Protein AF-A0A8H3GFN4-F1 (afdb_monomer_lite)

Secondary structure (DSSP, 8-state):
------------------PPPTTT-----EEEEEETTEEEEEEHHHHTTSHHHHHHHHHHHHHTTS-SSPPTTSSSSS-EEE-S--HHHHHHHHHHHTGGG-SS-PPP--HHHHHHHHHHHHHTT-HHHHHHHHHHHHHH--HHHHHHHHHHTT-HHHHHHHHHHHHH-SSPP-HHHHHHH-HHHHHHHHHHHHHHHH-S-------------------------PPPPPTTT-----EEEEEETTEEEEEEHHHHTTSHHHHHHHHHHTT-TTSPPTTSBTTB-EEETT--HHHHHHHHHHHHHHHHTT-TTSPPP---HHHHHHHHHHHHHTT-HHHHHHHHHHHHHHS-HHHHHHHHHHTT-HHHHHHHHHHHHH-SSPPPHHHHHHH-HHHHHHHHHHHHHHHS---S--TT-TT-EEETTT----EEEETTEEEETTT--EE-SSSEEETTS-SHHHHHHHHHHHHHHHHTT-TTS--

Radius of gyration: 39.54 Å; chains: 1; bounding box: 126×41×144 Å

Organism: NCBI:txid456999

Foldseek 3Di:
DDDDDDDDDDDDDDDDDDDQDPPPNDDQQWFWEDEDNDIDTGGLVLLCLFPQSVVVVVVQVVVCPPDPDDTARNDPVRHHYDPDDHPQLVVLLVLLSCQVVPPDDRDDLAPSSLLSNLVVCVVRVNPVSNVVSVVSCVVHDQLLSQCLSCVVVVVVVSNVVSLVVLLVDLDAQDPVSCVSCDLVSNLVSLCSNLVVLPPDDDDDDDDDDDDDDDDDDDYDDDDDDDDDQDPVPNDPFQWFWADEPNDIDTDTLVLLCLFPQSVVVVVVQVPDDDDPRQRNDPVRHHYDPPAHPLLVVLLVLLSVLVVVVVDPPDDRPDDQLVSLVSNLVVCVVRVNPVSVVVSVVVNLVSDQLLRQLLVCLVVVPVVSNLLSLLVLLVDSDRDDSVSDVSQDSVSSSLSSVSNSQPSSDDPPDDPDDPLQKAFLAQRASDWDDDPFWIARPRVRDIDGDDGIDGNPPPPDSSSNSSSVVVVVVVVVVPPPVSD

pLDDT: mean 71.89, std 19.17, range [24.94, 93.94]

Sequence (483 aa):
MVNRHSTEPEGTANQEIVVKHPKFFFDNTLVVLQIENVQFNVHKYQLLKSETFRDMFKIAEESGGDSEEPPEGSSTERPIKMEGVSAQDFENLLTVLYANHFSTHQPEPNASLIIPAFRLANMWNFSELRDYLMPLAEQVLNDASKIAFAREFHVQQWIVPAFVRLCHRKEPLDTDEAKMIGLEGVLLISRIREGRAITRNEFESTAIIGMGDRADPTPVDRQPSATRRHSKFYLEDALIVIQVENTLFRVHKHQLLKSETFSDMFKVASVKNNEPEEGSSPDHPIIMDGVAASDFEALLTVLYASYHSTRPDQPAPEFGNHSIIAAFRLVHMWDFSDLRDYLLPLVERALDDVERIVFAREHGIQSWVVPALVKLCQRFEPLTTEEARKLGLDTVLIISHMREMFRSIRPSGHHGDPESLYCRDCAGFDRQSSEATYKCYACNRQSIGARYYHVSGRDGATTEALTAKISLRFEDKGKLAWK

InterPro domains:
  IPR000210 BTB/POZ domain [PF00651] (24-127)
  IPR000210 BTB/POZ domain [PF00651] (240-307)
  IPR000210 BTB/POZ domain [PS50097] (29-106)
  IPR000210 BTB/POZ domain [PS50097] (236-312)
  IPR000210 BTB/POZ domain [SM00225] (29-141)
  IPR000210 BTB/POZ domain [SM00225] (236-351)
  IPR011333 SKP1/BTB/POZ domain superfamily [G3DSA:3.30.710.10] (20-160)
  IPR011333 SKP1/BTB/POZ domain superfamily [G3DSA:3.30.710.10] (236-386)
  IPR011333 SKP1/BTB/POZ domain superfamily [SSF54695] (24-132)
  IPR011333 SKP1/BTB/POZ domain superfamily [SSF54695] (240-330)
  IPR052664 BTB and MATH domain-containing protein [PTHR22743] (31-135)

Structure (mmCIF, N/CA/C/O backbone):
data_AF-A0A8H3GFN4-F1
#
_entry.id   AF-A0A8H3GFN4-F1
#
loop_
_atom_site.group_PDB
_atom_site.id
_atom_site.type_symbol
_atom_site.label_atom_id
_atom_site.label_alt_id
_atom_site.label_comp_id
_atom_site.label_asym_id
_atom_site.label_entity_id
_atom_site.label_seq_id
_atom_site.pdbx_PDB_ins_code
_atom_site.Cartn_x
_atom_site.Cartn_y
_atom_site.Cartn_z
_atom_site.occupancy
_atom_site.B_iso_or_equiv
_atom_site.auth_seq_id
_atom_site.auth_comp_id
_atom_site.auth_asym_id
_atom_site.auth_atom_id
_atom_site.pdbx_PDB_model_num
ATOM 1 N N . MET A 1 1 ? -83.862 3.050 78.767 1.00 36.53 1 MET A N 1
ATOM 2 C CA . MET A 1 1 ? -84.384 2.490 77.501 1.00 36.53 1 MET A CA 1
ATOM 3 C C . MET A 1 1 ? -84.074 3.518 76.417 1.00 36.53 1 MET A C 1
ATOM 5 O O . MET A 1 1 ? -84.440 4.664 76.618 1.00 36.53 1 MET A O 1
ATOM 9 N N . VAL A 1 2 ? -83.092 3.269 75.536 1.00 34.09 2 VAL A N 1
ATOM 10 C CA . VAL A 1 2 ? -83.271 2.662 74.186 1.00 34.09 2 VAL A CA 1
ATOM 11 C C . VAL A 1 2 ? -84.169 3.582 73.331 1.00 34.09 2 VAL A C 1
ATOM 13 O O . VAL A 1 2 ? -85.274 3.862 73.763 1.00 34.09 2 VAL A O 1
ATOM 16 N N . ASN A 1 3 ? -83.819 4.119 72.157 1.00 30.91 3 ASN A N 1
ATOM 17 C CA . ASN A 1 3 ? -82.734 3.881 71.206 1.00 30.91 3 ASN A CA 1
ATOM 18 C C . ASN A 1 3 ? -82.521 5.165 70.368 1.00 30.91 3 ASN A C 1
ATOM 20 O O . ASN A 1 3 ? -83.490 5.850 70.046 1.00 30.91 3 ASN A O 1
ATOM 24 N N . ARG A 1 4 ? -81.270 5.457 69.989 1.00 40.91 4 ARG A N 1
ATOM 25 C CA . ARG A 1 4 ? -80.891 6.348 68.870 1.00 40.91 4 ARG A CA 1
ATOM 26 C C . ARG A 1 4 ? -80.736 5.490 67.606 1.00 40.91 4 ARG A C 1
ATOM 28 O O . ARG A 1 4 ? -80.403 4.326 67.765 1.00 40.91 4 ARG A O 1
ATOM 35 N N . HIS A 1 5 ? -80.928 6.091 66.425 1.00 36.88 5 HIS A N 1
ATOM 36 C CA . HIS A 1 5 ? -80.299 5.842 65.099 1.00 36.88 5 HIS A CA 1
ATOM 37 C C . HIS A 1 5 ? -81.240 6.476 64.049 1.00 36.88 5 HIS A C 1
ATOM 39 O O . HIS A 1 5 ? -82.367 6.019 63.915 1.00 36.88 5 HIS A O 1
ATOM 45 N N . SER A 1 6 ? -80.996 7.625 63.404 1.00 35.44 6 SER A N 1
ATOM 46 C CA . SER A 1 6 ? -79.806 8.225 62.761 1.00 35.44 6 SER A CA 1
ATOM 47 C C . SER A 1 6 ? -79.313 7.444 61.538 1.00 35.44 6 SER A C 1
ATOM 49 O O . SER A 1 6 ? -78.455 6.584 61.662 1.00 35.44 6 SER A O 1
ATOM 51 N N . THR A 1 7 ? -79.920 7.776 60.392 1.00 40.53 7 THR A N 1
ATOM 52 C CA . THR A 1 7 ? -79.331 7.959 59.047 1.00 40.53 7 THR A CA 1
ATOM 53 C C . THR A 1 7 ? -77.922 7.405 58.801 1.00 40.53 7 THR A C 1
ATOM 55 O O . THR A 1 7 ? -76.945 7.967 59.297 1.00 40.53 7 THR A O 1
ATOM 58 N N . GLU A 1 8 ? -77.823 6.406 57.926 1.00 34.09 8 GLU A N 1
ATOM 59 C CA . GLU A 1 8 ? -76.602 6.080 57.177 1.00 34.09 8 GLU A CA 1
ATOM 60 C C . GLU A 1 8 ? -76.511 6.948 55.912 1.00 34.09 8 GLU A C 1
ATOM 62 O O . GLU A 1 8 ? -77.525 7.158 55.238 1.00 34.09 8 GLU A O 1
ATOM 67 N N . PRO A 1 9 ? -75.302 7.406 55.556 1.00 44.84 9 PRO A N 1
ATOM 68 C CA . PRO A 1 9 ? -74.923 7.464 54.154 1.00 44.84 9 PRO A CA 1
ATOM 69 C C . PRO A 1 9 ? -73.617 6.701 53.876 1.00 44.84 9 PRO A C 1
ATOM 71 O O . PRO A 1 9 ? -72.653 6.756 54.637 1.00 44.84 9 PRO A O 1
ATOM 74 N N . GLU A 1 10 ? -73.664 5.985 52.755 1.00 47.00 10 GLU A N 1
ATOM 75 C CA . GLU A 1 10 ? -72.611 5.607 51.804 1.00 47.00 10 GLU A CA 1
ATOM 76 C C . GLU A 1 10 ? -71.140 5.843 52.207 1.00 47.00 10 GLU A C 1
ATOM 78 O O . GLU A 1 10 ? -70.652 6.970 52.282 1.00 47.00 10 GLU A O 1
ATOM 83 N N . GLY A 1 11 ? -70.395 4.740 52.342 1.00 38.50 11 GLY A N 1
ATOM 84 C CA . GLY A 1 11 ? -68.933 4.722 52.371 1.00 38.50 11 GLY A CA 1
ATOM 85 C C . GLY A 1 11 ? -68.362 4.296 51.019 1.00 38.50 11 GLY A C 1
ATOM 86 O O . GLY A 1 11 ? -68.423 3.126 50.647 1.00 38.50 11 GLY A O 1
ATOM 87 N N . THR A 1 12 ? -67.793 5.256 50.296 1.00 44.94 12 THR A N 1
ATOM 88 C CA . THR A 1 12 ? -67.000 5.090 49.072 1.00 44.94 12 THR A CA 1
ATOM 89 C C . THR A 1 12 ? -65.744 4.251 49.324 1.00 44.94 12 THR A C 1
ATOM 91 O O . THR A 1 12 ? -64.933 4.584 50.190 1.00 44.94 12 THR A O 1
ATOM 94 N N . ALA A 1 13 ? -65.545 3.191 48.538 1.00 44.72 13 ALA A N 1
ATOM 95 C CA . ALA A 1 13 ? -64.306 2.421 48.527 1.00 44.72 13 ALA A CA 1
ATOM 96 C C . ALA A 1 13 ? -63.182 3.234 47.855 1.00 44.72 13 ALA A C 1
ATOM 98 O O . ALA A 1 13 ? -63.200 3.452 46.645 1.00 44.72 13 ALA A O 1
ATOM 99 N N . ASN A 1 14 ? -62.204 3.680 48.645 1.00 48.06 14 ASN A N 1
ATOM 100 C CA . ASN A 1 14 ? -60.954 4.254 48.147 1.00 48.06 14 ASN A CA 1
ATOM 101 C C . ASN A 1 14 ? -60.145 3.163 47.426 1.00 48.06 14 ASN A C 1
ATOM 103 O O . ASN A 1 14 ? -59.604 2.265 48.070 1.00 48.06 14 ASN A O 1
ATOM 107 N N . GLN A 1 15 ? -60.040 3.243 46.098 1.00 51.28 15 GLN A N 1
ATOM 108 C CA . GLN A 1 15 ? -59.008 2.527 45.348 1.00 51.28 15 GLN A CA 1
ATOM 109 C C . GLN A 1 15 ? -57.674 3.253 45.556 1.00 51.28 15 GLN A C 1
ATOM 111 O O . GLN A 1 15 ? -57.493 4.381 45.101 1.00 51.28 15 GLN A O 1
ATOM 116 N N . GLU A 1 16 ? -56.747 2.622 46.274 1.00 52.00 16 GLU A N 1
ATOM 117 C CA . GLU A 1 16 ? -55.385 3.132 46.429 1.00 52.00 16 GLU A CA 1
ATOM 118 C C . GLU A 1 16 ? -54.681 3.180 45.063 1.00 52.00 16 GLU A C 1
ATOM 120 O O . GLU A 1 16 ? -54.532 2.166 44.378 1.00 52.00 16 GLU A O 1
ATOM 125 N N . ILE A 1 17 ? -54.244 4.374 44.655 1.00 59.00 17 ILE A N 1
ATOM 126 C CA . ILE A 1 17 ? -53.462 4.576 43.433 1.00 59.00 17 ILE A CA 1
ATOM 127 C C . ILE A 1 17 ? -52.054 4.031 43.686 1.00 59.00 17 ILE A C 1
ATOM 129 O O . ILE A 1 17 ? -51.252 4.639 44.396 1.00 59.00 17 ILE A O 1
ATOM 133 N N . VAL A 1 18 ? -51.742 2.877 43.099 1.00 64.19 18 VAL A N 1
ATOM 134 C CA . VAL A 1 18 ? -50.400 2.287 43.146 1.00 64.19 18 VAL A CA 1
ATOM 135 C C . VAL A 1 18 ? -49.455 3.130 42.284 1.00 64.19 18 VAL A C 1
ATOM 137 O O . VAL A 1 18 ? -49.484 3.064 41.056 1.00 64.19 18 VAL A O 1
ATOM 140 N N . VAL A 1 19 ? -48.604 3.936 42.923 1.00 71.69 19 VAL A N 1
ATOM 141 C CA . VAL A 1 19 ? -47.581 4.741 42.239 1.00 71.69 19 VAL A CA 1
ATOM 142 C C . VAL A 1 19 ? -46.313 3.907 42.057 1.00 71.69 19 VAL A C 1
ATOM 144 O O . VAL A 1 19 ? -45.699 3.454 43.023 1.00 71.69 19 VAL A O 1
ATOM 147 N N . LYS A 1 20 ? -45.900 3.707 40.804 1.00 68.12 20 LYS A N 1
ATOM 148 C CA . LYS A 1 20 ? -44.644 3.027 40.457 1.00 68.12 20 LYS A CA 1
ATOM 149 C C . LYS A 1 20 ? -43.447 3.859 40.933 1.00 68.12 20 LYS A C 1
ATOM 151 O O . LYS A 1 20 ? -43.391 5.063 40.691 1.00 68.12 20 LYS A O 1
ATOM 156 N N . HIS A 1 21 ? -42.479 3.226 41.598 1.00 58.69 21 HIS A N 1
ATOM 157 C CA . HIS A 1 21 ? -41.306 3.928 42.123 1.00 58.69 21 HIS A CA 1
ATOM 158 C C . HIS A 1 21 ? -40.415 4.458 40.978 1.00 58.69 21 HIS A C 1
ATOM 160 O O . HIS A 1 21 ? -39.909 3.652 40.195 1.00 58.69 21 HIS A O 1
ATOM 166 N N . PRO A 1 22 ? -40.115 5.769 40.906 1.00 56.59 22 PRO A N 1
ATOM 167 C CA . PRO A 1 22 ? -39.494 6.396 39.730 1.00 56.59 22 PRO A CA 1
ATOM 168 C C . PRO A 1 22 ? -38.058 5.934 39.432 1.00 56.59 22 PRO A C 1
ATOM 170 O O . PRO A 1 22 ? -37.559 6.163 38.338 1.00 56.59 22 PRO A O 1
ATOM 173 N N . LYS A 1 23 ? -37.376 5.300 40.397 1.00 46.66 23 LYS A N 1
ATOM 174 C CA . LYS A 1 23 ? -35.990 4.808 40.245 1.00 46.66 23 LYS A CA 1
ATOM 175 C C . LYS A 1 23 ? -35.822 3.290 40.330 1.00 46.66 23 LYS A C 1
ATOM 177 O O . LYS A 1 23 ? -34.754 2.790 40.010 1.00 46.66 23 LYS A O 1
ATOM 182 N N . PHE A 1 24 ? -36.836 2.573 40.815 1.00 55.03 24 PHE A N 1
ATOM 183 C CA . PHE A 1 24 ? -36.725 1.137 41.131 1.00 55.03 24 PHE A CA 1
ATOM 184 C C . PHE A 1 24 ? -37.896 0.318 40.569 1.00 55.03 24 PHE A C 1
ATOM 186 O O . PHE A 1 24 ? -38.029 -0.860 40.881 1.00 55.03 24 PHE A O 1
ATOM 193 N N . PHE A 1 25 ? -38.744 0.928 39.735 1.00 56.44 25 PHE A N 1
ATOM 194 C CA . PHE A 1 25 ? -39.711 0.218 38.909 1.00 56.44 25 PHE A CA 1
ATOM 195 C C . PHE A 1 25 ? -39.103 0.022 37.516 1.00 56.44 25 PHE A C 1
ATOM 197 O O . PHE A 1 25 ? -39.229 0.883 36.647 1.00 56.44 25 PHE A O 1
ATOM 204 N N . PHE A 1 26 ? -38.365 -1.073 37.339 1.00 56.53 26 PHE A N 1
ATOM 205 C CA . PHE A 1 26 ? -37.682 -1.372 36.083 1.00 56.53 26 PHE A CA 1
ATOM 206 C C . PHE A 1 26 ? -38.667 -1.914 35.048 1.00 56.53 26 PHE A C 1
ATOM 208 O O . PHE A 1 26 ? -39.433 -2.836 35.329 1.00 56.53 26 PHE A O 1
ATOM 215 N N . ASP A 1 27 ? -38.620 -1.356 33.843 1.00 58.56 27 ASP A N 1
ATOM 216 C CA . ASP A 1 27 ? -39.289 -1.931 32.687 1.00 58.56 27 ASP A CA 1
ATOM 217 C C . ASP A 1 27 ? -38.419 -3.081 32.155 1.00 58.56 27 ASP A C 1
ATOM 219 O O . ASP A 1 27 ? -37.355 -2.854 31.577 1.00 58.56 27 ASP A O 1
ATOM 223 N N . ASN A 1 28 ? -38.828 -4.326 32.414 1.00 64.81 28 ASN A N 1
ATOM 224 C CA . ASN A 1 28 ? -38.085 -5.522 32.000 1.00 64.81 28 ASN A CA 1
ATOM 225 C C . ASN A 1 28 ? -38.388 -5.922 30.544 1.00 64.81 28 ASN A C 1
ATOM 227 O O . ASN A 1 28 ? -38.256 -7.087 30.168 1.00 64.81 28 ASN A O 1
ATOM 231 N N . THR A 1 29 ? -38.839 -4.958 29.741 1.00 80.25 29 THR A N 1
ATOM 232 C CA . THR A 1 29 ? -39.165 -5.155 28.334 1.00 80.25 29 THR A CA 1
ATOM 233 C C . THR A 1 29 ? -37.909 -5.513 27.549 1.00 80.25 29 THR A C 1
ATOM 235 O O . THR A 1 29 ? -36.892 -4.813 27.591 1.00 80.25 29 THR A O 1
ATOM 238 N N . LEU A 1 30 ? -37.996 -6.628 26.833 1.00 85.69 30 LEU A N 1
ATOM 239 C CA . LEU A 1 30 ? -36.981 -7.098 25.908 1.00 85.69 30 LEU A CA 1
ATOM 240 C C . LEU A 1 30 ? -37.296 -6.599 24.492 1.00 85.69 30 LEU A C 1
ATOM 242 O O . LEU A 1 30 ? -38.461 -6.451 24.130 1.00 85.69 30 LEU A O 1
ATOM 246 N N . VAL A 1 31 ? -36.254 -6.326 23.713 1.00 88.06 31 VAL A N 1
ATOM 247 C CA . VAL A 1 31 ? -36.334 -5.857 22.328 1.00 88.06 31 VAL A CA 1
ATOM 248 C C . VAL A 1 31 ? -35.504 -6.785 21.454 1.00 88.06 31 VAL A C 1
ATOM 250 O O . VAL A 1 31 ? -34.337 -7.051 21.760 1.00 88.06 31 VAL A O 1
ATOM 253 N N . VAL A 1 32 ? -36.103 -7.248 20.356 1.00 88.62 32 VAL A N 1
ATOM 254 C CA . VAL A 1 32 ? -35.435 -8.080 19.353 1.00 88.62 32 VAL A CA 1
ATOM 255 C C . VAL A 1 32 ? -34.844 -7.193 18.259 1.00 88.62 32 VAL A C 1
ATOM 257 O O . VAL A 1 32 ? -35.560 -6.508 17.529 1.00 88.62 32 VAL A O 1
ATOM 260 N N . LEU A 1 33 ? -33.522 -7.227 18.137 1.00 90.06 33 LEU A N 1
ATOM 261 C CA . LEU A 1 33 ? -32.747 -6.564 17.091 1.00 90.06 33 LEU A CA 1
ATOM 262 C C . LEU A 1 33 ? -32.222 -7.618 16.120 1.00 90.06 33 LEU A C 1
ATOM 264 O O . LEU A 1 33 ? -31.740 -8.660 16.552 1.00 90.06 33 LEU A O 1
ATOM 268 N N . GLN A 1 34 ? -32.269 -7.348 14.822 1.00 88.69 34 GLN A N 1
ATOM 269 C CA . GLN A 1 34 ? -31.654 -8.193 13.806 1.00 88.69 34 GLN A CA 1
ATOM 270 C C . GLN A 1 34 ? -30.517 -7.436 13.123 1.00 88.69 34 GLN A C 1
ATOM 272 O O . GLN A 1 34 ? -30.725 -6.359 12.565 1.00 88.69 34 GLN A O 1
ATOM 277 N N . ILE A 1 35 ? -29.329 -8.034 13.143 1.00 89.44 35 ILE A N 1
ATOM 278 C CA . ILE A 1 35 ? -28.126 -7.537 12.474 1.00 89.44 35 ILE A CA 1
ATOM 279 C C . ILE A 1 35 ? -27.597 -8.679 11.627 1.00 89.44 35 ILE A C 1
ATOM 281 O O . ILE A 1 35 ? -27.398 -9.783 12.135 1.00 89.44 35 ILE A O 1
ATOM 285 N N . GLU A 1 36 ? -27.406 -8.431 10.334 1.00 88.88 36 GLU A N 1
ATOM 286 C CA . GLU A 1 36 ? -27.083 -9.485 9.370 1.00 88.88 36 GLU A CA 1
ATOM 287 C C . GLU A 1 36 ? -28.110 -10.641 9.475 1.00 88.88 36 GLU A C 1
ATOM 289 O O . GLU A 1 36 ? -29.322 -10.442 9.323 1.00 88.88 36 GLU A O 1
ATOM 294 N N . ASN A 1 37 ? -27.643 -11.856 9.757 1.00 86.56 37 ASN A N 1
ATOM 295 C CA . ASN A 1 37 ? -28.455 -13.053 9.970 1.00 86.56 37 ASN A CA 1
ATOM 296 C C . ASN A 1 37 ? -28.594 -13.445 11.455 1.00 86.56 37 ASN A C 1
ATOM 298 O O . ASN A 1 37 ? -29.050 -14.552 11.742 1.00 86.56 37 ASN A O 1
ATOM 302 N N . VAL A 1 38 ? -28.217 -12.568 12.390 1.00 89.50 38 VAL A N 1
ATOM 303 C CA . VAL A 1 38 ? -28.232 -12.832 13.836 1.00 89.50 38 VAL A CA 1
ATOM 304 C C . VAL A 1 38 ? -29.293 -11.968 14.521 1.00 89.50 38 VAL A C 1
ATOM 306 O O . VAL A 1 38 ? -29.364 -10.757 14.309 1.00 89.50 38 VAL A O 1
ATOM 309 N N . GLN A 1 39 ? -30.125 -12.593 15.358 1.00 88.81 39 GLN A N 1
ATOM 310 C CA . GLN A 1 39 ? -31.087 -11.893 16.210 1.00 88.81 39 GLN A CA 1
ATOM 311 C C . GLN A 1 39 ? -30.553 -11.783 17.641 1.00 88.81 39 GLN A C 1
ATOM 313 O O . GLN A 1 39 ? -30.145 -12.774 18.246 1.00 88.81 39 GLN A O 1
ATOM 318 N N . PHE A 1 40 ? -30.596 -10.575 18.191 1.00 89.00 40 PHE A N 1
ATOM 319 C CA . PHE A 1 40 ? -30.203 -10.244 19.553 1.00 89.00 40 PHE A CA 1
ATOM 320 C C . PHE A 1 40 ? -31.441 -9.870 20.354 1.00 89.00 40 PHE A C 1
ATOM 322 O O . PHE A 1 40 ? -32.202 -8.995 19.949 1.00 89.00 40 PHE A O 1
ATOM 329 N N . ASN A 1 41 ? -31.624 -10.504 21.509 1.00 88.12 41 ASN A N 1
ATOM 330 C CA . ASN A 1 41 ? -32.713 -10.185 22.422 1.00 88.12 41 ASN A CA 1
ATOM 331 C C . ASN A 1 41 ? -32.155 -9.477 23.661 1.00 88.12 41 ASN A C 1
ATOM 333 O O . ASN A 1 41 ? -31.460 -10.094 24.469 1.00 88.12 41 ASN A O 1
ATOM 337 N N . VAL A 1 42 ? -32.404 -8.172 23.785 1.00 89.62 42 VAL A N 1
ATOM 338 C CA . VAL A 1 42 ? -31.738 -7.311 24.776 1.00 89.62 42 VAL A CA 1
ATOM 339 C C . VAL A 1 42 ? -32.737 -6.477 25.566 1.00 89.62 42 VAL A C 1
ATOM 341 O O . VAL A 1 42 ? -33.815 -6.145 25.088 1.00 89.62 42 VAL A O 1
ATOM 344 N N . HIS A 1 43 ? -32.377 -6.088 26.787 1.00 87.94 43 HIS A N 1
ATOM 345 C CA . HIS A 1 43 ? -33.237 -5.249 27.615 1.00 87.94 43 HIS A CA 1
ATOM 346 C C . HIS A 1 43 ? -33.347 -3.823 27.055 1.00 87.94 43 HIS A C 1
ATOM 348 O O . HIS A 1 43 ? -32.328 -3.142 26.891 1.00 87.94 43 HIS A O 1
ATOM 354 N N . LYS A 1 44 ? -34.583 -3.338 26.853 1.00 86.88 44 LYS A N 1
ATOM 355 C CA . LYS A 1 44 ? -34.894 -1.986 26.346 1.00 86.88 44 LYS A CA 1
ATOM 356 C C . LYS A 1 44 ? -34.158 -0.906 27.139 1.00 86.88 44 LYS A C 1
ATOM 358 O O . LYS A 1 44 ? -33.599 0.016 26.552 1.00 86.88 44 LYS A O 1
ATOM 363 N N . TYR A 1 45 ? -34.073 -1.052 28.466 1.00 85.50 45 TYR A N 1
ATOM 364 C CA . TYR A 1 45 ? -33.408 -0.073 29.333 1.00 85.50 45 TYR A CA 1
ATOM 365 C C . TYR A 1 45 ? -31.915 0.122 29.022 1.00 85.50 45 TYR A C 1
ATOM 367 O O . TYR A 1 45 ? -31.391 1.208 29.257 1.00 85.50 45 TYR A O 1
ATOM 375 N N . GLN A 1 46 ? -31.220 -0.896 28.499 1.00 86.94 46 GLN A N 1
ATOM 376 C CA . GLN A 1 46 ? -29.807 -0.756 28.135 1.00 86.94 46 GLN A CA 1
ATOM 377 C C . GLN A 1 46 ? -29.645 0.086 26.875 1.00 86.94 46 GLN A C 1
ATOM 379 O O . GLN A 1 46 ? -28.747 0.920 26.815 1.00 86.94 46 GLN A O 1
ATOM 384 N N . LEU A 1 47 ? -30.545 -0.083 25.904 1.00 88.56 47 LEU A N 1
ATOM 385 C CA . LEU A 1 47 ? -30.575 0.720 24.683 1.00 88.56 47 LEU A CA 1
ATOM 386 C C . LEU A 1 47 ? -31.012 2.160 24.971 1.00 88.56 47 LEU A C 1
ATOM 388 O O . LEU A 1 47 ? -30.463 3.085 24.391 1.00 88.56 47 LEU A O 1
ATOM 392 N N . LEU A 1 48 ? -31.915 2.378 25.933 1.00 88.25 48 LEU A N 1
ATOM 393 C CA . LEU A 1 48 ? -32.346 3.719 26.360 1.00 88.25 48 LEU A CA 1
ATOM 394 C C . LEU A 1 48 ? -31.220 4.591 26.952 1.00 88.25 48 LEU A C 1
ATOM 396 O O . LEU A 1 48 ? -31.425 5.787 27.150 1.00 88.25 48 LEU A O 1
ATOM 400 N N . LYS A 1 49 ? -30.031 4.036 27.218 1.00 86.69 49 LYS A N 1
ATOM 401 C CA . LYS A 1 49 ? -28.832 4.824 27.559 1.00 86.69 49 LYS A CA 1
ATOM 402 C C . LYS A 1 49 ? -28.259 5.597 26.365 1.00 86.69 49 LYS A C 1
ATOM 404 O O . LYS A 1 49 ? -27.445 6.494 26.557 1.00 86.69 49 LYS A O 1
ATOM 409 N N . SER A 1 50 ? -28.659 5.249 25.145 1.00 92.44 50 SER A N 1
ATOM 410 C CA . SER A 1 50 ? -28.326 5.971 23.920 1.00 92.44 50 SER A CA 1
ATOM 411 C C . SER A 1 50 ? -29.407 6.988 23.594 1.00 92.44 50 SER A C 1
ATOM 413 O O . SER A 1 50 ? -30.600 6.686 23.645 1.00 92.44 50 SER A O 1
ATOM 415 N N . GLU A 1 51 ? -28.996 8.189 23.196 1.00 91.62 51 GLU A N 1
ATOM 416 C CA . GLU A 1 51 ? -29.955 9.205 22.757 1.00 91.62 51 GLU A CA 1
ATOM 417 C C . GLU A 1 51 ? -30.675 8.786 21.474 1.00 91.62 51 GLU A C 1
ATOM 419 O O . GLU A 1 51 ? -31.891 8.918 21.388 1.00 91.62 51 GLU A O 1
ATOM 424 N N . THR A 1 52 ? -29.948 8.185 20.530 1.00 90.62 52 THR A N 1
ATOM 425 C CA . THR A 1 52 ? -30.498 7.687 19.265 1.00 90.62 52 THR A CA 1
ATOM 426 C C . THR A 1 52 ? -31.601 6.655 19.491 1.00 90.62 52 THR A C 1
ATOM 428 O O . THR A 1 52 ? -32.684 6.777 18.925 1.00 90.62 52 THR A O 1
ATOM 431 N N . PHE A 1 53 ? -31.362 5.660 20.351 1.00 90.12 53 PHE A N 1
ATOM 432 C CA . PHE A 1 53 ? -32.363 4.638 20.652 1.00 90.12 53 PHE A CA 1
ATOM 433 C C . PHE A 1 53 ? -33.546 5.207 21.444 1.00 90.12 53 PHE A C 1
ATOM 435 O O . PHE A 1 53 ? -34.681 4.813 21.188 1.00 90.12 53 PHE A O 1
ATOM 442 N N . ARG A 1 54 ? -33.329 6.161 22.365 1.00 89.38 54 ARG A N 1
ATOM 443 C CA . ARG A 1 54 ? -34.439 6.872 23.032 1.00 89.38 54 ARG A CA 1
ATOM 444 C C . ARG A 1 54 ? -35.350 7.558 22.025 1.00 89.38 54 ARG A C 1
ATOM 446 O O . ARG A 1 54 ? -36.564 7.436 22.143 1.00 89.38 54 ARG A O 1
ATOM 453 N N . ASP A 1 55 ? -34.776 8.285 21.075 1.00 89.00 55 ASP A N 1
ATOM 454 C CA . ASP A 1 55 ? -35.552 9.042 20.095 1.00 89.00 55 ASP A CA 1
ATOM 455 C C . ASP A 1 55 ? -36.268 8.096 19.125 1.00 89.00 55 ASP A C 1
ATOM 457 O O . ASP A 1 55 ? -37.455 8.273 18.864 1.00 89.00 55 ASP A O 1
ATOM 461 N N . MET A 1 56 ? -35.602 7.018 18.701 1.00 88.62 56 MET A N 1
ATOM 462 C CA . MET A 1 56 ? -36.209 5.950 17.902 1.00 88.62 56 MET A CA 1
ATOM 463 C C . MET A 1 56 ? -37.425 5.319 18.601 1.00 88.62 56 MET A C 1
ATOM 465 O O . MET A 1 56 ? -38.481 5.180 17.986 1.00 88.62 56 MET A O 1
ATOM 469 N N . PHE A 1 57 ? -37.313 4.966 19.889 1.00 87.50 57 PHE A N 1
ATOM 470 C CA . PHE A 1 57 ? -38.434 4.378 20.630 1.00 87.50 57 PHE A CA 1
ATOM 471 C C . PHE A 1 57 ? -39.573 5.372 20.868 1.00 87.50 57 PHE A C 1
ATOM 473 O O . PHE A 1 57 ? -40.729 4.972 20.776 1.00 87.50 57 PHE A O 1
ATOM 480 N N . LYS A 1 58 ? -39.276 6.655 21.113 1.00 85.69 58 LYS A N 1
ATOM 481 C CA . LYS A 1 58 ? -40.313 7.695 21.224 1.00 85.69 58 LYS A CA 1
ATOM 482 C C . LYS A 1 58 ? -41.097 7.848 19.926 1.00 85.69 58 LYS A C 1
ATOM 484 O O . LYS A 1 58 ? -42.320 7.850 19.963 1.00 85.69 58 LYS A O 1
ATOM 489 N N . ILE A 1 59 ? -40.405 7.903 18.785 1.00 84.31 59 ILE A N 1
ATOM 490 C CA . ILE A 1 59 ? -41.054 7.977 17.469 1.00 84.31 59 ILE A CA 1
ATOM 491 C C . ILE A 1 59 ? -41.951 6.754 17.257 1.00 84.31 59 ILE A C 1
ATOM 493 O O . ILE A 1 59 ? -43.095 6.904 16.838 1.00 84.31 59 ILE A O 1
ATOM 497 N N . ALA A 1 60 ? -41.473 5.550 17.580 1.00 81.81 60 ALA A N 1
ATOM 498 C CA . ALA A 1 60 ? -42.268 4.330 17.448 1.00 81.81 60 ALA A CA 1
ATOM 499 C C . ALA A 1 60 ? -43.522 4.336 18.348 1.00 81.81 60 ALA A C 1
ATOM 501 O O . ALA A 1 60 ? -44.590 3.909 17.914 1.00 81.81 60 ALA A O 1
ATOM 502 N N . GLU A 1 61 ? -43.412 4.851 19.576 1.00 79.69 61 GLU A N 1
ATOM 503 C CA . GLU A 1 61 ? -44.531 4.988 20.520 1.00 79.69 61 GLU A CA 1
ATOM 504 C C . GLU A 1 61 ? -45.555 6.042 20.063 1.00 79.69 61 GLU A C 1
ATOM 506 O O . GLU A 1 61 ? -46.757 5.818 20.184 1.00 79.69 61 GLU A O 1
ATOM 511 N N . GLU A 1 62 ? -45.102 7.154 19.479 1.00 76.06 62 GLU A N 1
ATOM 512 C CA . GLU A 1 62 ? -45.963 8.205 18.915 1.00 76.06 62 GLU A CA 1
ATOM 513 C C . GLU A 1 62 ? -46.656 7.765 17.613 1.00 76.06 62 GLU A C 1
ATOM 515 O O . GLU A 1 62 ? -47.787 8.163 17.342 1.00 76.06 62 GLU A O 1
ATOM 520 N N . SER A 1 63 ? -46.001 6.909 16.824 1.00 67.94 63 SER A N 1
ATOM 521 C CA . SER A 1 63 ? -46.521 6.392 15.549 1.00 67.94 63 SER A CA 1
ATOM 522 C C . SER A 1 63 ? -47.510 5.234 15.724 1.00 67.94 63 SER A C 1
ATOM 524 O O . SER A 1 63 ? -48.343 4.997 14.853 1.00 67.94 63 SER A O 1
ATOM 526 N N . GLY A 1 64 ? -47.414 4.494 16.833 1.00 58.66 64 GLY A N 1
ATOM 527 C CA . GLY A 1 64 ? -48.210 3.293 17.105 1.00 58.66 64 GLY A CA 1
ATOM 528 C C . GLY A 1 64 ? -49.622 3.553 17.641 1.00 58.66 64 GLY A C 1
ATOM 529 O O . GLY A 1 64 ? -50.322 2.599 17.966 1.00 58.66 64 GLY A O 1
ATOM 530 N N . GLY A 1 65 ? -50.048 4.817 17.753 1.00 55.91 65 GLY A N 1
ATOM 531 C CA . GLY A 1 65 ? -51.352 5.193 18.314 1.00 55.91 65 GLY A CA 1
ATOM 532 C C . GLY A 1 65 ? -52.576 4.702 17.527 1.00 55.91 65 GLY A C 1
ATOM 533 O O . GLY A 1 65 ? -53.643 4.590 18.121 1.00 55.91 65 GLY A O 1
ATOM 534 N N . ASP A 1 66 ? -52.418 4.364 16.239 1.00 54.06 66 ASP A N 1
ATOM 535 C CA . ASP A 1 66 ? -53.526 4.022 15.324 1.00 54.06 66 ASP A CA 1
ATOM 536 C C . ASP A 1 66 ? -53.366 2.670 14.583 1.00 54.06 66 ASP A C 1
ATOM 538 O O . ASP A 1 66 ? -54.221 2.308 13.772 1.00 54.06 66 ASP A O 1
ATOM 542 N N . SER A 1 67 ? -52.303 1.891 14.827 1.00 59.81 67 SER A N 1
ATOM 543 C CA . SER A 1 67 ? -52.044 0.625 14.113 1.00 59.81 67 SER A CA 1
ATOM 544 C C . SER A 1 67 ? -52.255 -0.610 14.998 1.00 59.81 67 SER A C 1
ATOM 546 O O . SER A 1 67 ? -51.610 -0.733 16.034 1.00 59.81 67 SER A O 1
ATOM 548 N N . GLU A 1 68 ? -53.076 -1.575 14.558 1.00 61.75 68 GLU A N 1
ATOM 549 C CA . GLU A 1 68 ? -53.250 -2.891 15.218 1.00 61.75 68 GLU A CA 1
ATOM 550 C C . GLU A 1 68 ? -51.981 -3.769 15.183 1.00 61.75 68 GLU A C 1
ATOM 552 O O . GLU A 1 68 ? -51.905 -4.792 15.867 1.00 61.75 68 GLU A O 1
ATOM 557 N N . GLU A 1 69 ? -50.976 -3.396 14.387 1.00 66.69 69 GLU A N 1
ATOM 558 C CA . GLU A 1 69 ? -49.736 -4.155 14.283 1.00 66.69 69 GLU A CA 1
ATOM 559 C C . GLU A 1 69 ? -48.804 -3.894 15.479 1.00 66.69 69 GLU A C 1
ATOM 561 O O . GLU A 1 69 ? -48.547 -2.738 15.824 1.00 66.69 69 GLU A O 1
ATOM 566 N N . PRO A 1 70 ? -48.224 -4.946 16.085 1.00 70.81 70 PRO A N 1
ATOM 567 C CA . PRO A 1 70 ? -47.314 -4.791 17.211 1.00 70.81 70 PRO A CA 1
ATOM 568 C C . PRO A 1 70 ? -46.048 -4.023 16.790 1.00 70.81 70 PRO A C 1
ATOM 570 O O . PRO A 1 70 ? -45.555 -4.224 15.675 1.00 70.81 70 PRO A O 1
ATOM 573 N N . PRO A 1 71 ? -45.490 -3.159 17.659 1.00 76.31 71 PRO A N 1
ATOM 574 C CA . PRO A 1 71 ? -44.374 -2.284 17.309 1.00 76.31 71 PRO A CA 1
ATOM 575 C C . PRO A 1 71 ? -43.130 -3.077 16.891 1.00 76.31 71 PRO A C 1
ATOM 577 O O . PRO A 1 71 ? -42.922 -4.217 17.315 1.00 76.31 71 PRO A O 1
ATOM 580 N N . GLU A 1 72 ? -42.289 -2.480 16.050 1.00 81.50 72 GLU A N 1
ATOM 581 C CA . GLU A 1 72 ? -41.039 -3.101 15.606 1.00 81.50 72 GLU A CA 1
ATOM 582 C C . GLU A 1 72 ? -40.125 -3.420 16.807 1.00 81.50 72 GLU A C 1
ATOM 584 O O . GLU A 1 72 ? -39.977 -2.623 17.733 1.00 81.50 72 GLU A O 1
ATOM 589 N N . GLY A 1 73 ? -39.547 -4.623 16.823 1.00 81.44 73 GLY A N 1
ATOM 590 C CA . GLY A 1 73 ? -38.710 -5.143 17.909 1.00 81.44 73 GLY A CA 1
ATOM 591 C C . GLY A 1 73 ? -39.465 -5.849 19.036 1.00 81.44 73 GLY A C 1
ATOM 592 O O . GLY A 1 73 ? -38.827 -6.341 19.965 1.00 81.44 73 GLY A O 1
ATOM 593 N N . SER A 1 74 ? -40.797 -5.933 18.963 1.00 81.88 74 SER A N 1
ATOM 594 C CA . SER A 1 74 ? -41.640 -6.600 19.973 1.00 81.88 74 SER A CA 1
ATOM 595 C C . SER A 1 74 ? -41.605 -8.131 19.929 1.00 81.88 74 SER A C 1
ATOM 597 O O . SER A 1 74 ? -41.987 -8.779 20.903 1.00 81.88 74 SER A O 1
ATOM 599 N N . SER A 1 75 ? -41.185 -8.722 18.809 1.00 83.12 75 SER A N 1
ATOM 600 C CA . SER A 1 75 ? -41.224 -10.170 18.578 1.00 83.12 75 SER A CA 1
ATOM 601 C C . SER A 1 75 ? -40.112 -10.631 17.636 1.00 83.12 75 SER A C 1
ATOM 603 O O . SER A 1 75 ? -39.488 -9.824 16.943 1.00 83.12 75 SER A O 1
ATOM 605 N N . THR A 1 76 ? -39.873 -11.944 17.593 1.00 83.38 76 THR A N 1
ATOM 606 C CA . THR A 1 76 ? -38.913 -12.582 16.678 1.00 83.38 76 THR A CA 1
ATOM 607 C C . THR A 1 76 ? -39.329 -12.475 15.213 1.00 83.38 76 THR A C 1
ATOM 609 O O . THR A 1 76 ? -38.473 -12.501 14.327 1.00 83.38 76 THR A O 1
ATOM 612 N N . GLU A 1 77 ? -40.628 -12.313 14.956 1.00 84.38 77 GLU A N 1
ATOM 613 C CA . GLU A 1 77 ? -41.222 -12.189 13.624 1.00 84.38 77 GLU A CA 1
ATOM 614 C C . GLU A 1 77 ? -41.130 -10.757 13.079 1.00 84.38 77 GLU A C 1
ATOM 616 O O . GLU A 1 77 ? -41.143 -10.559 11.863 1.00 84.38 77 GLU A O 1
ATOM 621 N N . ARG A 1 78 ? -40.999 -9.757 13.963 1.00 84.69 78 ARG A N 1
ATOM 622 C CA . ARG A 1 78 ? -40.866 -8.341 13.598 1.00 84.69 78 ARG A CA 1
ATOM 623 C C . ARG A 1 78 ? -39.694 -7.670 14.333 1.00 84.69 78 ARG A C 1
ATOM 625 O O . ARG A 1 78 ? -39.933 -6.762 15.129 1.00 84.69 78 ARG A O 1
ATOM 632 N N . PRO A 1 79 ? -38.438 -8.100 14.107 1.00 88.06 79 PRO A N 1
ATOM 633 C CA . PRO A 1 79 ? -37.274 -7.508 14.760 1.00 88.06 79 PRO A CA 1
ATOM 634 C C . PRO A 1 79 ? -36.948 -6.127 14.177 1.00 88.06 79 PRO A C 1
ATOM 636 O O . PRO A 1 79 ? -37.231 -5.871 13.008 1.00 88.06 79 PRO A O 1
ATOM 639 N N . ILE A 1 80 ? -36.276 -5.278 14.958 1.00 88.56 80 ILE A N 1
ATOM 640 C CA . ILE A 1 80 ? -35.679 -4.034 14.448 1.00 88.56 80 ILE A CA 1
ATOM 641 C C . ILE A 1 80 ? -34.454 -4.408 13.620 1.00 88.56 80 ILE A C 1
ATOM 643 O O . ILE A 1 80 ? -33.459 -4.894 14.166 1.00 88.56 80 ILE A O 1
ATOM 647 N N . LYS A 1 81 ? -34.522 -4.206 12.305 1.00 87.50 81 LYS A N 1
ATOM 648 C CA . LYS A 1 81 ? -33.412 -4.521 11.397 1.00 87.50 81 LYS A CA 1
ATOM 649 C C . LYS A 1 81 ? -32.428 -3.360 11.344 1.00 87.50 81 LYS A C 1
ATOM 651 O O . LYS A 1 81 ? -32.803 -2.245 10.999 1.00 87.50 81 LYS A O 1
ATOM 656 N N . MET A 1 82 ? -31.166 -3.628 11.662 1.00 86.56 82 MET A N 1
ATOM 657 C CA . MET A 1 82 ? -30.092 -2.642 11.562 1.00 86.56 82 MET A CA 1
ATOM 658 C C . MET A 1 82 ? -29.136 -3.030 10.438 1.00 86.56 82 MET A C 1
ATOM 660 O O . MET A 1 82 ? -28.598 -4.137 10.413 1.00 86.56 82 MET A O 1
ATOM 664 N N . GLU A 1 83 ? -28.924 -2.100 9.512 1.00 85.56 83 GLU A N 1
ATOM 665 C CA . GLU A 1 83 ? -28.004 -2.254 8.386 1.00 85.56 83 GLU A CA 1
ATOM 666 C C . GLU A 1 83 ? -26.706 -1.470 8.636 1.00 85.56 83 GLU A C 1
ATOM 668 O O . GLU A 1 83 ? -26.695 -0.469 9.352 1.00 85.56 83 GLU A O 1
ATOM 673 N N . GLY A 1 84 ? -25.597 -1.926 8.046 1.00 84.19 84 GLY A N 1
ATOM 674 C CA . GLY A 1 84 ? -24.297 -1.245 8.140 1.00 84.19 84 GLY A CA 1
ATOM 675 C C . GLY A 1 84 ? -23.478 -1.544 9.404 1.00 84.19 84 GLY A C 1
ATOM 676 O O . GLY A 1 84 ? -22.468 -0.884 9.637 1.00 84.19 84 GLY A O 1
ATOM 677 N N . VAL A 1 85 ? -23.879 -2.538 10.202 1.00 89.00 85 VAL A N 1
ATOM 678 C CA . VAL A 1 85 ? -23.168 -2.990 11.410 1.00 89.00 85 VAL A CA 1
ATOM 679 C C . VAL A 1 85 ? -22.937 -4.494 11.326 1.00 89.00 85 VAL A C 1
ATOM 681 O O . VAL A 1 85 ? -23.829 -5.213 10.884 1.00 89.00 85 VAL A O 1
ATOM 684 N N . SER A 1 86 ? -21.763 -4.973 11.749 1.00 91.50 86 SER A N 1
ATOM 685 C CA . SER A 1 86 ? -21.499 -6.414 11.843 1.00 91.50 86 SER A CA 1
ATOM 686 C C . SER A 1 86 ? -22.074 -6.994 13.138 1.00 91.50 86 SER A C 1
ATOM 688 O O . SER A 1 86 ? -22.057 -6.334 14.185 1.00 91.50 86 SER A O 1
ATOM 690 N N . ALA A 1 87 ? -22.547 -8.243 13.106 1.00 88.50 87 ALA A N 1
ATOM 691 C CA . ALA A 1 87 ? -23.045 -8.906 14.311 1.00 88.50 87 ALA A CA 1
ATOM 692 C C . ALA A 1 87 ? -21.960 -9.003 15.405 1.00 88.50 87 ALA A C 1
ATOM 694 O O . ALA A 1 87 ? -22.262 -8.848 16.588 1.00 88.50 87 ALA A O 1
ATOM 695 N N . GLN A 1 88 ? -20.690 -9.173 15.011 1.00 89.62 88 GLN A N 1
ATOM 696 C CA . GLN A 1 88 ? -19.557 -9.251 15.937 1.00 89.62 88 GLN A CA 1
ATOM 697 C C . GLN A 1 88 ? -19.274 -7.921 16.648 1.00 89.62 88 GLN A C 1
ATOM 699 O O . GLN A 1 88 ? -19.022 -7.905 17.854 1.00 89.62 88 GLN A O 1
ATOM 704 N N . ASP A 1 89 ? -19.323 -6.798 15.928 1.00 90.62 89 ASP A N 1
ATOM 705 C CA . ASP A 1 89 ? -19.128 -5.480 16.539 1.00 90.62 89 ASP A CA 1
ATOM 706 C C . ASP A 1 89 ? -20.258 -5.174 17.525 1.00 90.62 89 ASP A C 1
ATOM 708 O O . ASP A 1 89 ? -20.021 -4.609 18.597 1.00 90.62 89 ASP A O 1
ATOM 712 N N . PHE A 1 90 ? -21.485 -5.588 17.195 1.00 91.38 90 PHE A N 1
ATOM 713 C CA . PHE A 1 90 ? -22.620 -5.432 18.093 1.00 91.38 90 PHE A CA 1
ATOM 714 C C . PHE A 1 90 ? -22.504 -6.302 19.346 1.00 91.38 90 PHE A C 1
ATOM 716 O O . PHE A 1 90 ? -22.761 -5.819 20.448 1.00 91.38 90 PHE A O 1
ATOM 723 N N . GLU A 1 91 ? -22.050 -7.548 19.212 1.00 90.19 91 GLU A N 1
ATOM 724 C CA . GLU A 1 91 ? -21.732 -8.408 20.355 1.00 90.19 91 GLU A CA 1
ATOM 725 C C . GLU A 1 91 ? -20.673 -7.766 21.264 1.00 90.19 91 GLU A C 1
ATOM 727 O O . GLU A 1 91 ? -20.831 -7.766 22.487 1.00 90.19 91 GLU A O 1
ATOM 732 N N . ASN A 1 92 ? -19.638 -7.145 20.690 1.00 89.31 92 ASN A N 1
ATOM 733 C CA . ASN A 1 92 ? -18.618 -6.409 21.442 1.00 89.31 92 ASN A CA 1
ATOM 734 C C . ASN A 1 92 ? -19.226 -5.238 22.229 1.00 89.31 92 ASN A C 1
ATOM 736 O O . ASN A 1 92 ? -18.926 -5.065 23.413 1.00 89.31 92 ASN A O 1
ATOM 740 N N . LEU A 1 93 ? -20.130 -4.464 21.616 1.00 90.62 93 LEU A N 1
ATOM 741 C CA . LEU A 1 93 ? -20.859 -3.405 22.319 1.00 90.62 93 LEU A CA 1
ATOM 742 C C . LEU A 1 93 ? -21.694 -3.967 23.476 1.00 90.62 93 LEU A C 1
ATOM 744 O O . LEU A 1 93 ? -21.639 -3.431 24.584 1.00 90.62 93 LEU A O 1
ATOM 748 N N . LEU A 1 94 ? -22.462 -5.036 23.240 1.00 88.56 94 LEU A N 1
ATOM 749 C CA . LEU A 1 94 ? -23.285 -5.665 24.275 1.00 88.56 94 LEU A CA 1
ATOM 750 C C . LEU A 1 94 ? -22.429 -6.218 25.415 1.00 88.56 94 LEU A C 1
ATOM 752 O O . LEU A 1 94 ? -22.771 -6.030 26.580 1.00 88.56 94 LEU A O 1
ATOM 756 N N . THR A 1 95 ? -21.292 -6.827 25.095 1.00 87.56 95 THR A N 1
ATOM 757 C CA . THR A 1 95 ? -20.329 -7.345 26.071 1.00 87.56 95 THR A CA 1
ATOM 758 C C . THR A 1 95 ? -19.874 -6.248 27.035 1.00 87.56 95 THR A C 1
ATOM 760 O O . THR A 1 95 ? -19.843 -6.466 28.247 1.00 87.56 95 THR A O 1
ATOM 763 N N . VAL A 1 96 ? -19.615 -5.036 26.530 1.00 87.62 96 VAL A N 1
ATOM 764 C CA . VAL A 1 96 ? -19.276 -3.881 27.376 1.00 87.62 96 VAL A CA 1
ATOM 765 C C . VAL A 1 96 ? -20.507 -3.323 28.107 1.00 87.62 96 VAL A C 1
ATOM 767 O O . VAL A 1 96 ? -20.436 -3.055 29.304 1.00 87.62 96 VAL A O 1
ATOM 770 N N . LEU A 1 97 ? -21.659 -3.175 27.443 1.00 85.38 97 LEU A N 1
ATOM 771 C CA . LEU A 1 97 ? -22.893 -2.659 28.067 1.00 85.38 97 LEU A CA 1
ATOM 772 C C . LEU A 1 97 ? -23.386 -3.531 29.231 1.00 85.38 97 LEU A C 1
ATOM 774 O O . LEU A 1 97 ? -23.955 -3.023 30.204 1.00 85.38 97 LEU A O 1
ATOM 778 N N . TYR A 1 98 ? -23.166 -4.841 29.130 1.00 85.12 98 TYR A N 1
ATOM 779 C CA . TYR A 1 98 ? -23.502 -5.820 30.155 1.00 85.12 98 TYR A CA 1
ATOM 780 C C . TYR A 1 98 ? -22.321 -6.174 31.066 1.00 85.12 98 TYR A C 1
ATOM 782 O O . TYR A 1 98 ? -22.504 -6.982 31.971 1.00 85.12 98 TYR A O 1
ATOM 790 N N . ALA A 1 99 ? -21.157 -5.524 30.923 1.00 79.75 99 ALA A N 1
ATOM 791 C CA . ALA A 1 99 ? -19.967 -5.757 31.751 1.00 79.75 99 ALA A CA 1
ATOM 792 C C . ALA A 1 99 ? -20.275 -5.755 33.260 1.00 79.75 99 ALA A C 1
ATOM 794 O O . ALA A 1 99 ? -19.812 -6.617 34.004 1.00 79.75 99 ALA A O 1
ATOM 795 N N . ASN A 1 100 ? -21.129 -4.825 33.700 1.00 67.06 100 ASN A N 1
ATOM 796 C CA . ASN A 1 100 ? -21.539 -4.687 35.102 1.00 67.06 100 ASN A CA 1
ATOM 797 C C . ASN A 1 100 ? -22.435 -5.831 35.611 1.00 67.06 100 ASN A C 1
ATOM 799 O O . ASN A 1 100 ? -22.596 -5.982 36.819 1.00 67.06 100 ASN A O 1
ATOM 803 N N . HIS A 1 101 ? -23.020 -6.626 34.712 1.00 65.31 101 HIS A N 1
ATOM 804 C CA . HIS A 1 101 ? -23.848 -7.789 35.046 1.00 65.31 101 HIS A CA 1
ATOM 805 C C . HIS A 1 101 ? -23.037 -9.090 35.119 1.00 65.31 101 HIS A C 1
ATOM 807 O O . HIS A 1 101 ? -23.523 -10.076 35.671 1.00 65.31 101 HIS A O 1
ATOM 813 N N . PHE A 1 102 ? -21.790 -9.106 34.634 1.00 61.03 102 PHE A N 1
ATOM 814 C CA . PHE A 1 102 ? -20.886 -10.244 34.804 1.00 61.03 102 PHE A CA 1
ATOM 815 C C . PHE A 1 102 ? -20.173 -10.141 36.160 1.00 61.03 102 PHE A C 1
ATOM 817 O O . PHE A 1 102 ? -19.115 -9.533 36.287 1.00 61.03 102 PHE A O 1
ATOM 824 N N . SER A 1 103 ? -20.762 -10.728 37.206 1.00 54.12 103 SER A N 1
ATOM 825 C CA . SER A 1 103 ? -20.230 -10.632 38.577 1.00 54.12 103 SER A CA 1
ATOM 826 C C . SER A 1 103 ? -18.951 -11.446 38.830 1.00 54.12 103 SER A C 1
ATOM 828 O O . SER A 1 103 ? -18.285 -11.215 39.834 1.00 54.12 103 SER A O 1
ATOM 830 N N . THR A 1 104 ? -18.601 -12.399 37.961 1.00 55.25 104 THR A N 1
ATOM 831 C CA . THR A 1 104 ? -17.492 -13.348 38.194 1.00 55.25 104 THR A CA 1
ATOM 832 C C . THR A 1 104 ? -16.377 -13.309 37.149 1.00 55.25 104 THR A C 1
ATOM 834 O O . THR A 1 104 ? -15.253 -13.671 37.481 1.00 55.25 104 THR A O 1
ATOM 837 N N . HIS A 1 105 ? -16.637 -12.826 35.931 1.00 57.62 105 HIS A N 1
ATOM 838 C CA . HIS A 1 105 ? -15.636 -12.717 34.863 1.00 57.62 105 HIS A CA 1
ATOM 839 C C . HIS A 1 105 ? -15.933 -11.498 33.988 1.00 57.62 105 HIS A C 1
ATOM 841 O O . HIS A 1 105 ? -16.649 -11.601 32.994 1.00 57.62 105 HIS A O 1
ATOM 847 N N . GLN A 1 106 ? -15.411 -10.330 34.372 1.00 65.38 106 GLN A N 1
ATOM 848 C CA . GLN A 1 106 ? -15.433 -9.182 33.471 1.00 65.38 106 GLN A CA 1
ATOM 849 C C . GLN A 1 106 ? -14.525 -9.482 32.269 1.00 65.38 106 GLN A C 1
ATOM 851 O O . GLN A 1 106 ? -13.408 -9.966 32.470 1.00 65.38 106 GLN A O 1
ATOM 856 N N . PRO A 1 107 ? -14.990 -9.237 31.035 1.00 69.31 107 PRO A N 1
ATOM 857 C CA . PRO A 1 107 ? -14.183 -9.457 29.844 1.00 69.31 107 PRO A CA 1
ATOM 858 C C . PRO A 1 107 ? -12.939 -8.565 29.899 1.00 69.31 107 PRO A C 1
ATOM 860 O O . PRO A 1 107 ? -13.038 -7.371 30.193 1.00 69.31 107 PRO A O 1
ATOM 863 N N . GLU A 1 108 ? -11.765 -9.141 29.634 1.00 77.44 108 GLU A N 1
ATOM 864 C CA . GLU A 1 108 ? -10.526 -8.366 29.617 1.00 77.44 108 GLU A CA 1
ATOM 865 C C . GLU A 1 108 ? -10.592 -7.304 28.509 1.00 77.44 108 GLU A C 1
ATOM 867 O O . GLU A 1 108 ? -10.864 -7.637 27.347 1.00 77.44 108 GLU A O 1
ATOM 872 N N . PRO A 1 109 ? -10.343 -6.024 28.832 1.00 80.06 109 PRO A N 1
ATOM 873 C CA . PRO A 1 109 ? -10.401 -4.966 27.844 1.00 80.06 109 PRO A CA 1
ATOM 874 C C . PRO A 1 109 ? -9.202 -5.118 26.904 1.00 80.06 109 PRO A C 1
ATOM 876 O O . PRO A 1 109 ? -8.054 -4.903 27.285 1.00 80.06 109 PRO A O 1
ATOM 879 N N . ASN A 1 110 ? -9.471 -5.500 25.658 1.00 87.31 110 ASN A N 1
ATOM 880 C CA . ASN A 1 110 ? -8.484 -5.579 24.583 1.00 87.31 110 ASN A CA 1
ATOM 881 C C . ASN A 1 110 ? -8.897 -4.671 23.410 1.00 87.31 110 ASN A C 1
ATOM 883 O O . ASN A 1 110 ? -10.041 -4.223 23.326 1.00 87.31 110 ASN A O 1
ATOM 887 N N . ALA A 1 111 ? -7.972 -4.386 22.491 1.00 86.69 111 ALA A N 1
ATOM 888 C CA . ALA A 1 111 ? -8.235 -3.487 21.365 1.00 86.69 111 ALA A CA 1
ATOM 889 C C . ALA A 1 111 ? -9.398 -3.964 20.469 1.00 86.69 111 ALA A C 1
ATOM 891 O O . ALA A 1 111 ? -10.195 -3.142 20.017 1.00 86.69 111 ALA A O 1
ATOM 892 N N . SER A 1 112 ? -9.519 -5.278 20.255 1.00 87.94 112 SER A N 1
ATOM 893 C CA . SER A 1 112 ? -10.563 -5.896 19.427 1.00 87.94 112 SER A CA 1
ATOM 894 C C . SER A 1 112 ? -11.962 -5.785 20.032 1.00 87.94 112 SER A C 1
ATOM 896 O O . SER A 1 112 ? -12.933 -5.791 19.287 1.00 87.94 112 SER A O 1
ATOM 898 N N . LEU A 1 113 ? -12.071 -5.647 21.355 1.00 89.50 113 LEU A N 1
ATOM 899 C CA . LEU A 1 113 ? -13.326 -5.392 22.060 1.00 89.50 113 LEU A CA 1
ATOM 900 C C . LEU A 1 113 ? -13.625 -3.888 22.142 1.00 89.50 113 LEU A C 1
ATOM 902 O O . LEU A 1 113 ? -14.729 -3.444 21.829 1.00 89.50 113 LEU A O 1
ATOM 906 N N . ILE A 1 114 ? -12.633 -3.092 22.552 1.00 91.25 114 ILE A N 1
ATOM 907 C CA . ILE A 1 114 ? -12.819 -1.675 22.891 1.00 91.25 114 ILE A CA 1
ATOM 908 C C . ILE A 1 114 ? -13.048 -0.810 21.647 1.00 91.25 114 ILE A C 1
ATOM 910 O O . ILE A 1 114 ? -13.906 0.069 21.688 1.00 91.25 114 ILE A O 1
ATOM 914 N N . ILE A 1 115 ? -12.329 -1.042 20.539 1.00 91.62 115 ILE A N 1
ATOM 915 C CA . ILE A 1 115 ? -12.469 -0.207 19.331 1.00 91.62 115 ILE A CA 1
ATOM 916 C C . ILE A 1 115 ? -13.876 -0.343 18.722 1.00 91.62 115 ILE A C 1
ATOM 918 O O . ILE A 1 115 ? -14.524 0.692 18.539 1.00 91.62 115 ILE A O 1
ATOM 922 N N . PRO A 1 116 ? -14.405 -1.555 18.445 1.00 91.88 116 PRO A N 1
ATOM 923 C CA . PRO A 1 116 ? -15.761 -1.691 17.918 1.00 91.88 116 PRO A CA 1
ATOM 924 C C . PRO A 1 116 ? -16.836 -1.196 18.882 1.00 91.88 116 PRO A C 1
ATOM 926 O O . PRO A 1 116 ? -17.754 -0.490 18.464 1.00 91.88 116 PRO A O 1
ATOM 929 N N . ALA A 1 117 ? -16.695 -1.496 20.179 1.00 91.56 117 ALA A N 1
ATOM 930 C CA . ALA A 1 117 ? -17.632 -1.018 21.189 1.00 91.56 117 ALA A CA 1
ATOM 931 C C . ALA A 1 117 ? -17.668 0.517 21.233 1.00 91.56 117 ALA A C 1
ATOM 933 O O . ALA A 1 117 ? -18.750 1.099 21.240 1.00 91.56 117 ALA A O 1
ATOM 934 N N . PHE A 1 118 ? -16.510 1.188 21.188 1.00 93.31 118 PHE A N 1
ATOM 935 C CA . PHE A 1 118 ? -16.444 2.650 21.147 1.00 93.31 118 PHE A CA 1
ATOM 936 C C . PHE A 1 118 ? -17.041 3.213 19.852 1.00 93.31 118 PHE A C 1
ATOM 938 O O . PHE A 1 118 ? -17.773 4.202 19.898 1.00 93.31 118 PHE A O 1
ATOM 945 N N . ARG A 1 119 ? -16.784 2.575 18.701 1.00 93.94 119 ARG A N 1
ATOM 946 C CA . ARG A 1 119 ? -17.345 2.979 17.403 1.00 93.94 119 ARG A CA 1
ATOM 947 C C . ARG A 1 119 ? -18.869 2.981 17.426 1.00 93.94 119 ARG A C 1
ATOM 949 O O . ARG A 1 119 ? -19.478 3.990 17.076 1.00 93.94 119 ARG A O 1
ATOM 956 N N . LEU A 1 120 ? -19.480 1.889 17.885 1.00 93.00 120 LEU A N 1
ATOM 957 C CA . LEU A 1 120 ? -20.935 1.791 17.995 1.00 93.00 120 LEU A CA 1
ATOM 958 C C . LEU A 1 120 ? -21.492 2.705 19.093 1.00 93.00 120 LEU A C 1
ATOM 960 O O . LEU A 1 120 ? -22.533 3.331 18.896 1.00 93.00 120 LEU A O 1
ATOM 964 N N . ALA A 1 121 ? -20.772 2.861 20.209 1.00 92.88 121 ALA A N 1
ATOM 965 C CA . ALA A 1 121 ? -21.121 3.826 21.249 1.00 92.88 121 ALA A CA 1
ATOM 966 C C . ALA A 1 121 ? -21.154 5.262 20.702 1.00 92.88 121 ALA A C 1
ATOM 968 O O . ALA A 1 121 ? -22.038 6.037 21.052 1.00 92.88 121 ALA A O 1
ATOM 969 N N . ASN A 1 122 ? -20.220 5.617 19.820 1.00 92.31 122 ASN A N 1
ATOM 970 C CA . ASN A 1 122 ? -20.191 6.911 19.151 1.00 92.31 122 ASN A CA 1
ATOM 971 C C . ASN A 1 122 ? -21.302 7.057 18.111 1.00 92.31 122 ASN A C 1
ATOM 973 O O . ASN A 1 122 ? -21.996 8.069 18.111 1.00 92.31 122 ASN A O 1
ATOM 977 N N . MET A 1 123 ? -21.502 6.039 17.275 1.00 91.75 123 MET A N 1
ATOM 978 C CA . MET A 1 123 ? -22.519 6.036 16.223 1.00 91.75 123 MET A CA 1
ATOM 979 C C . MET A 1 123 ? -23.940 6.179 16.779 1.00 91.75 123 MET A C 1
ATOM 981 O O . MET A 1 123 ? -24.734 6.945 16.242 1.00 91.75 123 MET A O 1
ATOM 985 N N . TRP A 1 124 ? -24.249 5.487 17.877 1.00 92.44 124 TRP A N 1
ATOM 986 C CA . TRP A 1 124 ? -25.551 5.561 18.544 1.00 92.44 124 TRP A CA 1
ATOM 987 C C . TRP A 1 124 ? -25.570 6.523 19.733 1.00 92.44 124 TRP A C 1
ATOM 989 O O . TRP A 1 124 ? -26.501 6.499 20.531 1.00 92.44 124 TRP A O 1
ATOM 999 N N . ASN A 1 125 ? -24.556 7.373 19.880 1.00 91.88 125 ASN A N 1
ATOM 1000 C CA . ASN A 1 125 ? -24.502 8.411 20.907 1.00 91.88 125 ASN A CA 1
ATOM 1001 C C . ASN A 1 125 ? -24.770 7.903 22.347 1.00 91.88 125 ASN A C 1
ATOM 1003 O O . ASN A 1 125 ? -25.549 8.478 23.109 1.00 91.88 125 ASN A O 1
ATOM 1007 N N . PHE A 1 126 ? -24.110 6.813 22.738 1.00 91.75 126 PHE A N 1
ATOM 1008 C CA . PHE A 1 126 ? -23.986 6.387 24.132 1.00 91.75 126 PHE A CA 1
ATOM 1009 C C . PHE A 1 126 ? -22.906 7.234 24.828 1.00 91.75 126 PHE A C 1
ATOM 1011 O O . PHE A 1 126 ? -21.738 6.847 24.885 1.00 91.75 126 PHE A O 1
ATOM 1018 N N . SER A 1 127 ? -23.271 8.413 25.334 1.00 90.50 127 SER A N 1
ATOM 1019 C CA . SER A 1 127 ? -22.338 9.352 25.985 1.00 90.50 127 SER A CA 1
ATOM 1020 C C . SER A 1 127 ? -21.617 8.737 27.189 1.00 90.50 127 SER A C 1
ATOM 1022 O O . SER A 1 127 ? -20.393 8.650 27.178 1.00 90.50 127 SER A O 1
ATOM 1024 N N . GLU A 1 128 ? -22.362 8.210 28.164 1.00 88.62 128 GLU A N 1
ATOM 1025 C CA . GLU A 1 128 ? -21.793 7.612 29.384 1.00 88.62 128 GLU A CA 1
ATOM 1026 C C . GLU A 1 128 ? -20.858 6.431 29.081 1.00 88.62 128 GLU A C 1
ATOM 1028 O O . GLU A 1 128 ? -19.829 6.246 29.730 1.00 88.62 128 GLU A O 1
ATOM 1033 N N . LEU A 1 129 ? -21.197 5.631 28.063 1.00 89.06 129 LEU A N 1
ATOM 1034 C CA . LEU A 1 129 ? -20.373 4.499 27.651 1.00 89.06 129 LEU A CA 1
ATOM 1035 C C . LEU A 1 129 ? -19.065 4.958 27.001 1.00 89.06 129 LEU A C 1
ATOM 1037 O O . LEU A 1 129 ? -18.025 4.353 27.246 1.00 89.06 129 LEU A O 1
ATOM 1041 N N . ARG A 1 130 ? -19.095 6.025 26.192 1.00 92.19 130 ARG A N 1
ATOM 1042 C CA . ARG A 1 130 ? -17.876 6.611 25.617 1.00 92.19 130 ARG A CA 1
ATOM 1043 C C . ARG A 1 130 ? -16.956 7.159 26.701 1.00 92.19 130 ARG A C 1
ATOM 1045 O O . ARG A 1 130 ? -15.759 6.894 26.643 1.00 92.19 130 ARG A O 1
ATOM 1052 N N . ASP A 1 131 ? -17.506 7.851 27.695 1.00 90.38 131 ASP A N 1
ATOM 1053 C CA . ASP A 1 131 ? -16.728 8.388 28.818 1.00 90.38 131 ASP A CA 1
ATOM 1054 C C . ASP A 1 131 ? -16.067 7.268 29.633 1.00 90.38 131 ASP A C 1
ATOM 1056 O O . ASP A 1 131 ? -14.918 7.397 30.055 1.00 90.38 131 ASP A O 1
ATOM 1060 N N . TYR A 1 132 ? -16.758 6.135 29.791 1.00 89.50 132 TYR A N 1
ATOM 1061 C CA . TYR A 1 132 ? -16.206 4.931 30.413 1.00 89.50 132 TYR A CA 1
ATOM 1062 C C . TYR A 1 132 ? -15.123 4.249 29.557 1.00 89.50 132 TYR A C 1
ATOM 1064 O O . TYR A 1 132 ? -14.086 3.833 30.075 1.00 89.50 132 TYR A O 1
ATOM 1072 N N . LEU A 1 133 ? -15.339 4.135 28.244 1.00 89.69 133 LEU A N 1
ATOM 1073 C CA . LEU A 1 133 ? -14.429 3.444 27.329 1.00 89.69 133 LEU A CA 1
ATOM 1074 C C . LEU A 1 133 ? -13.169 4.251 26.989 1.00 89.69 133 LEU A C 1
ATOM 1076 O O . LEU A 1 133 ? -12.135 3.656 26.693 1.00 89.69 133 LEU A O 1
ATOM 1080 N N . MET A 1 134 ? -13.222 5.583 27.037 1.00 91.25 134 MET A N 1
ATOM 1081 C CA . MET A 1 134 ? -12.094 6.462 26.706 1.00 91.25 134 MET A CA 1
ATOM 1082 C C . MET A 1 134 ? -10.812 6.164 27.514 1.00 91.25 134 MET A C 1
ATOM 1084 O O . MET A 1 134 ? -9.771 5.920 26.896 1.00 91.25 134 MET A O 1
ATOM 1088 N N . PRO A 1 135 ? -10.832 6.123 28.864 1.00 90.44 135 PRO A N 1
ATOM 1089 C CA . PRO A 1 135 ? -9.636 5.796 29.643 1.00 90.44 135 PRO A CA 1
ATOM 1090 C C . PRO A 1 135 ? -9.161 4.352 29.422 1.00 90.44 135 PRO A C 1
ATOM 1092 O O . PRO A 1 135 ? -7.958 4.094 29.450 1.00 90.44 135 PRO A O 1
ATOM 1095 N N . LEU A 1 136 ? -10.076 3.411 29.158 1.00 88.94 136 LEU A N 1
ATOM 1096 C CA . LEU A 1 136 ? -9.720 2.026 28.827 1.00 88.94 136 LEU A CA 1
ATOM 1097 C C . LEU A 1 136 ? -8.992 1.949 27.480 1.00 88.94 136 LEU A C 1
ATOM 1099 O O . LEU A 1 136 ? -7.966 1.279 27.370 1.00 88.94 136 LEU A O 1
ATOM 1103 N N . ALA A 1 137 ? -9.468 2.684 26.473 1.00 90.50 137 ALA A N 1
ATOM 1104 C CA . ALA A 1 137 ? -8.809 2.789 25.177 1.00 90.50 137 ALA A CA 1
ATOM 1105 C C . ALA A 1 137 ? -7.396 3.387 25.311 1.00 90.50 137 ALA A C 1
ATOM 1107 O O . ALA A 1 137 ? -6.451 2.884 24.703 1.00 90.50 137 ALA A O 1
ATOM 1108 N N . GLU A 1 138 ? -7.203 4.400 26.159 1.00 89.88 138 GLU A N 1
ATOM 1109 C CA . GLU A 1 138 ? -5.872 4.976 26.381 1.00 89.88 138 GLU A CA 1
ATOM 1110 C C . GLU A 1 138 ? -4.878 3.973 26.988 1.00 89.88 138 GLU A C 1
ATOM 1112 O O . GLU A 1 138 ? -3.691 3.991 26.652 1.00 89.88 138 GLU A O 1
ATOM 1117 N N . GLN A 1 139 ? -5.339 3.081 27.863 1.00 88.56 139 GLN A N 1
ATOM 1118 C CA . GLN A 1 139 ? -4.476 2.103 28.528 1.00 88.56 139 GLN A CA 1
ATOM 1119 C C . GLN A 1 139 ? -4.162 0.891 27.648 1.00 88.56 139 GLN A C 1
ATOM 1121 O O . GLN A 1 139 ? -3.029 0.415 27.636 1.00 88.56 139 GLN A O 1
ATOM 1126 N N . VAL A 1 140 ? -5.156 0.405 26.909 1.00 88.88 140 VAL A N 1
ATOM 1127 C CA . VAL A 1 140 ? -5.092 -0.883 26.207 1.00 88.88 140 VAL A CA 1
ATOM 1128 C C . VAL A 1 140 ? -4.505 -0.759 24.802 1.00 88.88 140 VAL A C 1
ATOM 1130 O O . VAL A 1 140 ? -3.880 -1.695 24.303 1.00 88.88 140 VAL A O 1
ATOM 1133 N N . LEU A 1 141 ? -4.701 0.380 24.132 1.00 90.62 141 LEU A N 1
ATOM 1134 C CA . LEU A 1 141 ? -4.261 0.544 22.750 1.00 90.62 141 LEU A CA 1
ATOM 1135 C C . LEU A 1 141 ? -2.745 0.769 22.652 1.00 90.62 141 LEU A C 1
ATOM 1137 O O . LEU A 1 141 ? -2.164 1.611 23.348 1.00 90.62 141 LEU A O 1
ATOM 1141 N N . ASN A 1 142 ? -2.112 0.054 21.717 1.00 91.56 142 ASN A N 1
ATOM 1142 C CA . ASN A 1 142 ? -0.735 0.323 21.306 1.00 91.56 142 ASN A CA 1
ATOM 1143 C C . ASN A 1 142 ? -0.640 1.667 20.549 1.00 91.56 142 ASN A C 1
ATOM 1145 O O . ASN A 1 142 ? -1.653 2.270 20.188 1.00 91.56 142 ASN A O 1
ATOM 1149 N N . ASP A 1 143 ? 0.576 2.157 20.305 1.00 91.50 143 ASP A N 1
ATOM 1150 C CA . ASP A 1 143 ? 0.770 3.475 19.688 1.00 91.50 143 ASP A CA 1
ATOM 1151 C C . ASP A 1 143 ? 0.224 3.576 18.252 1.00 91.50 143 ASP A C 1
ATOM 1153 O O . ASP A 1 143 ? -0.320 4.618 17.884 1.00 91.50 143 ASP A O 1
ATOM 1157 N N . ALA A 1 144 ? 0.291 2.507 17.453 1.00 91.62 144 ALA A N 1
ATOM 1158 C CA . ALA A 1 144 ? -0.275 2.496 16.102 1.00 91.62 144 ALA A CA 1
ATOM 1159 C C . ALA A 1 144 ? -1.814 2.546 16.127 1.00 91.62 144 ALA A C 1
ATOM 1161 O O . ALA A 1 144 ? -2.423 3.373 15.443 1.00 91.62 144 ALA A O 1
ATOM 1162 N N . SER A 1 145 ? -2.444 1.739 16.983 1.00 91.62 145 SER A N 1
ATOM 1163 C CA . SER A 1 145 ? -3.888 1.742 17.216 1.00 91.62 145 SER A CA 1
ATOM 1164 C C . SER A 1 145 ? -4.364 3.075 17.786 1.00 91.62 145 SER A C 1
ATOM 1166 O O . SER A 1 145 ? -5.422 3.551 17.392 1.00 91.62 145 SER A O 1
ATOM 1168 N N . LYS A 1 146 ? -3.583 3.726 18.661 1.00 92.31 146 LYS A N 1
ATOM 1169 C CA . LYS A 1 146 ? -3.881 5.078 19.165 1.00 92.31 146 LYS A CA 1
ATOM 1170 C C . LYS A 1 146 ? -3.908 6.112 18.048 1.00 92.31 146 LYS A C 1
ATOM 1172 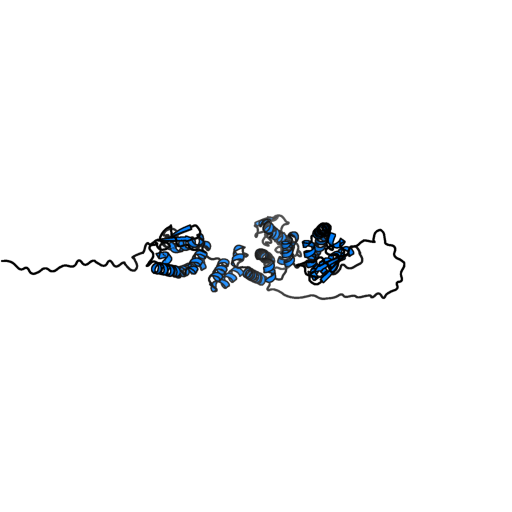O O . LYS A 1 146 ? -4.776 6.975 18.069 1.00 92.31 146 LYS A O 1
ATOM 1177 N N . ILE A 1 147 ? -3.005 6.026 17.067 1.00 89.06 147 ILE A N 1
ATOM 1178 C CA . ILE A 1 147 ? -3.009 6.922 15.899 1.00 89.06 147 ILE A CA 1
ATOM 1179 C C . ILE A 1 147 ? -4.264 6.697 15.049 1.00 89.06 147 ILE A C 1
ATOM 1181 O O . ILE A 1 147 ? -4.923 7.669 14.679 1.00 89.06 147 ILE A O 1
ATOM 1185 N N . ALA A 1 148 ? -4.608 5.439 14.758 1.00 90.94 148 ALA A N 1
ATOM 1186 C CA . ALA A 1 148 ? -5.810 5.109 13.991 1.00 90.94 148 ALA A CA 1
ATOM 1187 C C . ALA A 1 148 ? -7.087 5.567 14.719 1.00 90.94 148 ALA A C 1
ATOM 1189 O O . ALA A 1 148 ? -7.888 6.309 14.152 1.00 90.94 148 ALA A O 1
ATOM 1190 N N . PHE A 1 149 ? -7.214 5.226 16.004 1.00 92.19 149 PHE A N 1
ATOM 1191 C CA . PHE A 1 149 ? -8.327 5.621 16.867 1.00 92.19 149 PHE A CA 1
ATOM 1192 C C . PHE A 1 149 ? -8.463 7.146 16.964 1.00 92.19 149 PHE A C 1
ATOM 1194 O O . PHE A 1 149 ? -9.551 7.695 16.817 1.00 92.19 149 PHE A O 1
ATOM 1201 N N . ALA A 1 150 ? -7.353 7.858 17.156 1.00 91.31 150 ALA A N 1
ATOM 1202 C CA . ALA A 1 150 ? -7.356 9.311 17.259 1.00 91.31 150 ALA A CA 1
ATOM 1203 C C . ALA A 1 150 ? -7.783 10.016 15.969 1.00 91.31 150 ALA A C 1
ATOM 1205 O O . ALA A 1 150 ? -8.382 11.089 16.030 1.00 91.31 150 ALA A O 1
ATOM 1206 N N . ARG A 1 151 ? -7.485 9.436 14.803 1.00 88.94 151 ARG A N 1
ATOM 1207 C CA . ARG A 1 151 ? -7.960 9.958 13.517 1.00 88.94 151 ARG A CA 1
ATOM 1208 C C . ARG A 1 151 ? -9.447 9.702 13.324 1.00 88.94 151 ARG A C 1
ATOM 1210 O O . ARG A 1 151 ? -10.143 10.608 12.883 1.00 88.94 151 ARG A O 1
ATOM 1217 N N . GLU A 1 152 ? -9.909 8.506 13.678 1.00 90.81 152 GLU A N 1
ATOM 1218 C CA . GLU A 1 152 ? -11.312 8.106 13.551 1.00 90.81 152 GLU A CA 1
ATOM 1219 C C . GLU A 1 152 ? -12.233 8.923 14.470 1.00 90.81 152 GLU A C 1
ATOM 1221 O O . GLU A 1 152 ? -13.270 9.410 14.031 1.00 90.81 152 GLU A O 1
ATOM 1226 N N . PHE A 1 153 ? -11.831 9.134 15.727 1.00 91.19 153 PHE A N 1
ATOM 1227 C CA . PHE A 1 153 ? -12.646 9.806 16.748 1.00 91.19 153 PHE A CA 1
ATOM 1228 C C . PHE A 1 153 ? -12.161 11.222 17.102 1.00 91.19 153 PHE A C 1
ATOM 1230 O O . PHE A 1 153 ? -12.571 11.789 18.112 1.00 91.19 153 PHE A O 1
ATOM 1237 N N . HIS A 1 154 ? -11.277 11.803 16.286 1.00 87.31 154 HIS A N 1
ATOM 1238 C CA . HIS A 1 154 ? -10.736 13.163 16.439 1.00 87.31 154 HIS A CA 1
ATOM 1239 C C . HIS A 1 154 ? -10.021 13.464 17.779 1.00 87.31 154 HIS A C 1
ATOM 1241 O O . HIS A 1 154 ? -9.994 14.605 18.240 1.00 87.31 154 HIS A O 1
ATOM 1247 N N . VAL A 1 155 ? -9.350 12.472 18.369 1.00 89.81 155 VAL A N 1
ATOM 1248 C CA . VAL A 1 155 ? -8.590 12.575 19.634 1.00 89.81 155 VAL A CA 1
ATOM 1249 C C . VAL A 1 155 ? -7.150 13.054 19.377 1.00 89.81 155 VAL A C 1
ATOM 1251 O O . VAL A 1 155 ? -6.172 12.335 19.588 1.00 89.81 155 VAL A O 1
ATOM 1254 N N . GLN A 1 156 ? -6.998 14.279 18.863 1.00 81.75 156 GLN A N 1
ATOM 1255 C CA . GLN A 1 156 ? -5.718 14.811 18.355 1.00 81.75 156 GLN A CA 1
ATOM 1256 C C . GLN A 1 156 ? -4.556 14.739 19.362 1.00 81.75 156 GLN A C 1
ATOM 1258 O O . GLN A 1 156 ? -3.405 14.535 18.971 1.00 81.75 156 GLN A O 1
ATOM 1263 N N . GLN A 1 157 ? -4.844 14.846 20.662 1.00 88.38 157 GLN A N 1
ATOM 1264 C CA . GLN A 1 157 ? -3.848 14.795 21.732 1.00 88.38 157 GLN A CA 1
ATOM 1265 C C . GLN A 1 157 ? -3.080 13.466 21.808 1.00 88.38 157 GLN A C 1
ATOM 1267 O O . GLN A 1 157 ? -1.983 13.433 22.362 1.00 88.38 157 GLN A O 1
ATOM 1272 N N . TRP A 1 158 ? -3.611 12.374 21.247 1.00 88.69 158 TRP A N 1
ATOM 1273 C CA . TRP A 1 158 ? -2.937 11.070 21.240 1.00 88.69 158 TRP A CA 1
ATOM 1274 C C . TRP A 1 158 ? -1.960 10.896 20.075 1.00 88.69 158 TRP A C 1
ATOM 1276 O O . TRP A 1 158 ? -1.020 10.108 20.189 1.00 88.69 158 TRP A O 1
ATOM 1286 N N . ILE A 1 159 ? -2.137 11.644 18.981 1.00 76.62 159 ILE A N 1
ATOM 1287 C CA . ILE A 1 159 ? -1.393 11.442 17.731 1.00 76.62 159 ILE A CA 1
ATOM 1288 C C . ILE A 1 159 ? 0.098 11.717 17.933 1.00 76.62 159 ILE A C 1
ATOM 1290 O O . ILE A 1 159 ? 0.929 10.836 17.718 1.00 76.62 159 ILE A O 1
ATOM 1294 N N . VAL A 1 160 ? 0.453 12.927 18.375 1.00 78.75 160 VAL A N 1
ATOM 1295 C CA . VAL A 1 160 ? 1.863 13.334 18.503 1.00 78.75 160 VAL A CA 1
ATOM 1296 C C . VAL A 1 160 ? 2.622 12.466 19.517 1.00 78.75 160 VAL A C 1
ATOM 1298 O O . VAL A 1 160 ? 3.678 11.947 19.150 1.00 78.75 160 VAL A O 1
ATOM 1301 N N . PRO A 1 161 ? 2.122 12.219 20.748 1.00 84.31 161 PRO A N 1
ATOM 1302 C CA . PRO A 1 161 ? 2.814 11.347 21.697 1.00 84.31 161 PRO A CA 1
AT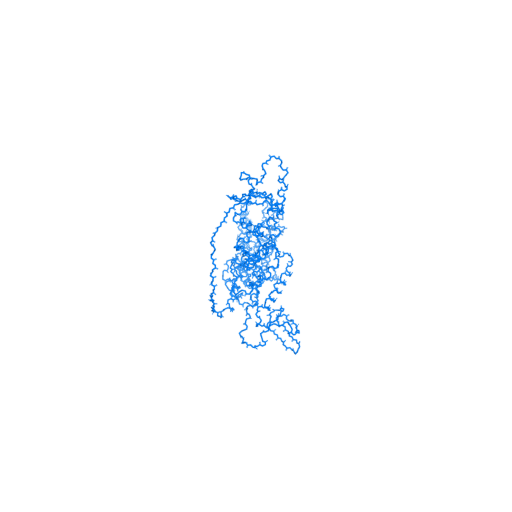OM 1303 C C . PRO A 1 161 ? 3.020 9.920 21.177 1.00 84.31 161 PRO A C 1
ATOM 1305 O O . PRO A 1 161 ? 4.082 9.344 21.412 1.00 84.31 161 PRO A O 1
ATOM 1308 N N . ALA A 1 162 ? 2.044 9.361 20.453 1.00 86.12 162 ALA A N 1
ATOM 1309 C CA . ALA A 1 162 ? 2.167 8.035 19.854 1.00 86.12 162 ALA A CA 1
ATOM 1310 C C . ALA A 1 162 ? 3.244 8.004 18.758 1.00 86.12 162 ALA A C 1
ATOM 1312 O O . ALA A 1 162 ? 4.125 7.146 18.793 1.00 86.12 162 ALA A O 1
ATOM 1313 N N . PHE A 1 163 ? 3.260 8.985 17.847 1.00 79.81 163 PHE A N 1
ATOM 1314 C CA . PHE A 1 163 ? 4.325 9.117 16.845 1.00 79.81 163 PHE A CA 1
ATOM 1315 C C . PHE A 1 163 ? 5.708 9.278 17.484 1.00 79.81 163 PHE A C 1
ATOM 1317 O O . PHE A 1 163 ? 6.666 8.654 17.030 1.00 79.81 163 PHE A O 1
ATOM 1324 N N . VAL A 1 164 ? 5.828 10.074 18.551 1.00 75.69 164 VAL A N 1
ATOM 1325 C CA . VAL A 1 164 ? 7.088 10.252 19.286 1.00 75.69 164 VAL A CA 1
ATOM 1326 C C . VAL A 1 164 ? 7.554 8.924 19.882 1.00 75.69 164 VAL A C 1
ATOM 1328 O O . VAL A 1 164 ? 8.702 8.538 19.662 1.00 75.69 164 VAL A O 1
ATOM 1331 N N . ARG A 1 165 ? 6.678 8.186 20.578 1.00 83.12 165 ARG A N 1
ATOM 1332 C CA . ARG A 1 165 ? 7.019 6.870 21.145 1.00 83.12 165 ARG A CA 1
ATOM 1333 C C . ARG A 1 165 ? 7.433 5.873 20.066 1.00 83.12 165 ARG A C 1
ATOM 1335 O O . ARG A 1 165 ? 8.481 5.244 20.210 1.00 83.12 165 ARG A O 1
ATOM 1342 N N . LEU A 1 166 ? 6.716 5.826 18.941 1.00 85.00 166 LEU A N 1
ATOM 1343 C CA . LEU A 1 166 ? 7.121 5.031 17.781 1.00 85.00 166 LEU A CA 1
ATOM 1344 C C . LEU A 1 166 ? 8.484 5.477 17.244 1.00 85.00 166 LEU A C 1
ATOM 1346 O O . LEU A 1 166 ? 9.323 4.637 16.968 1.00 85.00 166 LEU A O 1
ATOM 1350 N N . CYS A 1 167 ? 8.799 6.768 17.173 1.00 80.75 167 CYS A N 1
ATOM 1351 C CA . CYS A 1 167 ? 10.124 7.224 16.735 1.00 80.75 167 CYS A CA 1
ATOM 1352 C C . CYS A 1 167 ? 11.265 6.875 17.713 1.00 80.75 167 CYS A C 1
ATOM 1354 O O . CYS A 1 167 ? 12.426 6.868 17.307 1.00 80.75 167 CYS A O 1
ATOM 1356 N N . HIS A 1 168 ? 10.972 6.632 18.994 1.00 74.44 168 HIS A N 1
ATOM 1357 C CA . HIS A 1 168 ? 11.965 6.280 20.020 1.00 74.44 168 HIS A CA 1
ATOM 1358 C C . HIS A 1 168 ? 12.119 4.774 20.258 1.00 74.44 168 HIS A C 1
ATOM 1360 O O . HIS A 1 168 ? 13.136 4.352 20.810 1.00 74.44 168 HIS A O 1
ATOM 1366 N N . ARG A 1 169 ? 11.125 3.974 19.871 1.00 80.25 169 ARG A N 1
ATOM 1367 C CA . ARG A 1 169 ? 11.147 2.518 20.012 1.00 80.25 169 ARG A CA 1
ATOM 1368 C C . ARG A 1 169 ? 12.281 1.897 19.181 1.00 80.25 169 ARG A C 1
ATOM 1370 O O . ARG A 1 169 ? 12.557 2.364 18.079 1.00 80.25 169 ARG A O 1
ATOM 1377 N N . LYS A 1 170 ? 12.917 0.841 19.706 1.00 73.12 170 LYS A N 1
ATOM 1378 C CA . LYS A 1 170 ? 14.003 0.108 19.025 1.00 73.12 170 LYS A CA 1
ATOM 1379 C C . LYS A 1 170 ? 13.482 -0.836 17.945 1.00 73.12 170 LYS A C 1
ATOM 1381 O O . LYS A 1 170 ? 14.155 -1.076 16.951 1.00 73.12 170 LYS A O 1
ATOM 1386 N N . GLU A 1 171 ? 12.305 -1.402 18.165 1.00 77.44 171 GLU A N 1
ATOM 1387 C CA . GLU A 1 171 ? 11.677 -2.348 17.260 1.00 77.44 171 GLU A CA 1
ATOM 1388 C C . GLU A 1 171 ? 11.131 -1.616 16.017 1.00 77.44 171 GLU A C 1
ATOM 1390 O O . GLU A 1 171 ? 10.486 -0.557 16.153 1.00 77.44 171 GLU A O 1
ATOM 1395 N N . PRO A 1 172 ? 11.358 -2.160 14.804 1.00 80.81 172 PRO A N 1
ATOM 1396 C CA . PRO A 1 172 ? 10.792 -1.618 13.573 1.00 80.81 172 PRO A CA 1
ATOM 1397 C C . PRO A 1 172 ? 9.260 -1.716 13.577 1.00 80.81 172 PRO A C 1
ATOM 1399 O O . PRO A 1 172 ? 8.676 -2.391 14.425 1.00 80.81 172 PRO A O 1
ATOM 1402 N N . LEU A 1 173 ? 8.604 -0.993 12.668 1.00 86.31 173 LEU A N 1
ATOM 1403 C CA . LEU A 1 173 ? 7.149 -1.077 12.496 1.00 86.31 173 LEU A CA 1
ATOM 1404 C C . LEU A 1 173 ? 6.772 -2.419 11.877 1.00 86.31 173 LEU A C 1
ATOM 1406 O O . LEU A 1 173 ? 7.356 -2.794 10.865 1.00 86.31 173 LEU A O 1
ATOM 1410 N N . ASP A 1 174 ? 5.782 -3.114 12.421 1.00 87.94 174 ASP A N 1
ATOM 1411 C CA . ASP A 1 174 ? 5.244 -4.301 11.756 1.00 87.94 174 ASP A CA 1
ATOM 1412 C C . ASP A 1 174 ? 4.239 -3.942 10.638 1.00 87.94 174 ASP A C 1
ATOM 1414 O O . ASP A 1 174 ? 3.991 -2.774 10.326 1.00 87.94 174 ASP A O 1
ATOM 1418 N N . THR A 1 175 ? 3.705 -4.964 9.962 1.00 84.50 175 THR A N 1
ATOM 1419 C CA . THR A 1 175 ? 2.795 -4.767 8.819 1.00 84.50 175 THR A CA 1
ATOM 1420 C C . THR A 1 175 ? 1.430 -4.228 9.247 1.00 84.50 175 THR A C 1
ATOM 1422 O O . THR A 1 175 ? 0.835 -3.434 8.517 1.00 84.50 175 THR A O 1
ATOM 1425 N N . ASP A 1 176 ? 0.931 -4.628 10.413 1.00 85.81 176 ASP A N 1
ATOM 1426 C CA . ASP A 1 176 ? -0.384 -4.217 10.897 1.00 85.81 176 ASP A CA 1
ATOM 1427 C C . ASP A 1 176 ? -0.321 -2.795 11.461 1.00 85.81 176 ASP A C 1
ATOM 1429 O O . ASP A 1 176 ? -1.156 -1.955 11.119 1.00 85.81 176 ASP A O 1
ATOM 1433 N N . GLU A 1 177 ? 0.742 -2.468 12.196 1.00 89.06 177 GLU A N 1
ATOM 1434 C CA . GLU A 1 177 ? 1.065 -1.104 12.608 1.00 89.06 177 GLU A CA 1
ATOM 1435 C C . GLU A 1 177 ? 1.203 -0.173 11.395 1.00 89.06 177 GLU A C 1
ATOM 1437 O O . GLU A 1 177 ? 0.617 0.912 11.374 1.00 89.06 177 GLU A O 1
ATOM 1442 N N . ALA A 1 178 ? 1.927 -0.596 10.351 1.00 85.31 178 ALA A N 1
ATOM 1443 C CA . ALA A 1 178 ? 2.101 0.191 9.132 1.00 85.31 178 ALA A CA 1
ATOM 1444 C C . ALA A 1 178 ? 0.766 0.483 8.425 1.00 85.31 178 ALA A C 1
ATOM 1446 O O . ALA A 1 178 ? 0.565 1.598 7.936 1.00 85.31 178 ALA A O 1
ATOM 1447 N N . LYS A 1 179 ? -0.167 -0.480 8.404 1.00 86.62 179 LYS A N 1
ATOM 1448 C CA . LYS A 1 179 ? -1.521 -0.283 7.859 1.00 86.62 179 LYS A CA 1
ATOM 1449 C C . LYS A 1 179 ? -2.333 0.711 8.691 1.00 86.62 179 LYS A C 1
ATOM 1451 O O . LYS A 1 179 ? -2.976 1.582 8.115 1.00 86.62 179 LYS A O 1
ATOM 1456 N N . MET A 1 180 ? -2.270 0.620 10.020 1.00 85.31 180 MET A N 1
ATOM 1457 C CA . MET A 1 180 ? -2.974 1.539 10.929 1.00 85.31 180 MET A CA 1
ATOM 1458 C C . MET A 1 180 ? -2.443 2.978 10.835 1.00 85.31 180 MET A C 1
ATOM 1460 O O . MET A 1 180 ? -3.208 3.944 10.845 1.00 85.31 180 MET A O 1
ATOM 1464 N N . ILE A 1 181 ? -1.122 3.137 10.721 1.00 87.88 181 ILE A N 1
ATOM 1465 C CA . ILE A 1 181 ? -0.451 4.442 10.635 1.00 87.88 181 ILE A CA 1
ATOM 1466 C C . ILE A 1 181 ? -0.595 5.058 9.232 1.00 87.88 181 ILE A C 1
ATOM 1468 O O . ILE A 1 181 ? -0.694 6.284 9.098 1.00 87.88 181 ILE A O 1
ATOM 1472 N N . GLY A 1 182 ? -0.624 4.225 8.192 1.00 82.56 182 GLY A N 1
ATOM 1473 C CA . GLY A 1 182 ? -0.686 4.631 6.791 1.00 82.56 182 GLY A CA 1
ATOM 1474 C C . GLY A 1 182 ? 0.664 5.077 6.216 1.00 82.56 182 GLY A C 1
ATOM 1475 O O . GLY A 1 182 ? 1.608 5.401 6.939 1.00 82.56 182 GLY A O 1
ATOM 1476 N N . LEU A 1 183 ? 0.740 5.126 4.881 1.00 81.69 183 LEU A N 1
ATOM 1477 C CA . LEU A 1 183 ? 1.978 5.343 4.118 1.00 81.69 183 LEU A CA 1
ATOM 1478 C C . LEU A 1 183 ? 2.754 6.601 4.539 1.00 81.69 183 LEU A C 1
ATOM 1480 O O . LEU A 1 183 ? 3.961 6.540 4.769 1.00 81.69 183 LEU A O 1
ATOM 1484 N N . GLU A 1 184 ? 2.070 7.739 4.659 1.00 78.31 184 GLU A N 1
ATOM 1485 C CA . GLU A 1 184 ? 2.714 9.012 5.006 1.00 78.31 184 GLU A CA 1
ATOM 1486 C C . GLU A 1 184 ? 3.251 9.016 6.442 1.00 78.31 184 GLU A C 1
ATOM 1488 O O . GLU A 1 184 ? 4.325 9.559 6.702 1.00 78.31 184 GLU A O 1
ATOM 1493 N N . GLY A 1 185 ? 2.548 8.358 7.370 1.00 74.94 185 GLY A N 1
ATOM 1494 C CA . GLY A 1 185 ? 3.007 8.220 8.749 1.00 74.94 185 GLY A CA 1
ATOM 1495 C C . GLY A 1 185 ? 4.196 7.265 8.875 1.00 74.94 185 GLY A C 1
ATOM 1496 O O . GLY A 1 185 ? 5.133 7.570 9.611 1.00 74.94 185 GLY A O 1
ATOM 1497 N N . VAL A 1 186 ? 4.212 6.166 8.109 1.00 84.81 186 VAL A N 1
ATOM 1498 C CA . VAL A 1 186 ? 5.380 5.273 8.014 1.00 84.81 186 VAL A CA 1
ATOM 1499 C C . VAL A 1 186 ? 6.586 6.055 7.509 1.00 84.81 186 VAL A C 1
ATOM 1501 O O . VAL A 1 186 ? 7.614 6.060 8.174 1.00 84.81 186 VAL A O 1
ATOM 1504 N N . LEU A 1 187 ? 6.448 6.803 6.408 1.00 81.19 187 LEU A N 1
ATOM 1505 C CA . LEU A 1 187 ? 7.528 7.648 5.889 1.00 81.19 187 LEU A CA 1
ATOM 1506 C C . LEU A 1 187 ? 8.033 8.669 6.906 1.00 81.19 187 LEU A C 1
ATOM 1508 O O . LEU A 1 187 ? 9.240 8.886 6.996 1.00 81.19 187 LEU A O 1
ATOM 1512 N N . LEU A 1 188 ? 7.130 9.309 7.651 1.00 74.94 188 LEU A N 1
ATOM 1513 C CA . LEU A 1 188 ? 7.504 10.271 8.682 1.00 74.94 188 LEU A CA 1
ATOM 1514 C C . LEU A 1 188 ? 8.360 9.607 9.768 1.00 74.94 188 LEU A C 1
ATOM 1516 O O . LEU A 1 188 ? 9.435 10.113 10.089 1.00 74.94 188 LEU A O 1
ATOM 1520 N N . ILE A 1 189 ? 7.922 8.454 10.285 1.00 81.19 189 ILE A N 1
ATOM 1521 C CA . ILE A 1 189 ? 8.663 7.687 11.297 1.00 81.19 189 ILE A CA 1
ATOM 1522 C C . ILE A 1 189 ? 10.013 7.235 10.736 1.00 81.19 189 ILE A C 1
ATOM 1524 O O . ILE A 1 189 ? 11.038 7.455 11.382 1.00 81.19 189 ILE A O 1
ATOM 1528 N N . SER A 1 190 ? 10.038 6.671 9.524 1.00 79.25 190 SER A N 1
ATOM 1529 C CA . SER A 1 190 ? 11.264 6.229 8.854 1.00 79.25 190 SER A CA 1
ATOM 1530 C C . SER A 1 190 ? 12.261 7.373 8.693 1.00 79.25 190 SER A C 1
ATOM 1532 O O . SER A 1 190 ? 13.421 7.217 9.058 1.00 79.25 190 SER A O 1
ATOM 1534 N N . ARG A 1 191 ? 11.817 8.546 8.218 1.00 75.69 191 ARG A N 1
ATOM 1535 C CA . ARG A 1 191 ? 12.674 9.730 8.042 1.00 75.69 191 ARG A CA 1
ATOM 1536 C C . ARG A 1 191 ? 13.199 10.269 9.367 1.00 75.69 191 ARG A C 1
ATOM 1538 O O . ARG A 1 191 ? 14.352 10.677 9.423 1.00 75.69 191 ARG A O 1
ATOM 1545 N N . ILE A 1 192 ? 12.395 10.274 10.432 1.00 70.00 192 ILE A N 1
ATOM 1546 C CA . ILE A 1 192 ? 12.837 10.733 11.760 1.00 70.00 192 ILE A CA 1
ATOM 1547 C C . ILE A 1 192 ? 13.849 9.752 12.365 1.00 70.00 192 ILE A C 1
ATOM 1549 O O . ILE A 1 192 ? 14.882 10.179 12.886 1.00 70.00 192 ILE A O 1
ATOM 1553 N N . ARG A 1 193 ? 13.577 8.443 12.288 1.00 76.06 193 ARG A N 1
ATOM 1554 C CA . ARG A 1 193 ? 14.494 7.396 12.764 1.00 76.06 193 ARG A CA 1
ATOM 1555 C C . ARG A 1 193 ? 15.802 7.391 11.967 1.00 76.06 193 ARG A C 1
ATOM 1557 O O . ARG A 1 193 ? 16.869 7.277 12.560 1.00 76.06 193 ARG A O 1
ATOM 1564 N N . GLU A 1 194 ? 15.731 7.603 10.653 1.00 69.12 194 GLU A N 1
ATOM 1565 C CA . GLU A 1 194 ? 16.898 7.742 9.775 1.00 69.12 194 GLU A CA 1
ATOM 1566 C C . GLU A 1 194 ? 17.661 9.057 10.023 1.00 69.12 194 GLU A C 1
ATOM 1568 O O . GLU A 1 194 ? 18.884 9.051 10.131 1.00 69.12 194 GLU A O 1
ATOM 1573 N N . GLY A 1 195 ? 16.963 10.180 10.207 1.00 54.12 195 GLY A N 1
ATOM 1574 C CA . GLY A 1 195 ? 17.564 11.496 10.447 1.00 54.12 195 GLY A CA 1
ATOM 1575 C C . GLY A 1 195 ? 18.370 11.577 11.746 1.00 54.12 195 GLY A C 1
ATOM 1576 O O . GLY A 1 195 ? 19.410 12.234 11.785 1.00 54.12 195 GLY A O 1
ATOM 1577 N N . ARG A 1 196 ? 17.965 10.837 12.790 1.00 53.84 196 ARG A N 1
ATOM 1578 C CA . ARG A 1 196 ? 18.735 10.693 14.043 1.00 53.84 196 ARG A CA 1
ATOM 1579 C C . ARG A 1 196 ? 20.071 9.959 13.863 1.00 53.84 196 ARG A C 1
ATOM 1581 O O . ARG A 1 196 ? 20.936 10.092 14.724 1.00 53.84 196 ARG A O 1
ATOM 1588 N N . ALA A 1 197 ? 20.259 9.229 12.762 1.00 47.22 197 ALA A N 1
ATOM 1589 C CA . ALA A 1 197 ? 21.523 8.582 12.411 1.00 47.22 197 ALA A CA 1
ATOM 1590 C C . ALA A 1 197 ? 22.423 9.451 11.504 1.00 47.22 197 ALA A C 1
ATOM 1592 O O . ALA A 1 197 ? 23.601 9.138 11.345 1.00 47.22 197 ALA A O 1
ATOM 1593 N N . ILE A 1 198 ? 21.897 10.535 10.915 1.00 44.66 198 ILE A N 1
ATOM 1594 C CA . ILE A 1 198 ? 22.552 11.279 9.820 1.00 44.66 198 ILE A CA 1
ATOM 1595 C C . ILE A 1 198 ? 23.093 12.659 10.244 1.00 44.66 198 ILE A C 1
ATOM 1597 O O . ILE A 1 198 ? 23.858 13.267 9.499 1.00 44.66 198 ILE A O 1
ATOM 1601 N N . THR A 1 199 ? 22.843 13.155 11.464 1.00 35.16 199 THR A N 1
ATOM 1602 C CA . THR A 1 199 ? 23.496 14.393 11.944 1.00 35.16 199 THR A CA 1
ATOM 1603 C C . THR A 1 199 ? 24.961 14.174 12.352 1.00 35.16 199 THR A C 1
ATOM 1605 O O . THR A 1 199 ? 25.314 14.318 13.523 1.00 35.16 199 THR A O 1
ATOM 1608 N N . ARG A 1 200 ? 25.824 13.842 11.381 1.00 37.00 200 ARG A N 1
ATOM 1609 C CA . ARG A 1 200 ? 27.244 14.226 11.359 1.00 37.00 200 ARG A CA 1
ATOM 1610 C C . ARG A 1 200 ? 27.831 14.119 9.935 1.00 37.00 200 ARG A C 1
ATOM 1612 O O . ARG A 1 200 ? 28.185 13.032 9.490 1.00 37.00 200 ARG A O 1
ATOM 1619 N N . ASN A 1 201 ? 27.999 15.297 9.326 1.00 28.75 201 ASN A N 1
ATOM 1620 C CA . ASN A 1 201 ? 28.768 15.677 8.126 1.00 28.75 201 ASN A CA 1
ATOM 1621 C C . ASN A 1 201 ? 28.107 15.623 6.733 1.00 28.75 201 ASN A C 1
ATOM 1623 O O . ASN A 1 201 ? 27.899 14.564 6.150 1.00 28.75 201 ASN A O 1
ATOM 1627 N N . GLU A 1 202 ? 27.960 16.829 6.173 1.00 29.62 202 GLU A N 1
ATOM 1628 C CA . GLU A 1 202 ? 28.104 17.180 4.753 1.00 29.62 202 GLU A CA 1
ATOM 1629 C C . GLU A 1 202 ? 29.587 17.504 4.452 1.00 29.62 202 GLU A C 1
ATOM 1631 O O . GLU A 1 202 ? 30.272 18.009 5.343 1.00 29.62 202 GLU A O 1
ATOM 1636 N N . PHE A 1 203 ? 30.079 17.221 3.233 1.00 29.48 203 PHE A N 1
ATOM 1637 C CA . PHE A 1 203 ? 30.619 18.209 2.264 1.00 29.48 203 PHE A CA 1
ATOM 1638 C C . PHE A 1 203 ? 31.355 17.560 1.057 1.00 29.48 203 PHE A C 1
ATOM 1640 O O . PHE A 1 203 ? 32.219 16.705 1.226 1.00 29.48 203 PHE A O 1
ATOM 1647 N N . GLU A 1 204 ? 30.965 18.041 -0.136 1.00 28.02 204 GLU A N 1
ATOM 1648 C CA . GLU A 1 204 ? 31.692 18.328 -1.399 1.00 28.02 204 GLU A CA 1
ATOM 1649 C C . GLU A 1 204 ? 32.672 17.342 -2.080 1.00 28.02 204 GLU A C 1
ATOM 1651 O O . GLU A 1 204 ? 33.724 17.003 -1.548 1.00 28.02 204 GLU A O 1
ATOM 1656 N N . SER A 1 205 ? 32.463 17.104 -3.390 1.00 27.97 205 SER A N 1
ATOM 1657 C CA . SER A 1 205 ? 33.260 17.730 -4.482 1.00 27.97 205 SER A CA 1
ATOM 1658 C C . SER A 1 205 ? 33.036 17.052 -5.847 1.00 27.97 205 SER A C 1
ATOM 1660 O O . SER A 1 205 ? 33.036 15.828 -5.961 1.00 27.97 205 SER A O 1
ATOM 1662 N N . THR A 1 206 ? 32.929 17.837 -6.923 1.00 27.94 206 THR A N 1
ATOM 1663 C CA . THR A 1 206 ? 33.034 17.362 -8.318 1.00 27.94 206 THR A CA 1
ATOM 1664 C C . THR A 1 206 ? 33.782 18.407 -9.146 1.00 27.94 206 THR A C 1
ATOM 1666 O O . THR A 1 206 ? 33.462 19.590 -9.062 1.00 27.94 206 THR A O 1
ATOM 1669 N N . ALA A 1 207 ? 34.753 17.979 -9.960 1.00 24.94 207 ALA A N 1
ATOM 1670 C CA . ALA A 1 207 ? 35.412 18.810 -10.967 1.00 24.94 207 ALA A CA 1
ATOM 1671 C C . ALA A 1 207 ? 35.682 18.016 -12.272 1.00 24.94 207 ALA A C 1
ATOM 1673 O O . ALA A 1 207 ? 36.342 16.982 -12.232 1.00 24.94 207 ALA A O 1
ATOM 1674 N N . ILE A 1 208 ? 35.064 18.494 -13.369 1.00 28.30 208 ILE A N 1
ATOM 1675 C CA . ILE A 1 208 ? 35.501 18.796 -14.770 1.00 28.30 208 ILE A CA 1
ATOM 1676 C C . ILE A 1 208 ? 36.840 18.138 -15.254 1.00 28.30 208 ILE A C 1
ATOM 1678 O O . ILE A 1 208 ? 37.778 18.070 -14.473 1.00 28.30 208 ILE A O 1
ATOM 1682 N N . ILE A 1 209 ? 37.097 17.667 -16.500 1.00 26.56 209 ILE A N 1
ATOM 1683 C CA . ILE A 1 209 ? 37.093 18.298 -17.857 1.00 26.56 209 ILE A CA 1
ATOM 1684 C C . ILE A 1 209 ? 37.340 17.235 -18.963 1.00 26.56 209 ILE A C 1
ATOM 1686 O O . ILE A 1 209 ? 38.092 16.293 -18.726 1.00 26.56 209 ILE A O 1
ATOM 1690 N N . GLY A 1 210 ? 36.842 17.459 -20.198 1.00 26.41 210 GLY A N 1
ATOM 1691 C CA . GLY A 1 210 ? 37.540 16.994 -21.417 1.00 26.41 210 GLY A CA 1
ATOM 1692 C C . GLY A 1 210 ? 36.749 16.981 -22.738 1.00 26.41 210 GLY A C 1
ATOM 1693 O O . GLY A 1 210 ? 36.260 15.926 -23.118 1.00 26.41 210 GLY A O 1
ATOM 1694 N N . MET A 1 211 ? 36.677 18.103 -23.471 1.00 26.97 211 MET A N 1
ATOM 1695 C CA . MET A 1 211 ? 36.221 18.178 -24.878 1.00 26.97 211 MET A CA 1
ATOM 1696 C C . MET A 1 211 ? 37.415 18.198 -25.848 1.00 26.97 211 MET A C 1
ATOM 1698 O O . MET A 1 211 ? 38.431 18.831 -25.554 1.00 26.97 211 MET A O 1
ATOM 1702 N N . GLY A 1 212 ? 37.266 17.577 -27.023 1.00 28.36 212 GLY A N 1
ATOM 1703 C CA . GLY A 1 212 ? 38.208 17.672 -28.141 1.00 28.36 212 GLY A CA 1
ATOM 1704 C C . GLY A 1 212 ? 37.522 17.428 -29.492 1.00 28.36 212 GLY A C 1
ATOM 1705 O O . GLY A 1 212 ? 37.057 16.323 -29.746 1.00 28.36 212 GLY A O 1
ATOM 1706 N N . ASP A 1 213 ? 37.494 18.463 -30.337 1.00 27.30 213 ASP A N 1
ATOM 1707 C CA . ASP A 1 213 ? 36.950 18.485 -31.706 1.00 27.30 213 ASP A CA 1
ATOM 1708 C C . ASP A 1 213 ? 38.037 18.305 -32.783 1.00 27.30 213 ASP A C 1
ATOM 1710 O O . ASP A 1 213 ? 39.157 18.802 -32.620 1.00 27.30 213 ASP A O 1
ATOM 1714 N N . ARG A 1 214 ? 37.657 17.675 -33.913 1.00 26.59 214 ARG A N 1
ATOM 1715 C CA . ARG A 1 214 ? 38.115 17.847 -35.326 1.00 26.59 214 ARG A CA 1
ATOM 1716 C C . ARG A 1 214 ? 37.599 16.644 -36.148 1.00 26.59 214 ARG A C 1
ATOM 1718 O O . ARG A 1 214 ? 37.650 15.533 -35.646 1.00 26.59 214 ARG A O 1
ATOM 1725 N N . ALA A 1 215 ? 37.145 16.718 -37.401 1.00 27.69 215 ALA A N 1
ATOM 1726 C CA . ALA A 1 215 ? 37.138 17.756 -38.428 1.00 27.69 215 ALA A CA 1
ATOM 1727 C C . ALA A 1 215 ? 36.030 17.467 -39.475 1.00 27.69 215 ALA A C 1
ATOM 1729 O O . ALA A 1 215 ? 35.520 16.353 -39.572 1.00 27.69 215 ALA A O 1
ATOM 1730 N N . ASP A 1 216 ? 35.716 18.494 -40.260 1.00 29.69 216 ASP A N 1
ATOM 1731 C CA . ASP A 1 216 ? 34.749 18.579 -41.364 1.00 29.69 216 ASP A CA 1
ATOM 1732 C C . ASP A 1 216 ? 35.248 17.911 -42.676 1.00 29.69 216 ASP A C 1
ATOM 1734 O O . ASP A 1 216 ? 36.443 18.023 -42.974 1.00 29.69 216 ASP A O 1
ATOM 1738 N N . PRO A 1 217 ? 34.392 17.272 -43.506 1.00 32.59 217 PRO A N 1
ATOM 1739 C CA . PRO A 1 217 ? 34.711 16.934 -44.892 1.00 32.59 217 PRO A CA 1
ATOM 1740 C C . PRO A 1 217 ? 33.882 17.752 -45.903 1.00 32.59 217 PRO A C 1
ATOM 1742 O O . PRO A 1 217 ? 32.662 17.860 -45.810 1.00 32.59 217 PRO A O 1
ATOM 1745 N N . THR A 1 218 ? 34.537 18.259 -46.948 1.00 32.59 218 THR A N 1
ATOM 1746 C CA . THR A 1 218 ? 33.903 18.949 -48.091 1.00 32.59 218 THR A CA 1
ATOM 1747 C C . THR A 1 218 ? 33.926 18.096 -49.377 1.00 32.59 218 THR A C 1
ATOM 1749 O O . THR A 1 218 ? 34.636 17.090 -49.425 1.00 32.59 218 THR A O 1
ATOM 1752 N N . PRO A 1 219 ? 33.092 18.412 -50.397 1.00 38.22 219 PRO A N 1
ATOM 1753 C CA . PRO A 1 219 ? 32.256 17.384 -51.024 1.00 38.22 219 PRO A CA 1
ATOM 1754 C C . PRO A 1 219 ? 32.350 17.270 -52.569 1.00 38.22 219 PRO A C 1
ATOM 1756 O O . PRO A 1 219 ? 32.999 18.072 -53.227 1.00 38.22 219 PRO A O 1
ATOM 1759 N N . VAL A 1 220 ? 31.569 16.310 -53.100 1.00 30.33 220 VAL A N 1
ATOM 1760 C CA . VAL A 1 220 ? 30.945 16.215 -54.449 1.00 30.33 220 VAL A CA 1
ATOM 1761 C C . VAL A 1 220 ? 31.858 15.998 -55.673 1.00 30.33 220 VAL A C 1
ATOM 1763 O O . VAL A 1 220 ? 32.613 16.880 -56.049 1.00 30.33 220 VAL A O 1
ATOM 1766 N N . ASP A 1 221 ? 31.662 14.878 -56.393 1.00 29.97 221 ASP A N 1
ATOM 1767 C CA . ASP A 1 221 ? 31.001 14.919 -57.716 1.00 29.97 221 ASP A CA 1
ATOM 1768 C C . ASP A 1 221 ? 30.433 13.555 -58.167 1.00 29.97 221 ASP A C 1
ATOM 1770 O O . ASP A 1 221 ? 31.017 12.497 -57.929 1.00 29.97 221 ASP A O 1
ATOM 1774 N N . ARG A 1 222 ? 29.250 13.581 -58.792 1.00 35.97 222 ARG A N 1
ATOM 1775 C CA . ARG A 1 222 ? 28.490 12.437 -59.334 1.00 35.97 222 ARG A CA 1
ATOM 1776 C C . ARG A 1 222 ? 28.264 12.681 -60.820 1.00 35.97 222 ARG A C 1
ATOM 1778 O O . ARG A 1 222 ? 27.815 13.765 -61.146 1.00 35.97 222 ARG A O 1
ATOM 1785 N N . GLN A 1 223 ? 28.318 11.644 -61.661 1.00 34.75 223 GLN A N 1
ATOM 1786 C CA . GLN A 1 223 ? 27.332 11.448 -62.742 1.00 34.75 223 GLN A CA 1
ATOM 1787 C C . GLN A 1 223 ? 27.282 9.974 -63.226 1.00 34.75 223 GLN A C 1
ATOM 1789 O O . GLN A 1 223 ? 28.184 9.197 -62.913 1.00 34.75 223 GLN A O 1
ATOM 1794 N N . PRO A 1 224 ? 26.174 9.539 -63.868 1.00 41.12 224 PRO A N 1
ATOM 1795 C CA . PRO A 1 224 ? 25.542 8.247 -63.614 1.00 41.12 224 PRO A CA 1
ATOM 1796 C C . PRO A 1 224 ? 25.755 7.220 -64.733 1.00 41.12 224 PRO A C 1
ATOM 1798 O O . PRO A 1 224 ? 25.825 7.558 -65.911 1.00 41.12 224 PRO A O 1
ATOM 1801 N N . SER A 1 225 ? 25.759 5.938 -64.368 1.00 36.06 225 SER A N 1
ATOM 1802 C CA . SER A 1 225 ? 25.654 4.826 -65.318 1.00 36.06 225 SER A CA 1
ATOM 1803 C C . SER A 1 225 ? 24.380 4.015 -65.061 1.00 36.06 225 SER A C 1
ATOM 1805 O O . SER A 1 225 ? 23.918 3.877 -63.928 1.00 36.06 225 SER A O 1
ATOM 1807 N N . ALA A 1 226 ? 23.766 3.563 -66.156 1.00 43.66 226 ALA A N 1
ATOM 1808 C CA . ALA A 1 226 ? 22.436 2.967 -66.214 1.00 43.66 226 ALA A CA 1
ATOM 1809 C C . ALA A 1 226 ? 22.258 1.758 -65.276 1.00 43.66 226 ALA A C 1
ATOM 1811 O O . ALA A 1 226 ? 23.101 0.865 -65.191 1.00 43.66 226 ALA A O 1
ATOM 1812 N N . THR A 1 227 ? 21.120 1.727 -64.585 1.00 35.59 227 THR A N 1
ATOM 1813 C CA . THR A 1 227 ? 20.815 0.791 -63.502 1.00 35.59 227 THR A CA 1
ATOM 1814 C C . THR A 1 227 ? 20.489 -0.608 -64.035 1.00 35.59 227 THR A C 1
ATOM 1816 O O . THR A 1 227 ? 19.547 -0.785 -64.805 1.00 35.59 227 THR A O 1
ATOM 1819 N N . ARG A 1 228 ? 21.213 -1.632 -63.566 1.00 47.34 228 ARG A N 1
ATOM 1820 C CA . ARG A 1 228 ? 20.762 -3.033 -63.606 1.00 47.34 228 ARG A CA 1
ATOM 1821 C C . ARG A 1 228 ? 20.252 -3.417 -62.222 1.00 47.34 228 ARG A C 1
ATOM 1823 O O . ARG A 1 228 ? 20.960 -3.236 -61.234 1.00 47.34 228 ARG A O 1
ATOM 1830 N N . ARG A 1 229 ? 19.022 -3.931 -62.149 1.00 40.69 229 ARG A N 1
ATOM 1831 C CA . ARG A 1 229 ? 18.417 -4.401 -60.894 1.00 40.69 229 ARG A CA 1
ATOM 1832 C C . ARG A 1 229 ? 19.202 -5.610 -60.382 1.00 40.69 229 ARG A C 1
ATOM 1834 O O . ARG A 1 229 ? 19.433 -6.561 -61.126 1.00 40.69 229 ARG A O 1
ATOM 1841 N N . HIS A 1 230 ? 19.655 -5.541 -59.133 1.00 44.41 230 HIS A N 1
ATOM 1842 C CA . HIS A 1 230 ? 20.495 -6.567 -58.523 1.00 44.41 230 HIS A CA 1
ATOM 1843 C C . HIS A 1 230 ? 19.635 -7.739 -58.035 1.00 44.41 230 HIS A C 1
ATOM 1845 O O . HIS A 1 230 ? 18.770 -7.555 -57.184 1.00 44.41 230 HIS A O 1
ATOM 1851 N N . SER A 1 231 ? 19.906 -8.952 -58.515 1.00 44.34 231 SER A N 1
ATOM 1852 C CA . SER A 1 231 ? 19.093 -10.154 -58.256 1.00 44.34 231 SER A CA 1
ATOM 1853 C C . SER A 1 231 ? 18.975 -10.567 -56.782 1.00 44.34 231 SER A C 1
ATOM 1855 O O . SER A 1 231 ? 18.106 -11.363 -56.450 1.00 44.34 231 SER A O 1
ATOM 1857 N N . LYS A 1 232 ? 19.825 -10.033 -55.895 1.00 38.38 232 LYS A N 1
ATOM 1858 C CA . LYS A 1 232 ? 19.816 -10.327 -54.447 1.00 38.38 232 LYS A CA 1
ATOM 1859 C C . LYS A 1 232 ? 19.376 -9.159 -53.549 1.00 38.38 232 LYS A C 1
ATOM 1861 O O . LYS A 1 232 ? 19.148 -9.372 -52.369 1.00 38.38 232 LYS A O 1
ATOM 1866 N N . PHE A 1 233 ? 19.301 -7.936 -54.083 1.00 37.09 233 PHE A N 1
ATOM 1867 C CA . PHE A 1 233 ? 19.057 -6.711 -53.291 1.00 37.09 233 PHE A CA 1
ATOM 1868 C C . PHE A 1 233 ? 17.986 -5.791 -53.895 1.00 37.09 233 PHE A C 1
ATOM 1870 O O . PHE A 1 233 ? 17.759 -4.697 -53.389 1.00 37.09 233 PHE A O 1
ATOM 1877 N N . TYR A 1 234 ? 17.326 -6.209 -54.977 1.00 39.09 234 TYR A N 1
ATOM 1878 C CA . TYR A 1 234 ? 16.139 -5.535 -55.492 1.00 39.09 234 TYR A CA 1
ATOM 1879 C C . TYR A 1 234 ? 14.902 -6.156 -54.832 1.00 39.09 234 TYR A C 1
ATOM 1881 O O . TYR A 1 234 ? 14.299 -7.076 -55.376 1.00 39.09 234 TYR A O 1
ATOM 1889 N N . LEU A 1 235 ? 14.607 -5.715 -53.608 1.00 42.09 235 LEU A N 1
ATOM 1890 C CA . LEU A 1 235 ? 13.431 -6.137 -52.846 1.00 42.09 235 LEU A CA 1
ATOM 1891 C C . LEU A 1 235 ? 12.204 -5.374 -53.374 1.00 42.09 235 LEU A C 1
ATOM 1893 O O . LEU A 1 235 ? 12.241 -4.147 -53.471 1.00 42.09 235 LEU A O 1
ATOM 1897 N N . GLU A 1 236 ? 11.131 -6.085 -53.728 1.00 47.31 236 GLU A N 1
ATOM 1898 C CA . GLU A 1 236 ? 9.815 -5.485 -53.998 1.00 47.31 236 GLU A CA 1
ATOM 1899 C C . GLU A 1 236 ? 9.188 -5.080 -52.662 1.00 47.31 236 GLU A C 1
ATOM 1901 O O . GLU A 1 236 ? 8.383 -5.792 -52.067 1.00 47.31 236 GLU A O 1
ATOM 1906 N N . ASP A 1 237 ? 9.665 -3.957 -52.135 1.00 54.94 237 ASP A N 1
ATOM 1907 C CA . ASP A 1 237 ? 9.318 -3.498 -50.802 1.00 54.94 237 ASP A CA 1
ATOM 1908 C C . ASP A 1 237 ? 7.976 -2.757 -50.840 1.00 54.94 237 ASP A C 1
ATOM 1910 O O . ASP A 1 237 ? 7.895 -1.576 -51.189 1.00 54.94 237 ASP A O 1
ATOM 1914 N N . ALA A 1 238 ? 6.890 -3.480 -50.554 1.00 67.81 238 ALA A N 1
ATOM 1915 C CA . ALA A 1 238 ? 5.564 -2.886 -50.460 1.00 67.81 238 ALA A CA 1
ATOM 1916 C C . ALA A 1 238 ? 5.543 -1.888 -49.292 1.00 67.81 238 ALA A C 1
ATOM 1918 O O . ALA A 1 238 ? 5.689 -2.261 -48.126 1.00 67.81 238 ALA A O 1
ATOM 1919 N N . LEU A 1 239 ? 5.392 -0.606 -49.615 1.00 77.38 239 LEU A N 1
ATOM 1920 C CA . LEU A 1 239 ? 5.218 0.455 -48.629 1.00 77.38 239 LEU A CA 1
ATOM 1921 C C . LEU A 1 239 ? 3.755 0.498 -48.191 1.00 77.38 239 LEU A C 1
ATOM 1923 O O . LEU A 1 239 ? 2.866 0.534 -49.036 1.00 77.38 239 LEU A O 1
ATOM 1927 N N . ILE A 1 240 ? 3.534 0.545 -46.883 1.00 82.44 240 ILE A N 1
ATOM 1928 C CA . ILE A 1 240 ? 2.227 0.683 -46.245 1.00 82.44 240 ILE A CA 1
ATOM 1929 C C . ILE A 1 240 ? 2.119 2.077 -45.634 1.00 82.44 240 ILE A C 1
ATOM 1931 O O . ILE A 1 240 ? 3.102 2.606 -45.106 1.00 82.44 240 ILE A O 1
ATOM 1935 N N . VAL A 1 241 ? 0.926 2.665 -45.711 1.00 81.50 241 VAL A N 1
ATOM 1936 C CA . VAL A 1 241 ? 0.584 3.918 -45.035 1.00 81.50 241 VAL A CA 1
ATOM 1937 C C . VAL A 1 241 ? -0.191 3.620 -43.753 1.00 81.50 241 VAL A C 1
ATOM 1939 O O . VAL A 1 241 ? -1.246 2.990 -43.783 1.00 81.50 241 VAL A O 1
ATOM 1942 N N . ILE A 1 242 ? 0.343 4.082 -42.627 1.00 84.88 242 ILE A N 1
ATOM 1943 C CA . ILE A 1 242 ? -0.271 3.984 -41.303 1.00 84.88 242 ILE A CA 1
ATOM 1944 C C . ILE A 1 242 ? -0.609 5.390 -40.831 1.00 84.88 242 ILE A C 1
ATOM 1946 O O . ILE A 1 242 ? 0.240 6.277 -40.884 1.00 84.88 242 ILE A O 1
ATOM 1950 N N . GLN A 1 243 ? -1.827 5.586 -40.346 1.00 83.12 243 GLN A N 1
ATOM 1951 C CA . GLN A 1 243 ? -2.236 6.810 -39.680 1.00 83.12 243 GLN A CA 1
ATOM 1952 C C . GLN A 1 243 ? -2.196 6.611 -38.167 1.00 83.12 243 GLN A C 1
ATOM 1954 O O . GLN A 1 243 ? -2.858 5.721 -37.640 1.00 83.12 243 GLN A O 1
ATOM 1959 N N . VAL A 1 244 ? -1.452 7.472 -37.478 1.00 86.31 244 VAL A N 1
ATOM 1960 C CA . VAL A 1 244 ? -1.451 7.575 -36.016 1.00 86.31 244 VAL A CA 1
ATOM 1961 C C . VAL A 1 244 ? -1.805 9.013 -35.668 1.00 86.31 244 VAL A C 1
ATOM 1963 O O . VAL A 1 244 ? -1.132 9.944 -36.119 1.00 86.31 244 VAL A O 1
ATOM 1966 N N . GLU A 1 245 ? -2.881 9.204 -34.906 1.00 87.19 245 GLU A N 1
ATOM 1967 C CA . GLU A 1 245 ? -3.470 10.526 -34.659 1.00 87.19 245 GLU A CA 1
ATOM 1968 C C . GLU A 1 245 ? -3.714 11.287 -35.986 1.00 87.19 245 GLU A C 1
ATOM 1970 O O . GLU A 1 245 ? -4.447 10.824 -36.866 1.00 87.19 245 GLU A O 1
ATOM 1975 N N . ASN A 1 246 ? -3.069 12.445 -36.154 1.00 85.12 246 ASN A N 1
ATOM 1976 C CA . ASN A 1 246 ? -3.151 13.292 -37.345 1.00 85.12 246 ASN A CA 1
ATOM 1977 C C . ASN A 1 246 ? -1.928 13.139 -38.273 1.00 85.12 246 ASN A C 1
ATOM 1979 O O . ASN A 1 246 ? -1.724 13.973 -39.156 1.00 85.12 246 ASN A O 1
ATOM 1983 N N . THR A 1 247 ? -1.100 12.109 -38.068 1.00 83.62 247 THR A N 1
ATOM 1984 C CA . THR A 1 247 ? 0.177 11.918 -38.771 1.00 83.62 247 THR A CA 1
ATOM 1985 C C . THR A 1 247 ? 0.162 10.633 -39.598 1.00 83.62 247 THR A C 1
ATOM 1987 O O . THR A 1 247 ? -0.162 9.557 -39.096 1.00 83.62 247 THR A O 1
ATOM 1990 N N . LEU A 1 248 ? 0.550 10.736 -40.873 1.00 84.19 248 LEU A N 1
ATOM 1991 C CA . LEU A 1 248 ? 0.711 9.590 -41.770 1.00 84.19 248 LEU A CA 1
ATOM 1992 C C . LEU A 1 248 ? 2.174 9.141 -41.814 1.00 84.19 248 LEU A C 1
ATOM 1994 O O . LEU A 1 248 ? 3.065 9.906 -42.184 1.00 84.19 248 LEU A O 1
ATOM 1998 N N . PHE A 1 249 ? 2.405 7.872 -41.510 1.00 81.75 249 PHE A N 1
ATOM 1999 C CA . PHE A 1 249 ? 3.696 7.207 -41.576 1.00 81.75 249 PHE A CA 1
ATOM 2000 C C . PHE A 1 249 ? 3.722 6.254 -42.762 1.00 81.75 249 PHE A C 1
ATOM 2002 O O . PHE A 1 249 ? 2.840 5.413 -42.924 1.00 81.75 249 PHE A O 1
ATOM 2009 N N . ARG A 1 250 ? 4.765 6.353 -43.587 1.00 80.12 250 ARG A N 1
ATOM 2010 C CA . ARG A 1 250 ? 4.981 5.435 -44.705 1.00 80.12 250 ARG A CA 1
ATOM 2011 C C . ARG A 1 250 ? 6.128 4.495 -44.375 1.00 80.12 250 ARG A C 1
ATOM 2013 O O . ARG A 1 250 ? 7.266 4.935 -44.235 1.00 80.12 250 ARG A O 1
ATOM 2020 N N . VAL A 1 251 ? 5.825 3.210 -44.245 1.00 84.38 251 VAL A N 1
ATOM 2021 C CA . VAL A 1 251 ? 6.755 2.208 -43.710 1.00 84.38 251 VAL A CA 1
ATOM 2022 C C . VAL A 1 251 ? 6.795 0.963 -44.584 1.00 84.38 251 VAL A C 1
ATOM 2024 O O . VAL A 1 251 ? 5.834 0.640 -45.275 1.00 84.38 251 VAL A O 1
ATOM 2027 N N . HIS A 1 252 ? 7.912 0.245 -44.568 1.00 81.12 252 HIS A N 1
ATOM 2028 C CA . HIS A 1 252 ? 8.057 -0.991 -45.324 1.00 81.12 252 HIS A CA 1
ATOM 2029 C C . HIS A 1 252 ? 7.286 -2.139 -44.654 1.00 81.12 252 HIS A C 1
ATOM 2031 O O . HIS A 1 252 ? 7.515 -2.434 -43.477 1.00 81.12 252 HIS A O 1
ATOM 2037 N N . LYS A 1 253 ? 6.408 -2.825 -45.406 1.00 80.19 253 LYS A N 1
ATOM 2038 C CA . LYS A 1 253 ? 5.570 -3.944 -44.918 1.00 80.19 253 LYS A CA 1
ATOM 2039 C C . LYS A 1 253 ? 6.401 -5.018 -44.216 1.00 80.19 253 LYS A C 1
ATOM 2041 O O . LYS A 1 253 ? 5.987 -5.537 -43.184 1.00 80.19 253 LYS A O 1
ATOM 2046 N N . HIS A 1 254 ? 7.605 -5.302 -44.718 1.00 79.56 254 HIS A N 1
ATOM 2047 C CA . HIS A 1 254 ? 8.489 -6.313 -44.133 1.00 79.56 254 HIS A CA 1
ATOM 2048 C C . HIS A 1 254 ? 8.963 -5.983 -42.708 1.00 79.56 254 HIS A C 1
ATOM 2050 O O . HIS A 1 254 ? 9.270 -6.902 -41.954 1.00 79.56 254 HIS A O 1
ATOM 2056 N N . GLN A 1 255 ? 9.031 -4.703 -42.321 1.00 80.62 255 GLN A N 1
ATOM 2057 C CA . GLN A 1 255 ? 9.414 -4.319 -40.958 1.00 80.62 255 GLN A CA 1
ATOM 2058 C C . GLN A 1 255 ? 8.299 -4.642 -39.964 1.00 80.62 255 GLN A C 1
ATOM 2060 O O . GLN A 1 255 ? 8.583 -5.110 -38.868 1.00 80.62 255 GLN A O 1
ATOM 2065 N N . LEU A 1 256 ? 7.041 -4.457 -40.369 1.00 83.62 256 LEU A N 1
ATOM 2066 C CA . LEU A 1 256 ? 5.871 -4.769 -39.549 1.00 83.62 256 LEU A CA 1
ATOM 2067 C C . LEU A 1 256 ? 5.615 -6.274 -39.462 1.00 83.62 256 LEU A C 1
ATOM 2069 O O . LEU A 1 256 ? 5.224 -6.757 -38.412 1.00 83.62 256 LEU A O 1
ATOM 2073 N N . LEU A 1 257 ? 5.909 -7.038 -40.521 1.00 82.69 257 LEU A N 1
ATOM 2074 C CA . LEU A 1 257 ? 5.777 -8.504 -40.524 1.00 82.69 257 LEU A CA 1
ATOM 2075 C C . LEU A 1 257 ? 6.651 -9.226 -39.482 1.00 82.69 257 LEU A C 1
ATOM 2077 O O . LEU A 1 257 ? 6.439 -10.411 -39.241 1.00 82.69 257 LEU A O 1
ATOM 2081 N N . LYS A 1 258 ? 7.620 -8.534 -38.868 1.00 79.69 258 LYS A N 1
ATOM 2082 C CA . LYS A 1 258 ? 8.399 -9.043 -37.727 1.00 79.69 258 LYS A CA 1
ATOM 2083 C C . LYS A 1 258 ? 7.577 -9.166 -36.438 1.00 79.69 258 LYS A C 1
ATOM 2085 O O . LYS A 1 258 ? 8.044 -9.785 -35.491 1.00 79.69 258 LYS A O 1
ATOM 2090 N N . SER A 1 259 ? 6.399 -8.552 -36.390 1.00 86.69 259 SER A N 1
ATOM 2091 C CA . SER A 1 259 ? 5.427 -8.702 -35.312 1.00 86.69 259 SER A CA 1
ATOM 2092 C C . SER A 1 259 ? 4.427 -9.794 -35.663 1.00 86.69 259 SER A C 1
ATOM 2094 O O . SER A 1 259 ? 3.907 -9.832 -36.784 1.00 86.69 259 SER A O 1
ATOM 2096 N N . GLU A 1 260 ? 4.120 -10.652 -34.691 1.00 83.69 260 GLU A N 1
ATOM 2097 C CA . GLU A 1 260 ? 3.089 -11.681 -34.845 1.00 83.69 260 GLU A CA 1
ATOM 2098 C C . GLU A 1 260 ? 1.713 -11.042 -35.093 1.00 83.69 260 GLU A C 1
ATOM 2100 O O . GLU A 1 260 ? 1.028 -11.393 -36.055 1.00 83.69 260 GLU A O 1
ATOM 2105 N N . THR A 1 261 ? 1.377 -10.000 -34.328 1.00 83.88 261 THR A N 1
ATOM 2106 C CA . THR A 1 261 ? 0.130 -9.233 -34.462 1.00 83.88 261 THR A CA 1
ATOM 2107 C C . THR A 1 261 ? -0.063 -8.659 -35.867 1.00 83.88 261 THR A C 1
ATOM 2109 O O . THR A 1 261 ? -1.119 -8.836 -36.479 1.00 83.88 261 THR A O 1
ATOM 2112 N N . PHE A 1 262 ? 0.952 -7.989 -36.419 1.00 83.06 262 PHE A N 1
ATOM 2113 C CA . PHE A 1 262 ? 0.877 -7.430 -37.770 1.00 83.06 262 PHE A CA 1
ATOM 2114 C C . PHE A 1 262 ? 0.884 -8.525 -38.842 1.00 83.06 262 PHE A C 1
ATOM 2116 O O . PHE A 1 262 ? 0.176 -8.405 -39.843 1.00 83.06 262 PHE A O 1
ATOM 2123 N N . SER A 1 263 ? 1.638 -9.609 -38.637 1.00 81.88 263 SER A N 1
ATOM 2124 C CA . SER A 1 263 ? 1.631 -10.778 -39.524 1.00 81.88 263 SER A CA 1
ATOM 2125 C C . SER A 1 263 ? 0.230 -11.371 -39.663 1.00 81.88 263 SER A C 1
ATOM 2127 O O . SER A 1 263 ? -0.238 -11.600 -40.780 1.00 81.88 263 SER A O 1
ATOM 2129 N N . ASP A 1 264 ? -0.478 -11.549 -38.551 1.00 82.38 264 ASP A N 1
ATOM 2130 C CA . ASP A 1 264 ? -1.840 -12.077 -38.551 1.00 82.38 264 ASP A CA 1
ATOM 2131 C C . ASP A 1 264 ? -2.848 -11.091 -39.139 1.00 82.38 264 ASP A C 1
ATOM 2133 O O . ASP A 1 264 ? -3.676 -11.481 -39.967 1.00 82.38 264 ASP A O 1
ATOM 2137 N N . MET A 1 265 ? -2.722 -9.801 -38.820 1.00 82.69 265 MET A N 1
ATOM 2138 C CA . MET A 1 265 ? -3.546 -8.746 -39.413 1.00 82.69 265 MET A CA 1
ATOM 2139 C C . MET A 1 265 ? -3.454 -8.747 -40.950 1.00 82.69 265 MET A C 1
ATOM 2141 O O . MET A 1 265 ? -4.479 -8.733 -41.636 1.00 82.69 265 MET A O 1
ATOM 2145 N N . PHE A 1 266 ? -2.244 -8.843 -41.514 1.00 80.31 266 PHE A N 1
ATOM 2146 C CA . PHE A 1 266 ? -2.061 -8.868 -42.969 1.00 80.31 266 PHE A CA 1
ATOM 2147 C C . PHE A 1 266 ? -2.573 -10.160 -43.618 1.00 80.31 266 PHE A C 1
ATOM 2149 O O . PHE A 1 266 ? -3.097 -10.108 -44.735 1.00 80.31 266 PHE A O 1
ATOM 2156 N N . LYS A 1 267 ? -2.491 -11.312 -42.937 1.00 76.50 267 LYS A N 1
ATOM 2157 C CA . LYS A 1 267 ? -3.096 -12.568 -43.425 1.00 76.50 267 LYS A CA 1
ATOM 2158 C C . LYS A 1 267 ? -4.618 -12.459 -43.524 1.00 76.50 267 LYS A C 1
ATOM 2160 O O . LYS A 1 267 ? -5.192 -12.938 -44.497 1.00 76.50 267 LYS A O 1
ATOM 2165 N N . VAL A 1 268 ? -5.267 -11.812 -42.554 1.00 71.94 268 VAL A N 1
ATOM 2166 C CA . VAL A 1 268 ? -6.727 -11.610 -42.538 1.00 71.94 268 VAL A CA 1
ATOM 2167 C C . VAL A 1 268 ? -7.170 -10.631 -43.630 1.00 71.94 268 VAL A C 1
ATOM 2169 O O . VAL A 1 268 ? -8.148 -10.895 -44.333 1.00 71.94 268 VAL A O 1
ATOM 2172 N N . ALA A 1 269 ? -6.436 -9.531 -43.823 1.00 65.25 269 ALA A N 1
ATOM 2173 C CA . ALA A 1 269 ? -6.728 -8.532 -44.855 1.00 65.25 269 ALA A CA 1
ATOM 2174 C C . ALA A 1 269 ? -6.657 -9.111 -46.284 1.00 65.25 269 ALA A C 1
ATOM 2176 O O . ALA A 1 269 ? -7.469 -8.761 -47.138 1.00 65.25 269 ALA A O 1
ATOM 2177 N N . SER A 1 270 ? -5.766 -10.083 -46.507 1.00 59.62 270 SER A N 1
ATOM 2178 C CA . SER A 1 270 ? -5.545 -10.763 -47.795 1.00 59.62 270 SER A CA 1
ATOM 2179 C C . SER A 1 270 ? -6.750 -11.578 -48.309 1.00 59.62 270 SER A C 1
ATOM 2181 O O . SER A 1 270 ? -6.739 -12.037 -49.448 1.00 59.62 270 SER A O 1
ATOM 2183 N N . VAL A 1 271 ? -7.777 -11.804 -47.477 1.00 58.34 271 VAL A N 1
ATOM 2184 C CA . VAL A 1 271 ? -8.951 -12.643 -47.796 1.00 58.34 271 VAL A CA 1
ATOM 2185 C C . VAL A 1 271 ? -10.157 -11.808 -48.270 1.00 58.34 271 VAL A C 1
ATOM 2187 O O . VAL A 1 271 ? -11.093 -12.347 -48.867 1.00 58.34 271 VAL A O 1
ATOM 2190 N N . LYS A 1 272 ? -10.162 -10.485 -48.046 1.00 56.72 272 LYS A N 1
ATOM 2191 C CA . LYS A 1 272 ? -11.278 -9.595 -48.418 1.00 56.72 272 LYS A CA 1
ATOM 2192 C C . LYS A 1 272 ? -11.136 -9.113 -49.870 1.00 56.72 272 LYS A C 1
ATOM 2194 O O . LYS A 1 272 ? -10.367 -8.214 -50.167 1.00 56.72 272 LYS A O 1
ATOM 2199 N N . ASN A 1 273 ? -11.914 -9.697 -50.780 1.00 51.94 273 ASN A N 1
ATOM 2200 C CA . ASN A 1 273 ? -11.717 -9.557 -52.231 1.00 51.94 273 ASN A CA 1
ATOM 2201 C C . ASN A 1 273 ? -12.391 -8.354 -52.935 1.00 51.94 273 ASN A C 1
ATOM 2203 O O . ASN A 1 273 ? -12.519 -8.422 -54.149 1.00 51.94 273 ASN A O 1
ATOM 2207 N N . ASN A 1 274 ? -12.846 -7.281 -52.270 1.00 54.47 274 ASN A N 1
ATOM 2208 C CA . ASN A 1 274 ? -13.617 -6.226 -52.976 1.00 54.47 274 ASN A CA 1
ATOM 2209 C C . ASN A 1 274 ? -13.508 -4.777 -52.438 1.00 54.47 274 ASN A C 1
ATOM 2211 O O . ASN A 1 274 ? -14.295 -3.931 -52.853 1.00 54.47 274 ASN A O 1
ATOM 2215 N N . GLU A 1 275 ? -12.541 -4.451 -51.577 1.00 59.50 275 GLU A N 1
ATOM 2216 C CA . GLU A 1 275 ? -12.250 -3.064 -51.154 1.00 59.50 275 GLU A CA 1
ATOM 2217 C C . GLU A 1 275 ? -10.747 -2.766 -51.318 1.00 59.50 275 GLU A C 1
ATOM 2219 O O . GLU A 1 275 ? -9.956 -3.714 -51.335 1.00 59.50 275 GLU A O 1
ATOM 2224 N N . PRO A 1 276 ? -10.327 -1.493 -51.497 1.00 63.31 276 PRO A N 1
ATOM 2225 C CA . PRO A 1 276 ? -8.906 -1.144 -51.509 1.00 63.31 276 PRO A CA 1
ATOM 2226 C C . PRO A 1 276 ? -8.232 -1.651 -50.225 1.00 63.31 276 PRO A C 1
ATOM 2228 O O . PRO A 1 276 ? -8.750 -1.441 -49.131 1.00 63.31 276 PRO A O 1
ATOM 2231 N N . GLU A 1 277 ? -7.098 -2.350 -50.367 1.00 68.94 277 GLU A N 1
ATOM 2232 C CA . GLU A 1 277 ? -6.377 -2.954 -49.238 1.00 68.94 277 GLU A CA 1
ATOM 2233 C C . GLU A 1 277 ? -6.022 -1.867 -48.215 1.00 68.94 277 GLU A C 1
ATOM 2235 O O . GLU A 1 277 ? -5.472 -0.819 -48.565 1.00 68.94 277 GLU A O 1
ATOM 2240 N N . GLU A 1 278 ? -6.358 -2.103 -46.952 1.00 72.88 278 GLU A N 1
ATOM 2241 C CA . GLU A 1 278 ? -6.086 -1.165 -45.869 1.00 72.88 278 GLU A CA 1
ATOM 2242 C C . GLU A 1 278 ? -4.571 -0.916 -45.756 1.00 72.88 278 GLU A C 1
ATOM 2244 O O . GLU A 1 278 ? -3.768 -1.848 -45.673 1.00 72.88 278 GLU A O 1
ATOM 2249 N N . GLY A 1 279 ? -4.163 0.351 -45.819 1.00 72.38 279 GLY A N 1
ATOM 2250 C CA . GLY A 1 279 ? -2.766 0.786 -45.858 1.00 72.38 279 GLY A CA 1
ATOM 2251 C C . GLY A 1 279 ? -2.145 0.900 -47.253 1.00 72.38 279 GLY A C 1
ATOM 2252 O O . GLY A 1 279 ? -0.955 1.206 -47.354 1.00 72.38 279 GLY A O 1
ATOM 2253 N N . SER A 1 280 ? -2.914 0.677 -48.326 1.00 76.56 280 SER A N 1
ATOM 2254 C CA . SER A 1 280 ? -2.430 0.754 -49.717 1.00 76.56 280 SER A CA 1
ATOM 2255 C C . SER A 1 280 ? -2.185 2.180 -50.221 1.00 76.56 280 SER A C 1
ATOM 2257 O O . SER A 1 280 ? -1.356 2.382 -51.113 1.00 76.56 280 SER A O 1
ATOM 2259 N N . SER A 1 281 ? -2.871 3.181 -49.662 1.00 76.56 281 SER A N 1
ATOM 2260 C CA . SER A 1 281 ? -2.735 4.582 -50.068 1.00 76.56 281 SER A CA 1
ATOM 2261 C C . SER A 1 281 ? -2.954 5.549 -48.897 1.00 76.56 281 SER A C 1
ATOM 2263 O O . SER A 1 281 ? -3.496 5.156 -47.866 1.00 76.56 281 SER A O 1
ATOM 2265 N N . PRO A 1 282 ? -2.565 6.832 -49.039 1.00 74.94 282 PRO A N 1
ATOM 2266 C CA . PRO A 1 282 ? -2.904 7.872 -48.065 1.00 74.94 282 PRO A CA 1
ATOM 2267 C C . PRO A 1 282 ? -4.411 8.081 -47.862 1.00 74.94 282 PRO A C 1
ATOM 2269 O O . PRO A 1 282 ? -4.803 8.555 -46.804 1.00 74.94 282 PRO A O 1
ATOM 2272 N N . ASP A 1 283 ? -5.233 7.723 -48.853 1.00 78.94 283 ASP A N 1
ATOM 2273 C CA . ASP A 1 283 ? -6.699 7.821 -48.790 1.00 78.94 283 ASP A CA 1
ATOM 2274 C C . ASP A 1 283 ? -7.339 6.608 -48.086 1.00 78.94 283 ASP A C 1
ATOM 2276 O O . ASP A 1 283 ? -8.499 6.658 -47.683 1.00 78.94 283 ASP A O 1
ATOM 2280 N N . HIS A 1 284 ? -6.571 5.525 -47.916 1.00 78.12 284 HIS A N 1
ATOM 2281 C CA . HIS A 1 284 ? -6.966 4.302 -47.217 1.00 78.12 284 HIS A CA 1
ATOM 2282 C C . HIS A 1 284 ? -5.845 3.829 -46.271 1.00 78.12 284 HIS A C 1
ATOM 2284 O O . HIS A 1 284 ? -5.283 2.755 -46.499 1.00 78.12 284 HIS A O 1
ATOM 2290 N N . PRO A 1 285 ? -5.454 4.615 -45.247 1.00 83.00 285 PRO A N 1
ATOM 2291 C CA . PRO A 1 285 ? -4.402 4.221 -44.316 1.00 83.00 285 PRO A CA 1
ATOM 2292 C C . PRO A 1 285 ? -4.905 3.174 -43.312 1.00 83.00 285 PRO A C 1
ATOM 2294 O O . PRO A 1 285 ? -6.100 3.086 -43.045 1.00 83.00 285 PRO A O 1
ATOM 2297 N N . ILE A 1 286 ? -3.985 2.424 -42.700 1.00 83.12 286 ILE A N 1
ATOM 2298 C CA . ILE A 1 286 ? -4.296 1.652 -41.484 1.00 83.12 286 ILE A CA 1
ATOM 2299 C C . ILE A 1 286 ? -4.360 2.641 -40.325 1.00 83.12 286 ILE A C 1
ATOM 2301 O O . ILE A 1 286 ? -3.340 3.250 -39.994 1.00 83.12 286 ILE A O 1
ATOM 2305 N N . ILE A 1 287 ? -5.534 2.820 -39.727 1.00 82.94 287 ILE A N 1
ATOM 2306 C CA . ILE A 1 287 ? -5.733 3.764 -38.621 1.00 82.94 287 ILE A CA 1
ATOM 2307 C C . ILE A 1 287 ? -5.398 3.068 -37.300 1.00 82.94 287 ILE A C 1
ATOM 2309 O O . ILE A 1 287 ? -5.947 2.016 -36.982 1.00 82.94 287 ILE A O 1
ATOM 2313 N N . MET A 1 288 ? -4.483 3.656 -36.530 1.00 83.19 288 MET A N 1
ATOM 2314 C CA . MET A 1 288 ? -4.112 3.185 -35.198 1.00 83.19 288 MET A CA 1
ATOM 2315 C C . MET A 1 288 ? -4.638 4.138 -34.135 1.00 83.19 288 MET A C 1
ATOM 2317 O O . MET A 1 288 ? -4.103 5.231 -33.933 1.00 83.19 288 MET A O 1
ATOM 2321 N N . ASP A 1 289 ? -5.659 3.682 -33.422 1.00 82.81 289 ASP A N 1
ATOM 2322 C CA . ASP A 1 289 ? -6.217 4.399 -32.285 1.00 82.81 289 ASP A CA 1
ATOM 2323 C C . ASP A 1 289 ? -5.474 4.044 -30.988 1.00 82.81 289 ASP A C 1
ATOM 2325 O O . ASP A 1 289 ? -5.072 2.901 -30.765 1.00 82.81 289 ASP A O 1
ATOM 2329 N N . GLY A 1 290 ? -5.306 5.031 -30.103 1.00 81.75 290 GLY A N 1
ATOM 2330 C CA . GLY A 1 290 ? -4.722 4.828 -28.770 1.00 81.75 290 GLY A CA 1
ATOM 2331 C C . GLY A 1 290 ? -3.190 4.811 -28.708 1.00 81.75 290 GLY A C 1
ATOM 2332 O O . GLY A 1 290 ? -2.638 4.498 -27.655 1.00 81.75 290 GLY A O 1
ATOM 2333 N N . VAL A 1 291 ? -2.501 5.171 -29.794 1.00 88.44 291 VAL A N 1
ATOM 2334 C CA . VAL A 1 291 ? -1.039 5.336 -29.841 1.00 88.44 291 VAL A CA 1
ATOM 2335 C C . VAL A 1 291 ? -0.705 6.791 -30.161 1.00 88.44 291 VAL A C 1
ATOM 2337 O O . VAL A 1 291 ? -1.294 7.366 -31.070 1.00 88.44 291 VAL A O 1
ATOM 2340 N N . ALA A 1 292 ? 0.239 7.387 -29.430 1.00 88.94 292 ALA A N 1
ATOM 2341 C CA . ALA A 1 292 ? 0.740 8.727 -29.736 1.00 88.94 292 ALA A CA 1
ATOM 2342 C C . ALA A 1 292 ? 1.700 8.683 -30.935 1.00 88.94 292 ALA A C 1
ATOM 2344 O O . ALA A 1 292 ? 2.527 7.769 -31.038 1.00 88.94 292 ALA A O 1
ATOM 2345 N N . ALA A 1 293 ? 1.660 9.687 -31.817 1.00 87.62 293 ALA A N 1
ATOM 2346 C CA . ALA A 1 293 ? 2.539 9.722 -32.989 1.00 87.62 293 ALA A CA 1
ATOM 2347 C C . ALA A 1 293 ? 4.036 9.707 -32.613 1.00 87.62 293 ALA A C 1
ATOM 2349 O O . ALA A 1 293 ? 4.830 9.065 -33.301 1.00 87.62 293 ALA A O 1
ATOM 2350 N N . SER A 1 294 ? 4.415 10.338 -31.493 1.00 88.62 294 SER A N 1
ATOM 2351 C CA . SER A 1 294 ? 5.789 10.329 -30.961 1.00 88.62 294 SER A CA 1
ATOM 2352 C C . SER A 1 294 ? 6.255 8.943 -30.510 1.00 88.62 294 SER A C 1
ATOM 2354 O O . SER A 1 294 ? 7.417 8.579 -30.694 1.00 88.62 294 SER A O 1
ATOM 2356 N N . ASP A 1 295 ? 5.353 8.152 -29.930 1.00 89.56 295 ASP A N 1
ATOM 2357 C CA . ASP A 1 295 ? 5.660 6.800 -29.464 1.00 89.56 295 ASP A CA 1
ATOM 2358 C C . ASP A 1 295 ? 5.839 5.875 -30.666 1.00 89.56 295 ASP A C 1
ATOM 2360 O O . ASP A 1 295 ? 6.771 5.067 -30.714 1.00 89.56 295 ASP A O 1
ATOM 2364 N N . PHE A 1 296 ? 4.982 6.041 -31.679 1.00 89.94 296 PHE A N 1
ATOM 2365 C CA . PHE A 1 296 ? 5.093 5.309 -32.933 1.00 89.94 296 PHE A CA 1
ATOM 2366 C C . PHE A 1 296 ? 6.380 5.659 -33.688 1.00 89.94 296 PHE A C 1
ATOM 2368 O O . PHE A 1 296 ? 7.075 4.763 -34.166 1.00 89.94 296 PHE A O 1
ATOM 2375 N N . GLU A 1 297 ? 6.763 6.936 -33.732 1.00 88.75 297 GLU A N 1
ATOM 2376 C CA . GLU A 1 297 ? 8.056 7.370 -34.267 1.00 88.75 297 GLU A CA 1
ATOM 2377 C C . GLU A 1 297 ? 9.228 6.713 -33.522 1.00 88.75 297 GLU A C 1
ATOM 2379 O O . GLU A 1 297 ? 10.176 6.245 -34.160 1.00 88.75 297 GLU A O 1
ATOM 2384 N N . ALA A 1 298 ? 9.158 6.601 -32.191 1.00 88.00 298 ALA A N 1
ATOM 2385 C CA . ALA A 1 298 ? 10.182 5.920 -31.401 1.00 88.00 298 ALA A CA 1
ATOM 2386 C C . ALA A 1 298 ? 10.300 4.431 -31.772 1.00 88.00 298 ALA A C 1
ATOM 2388 O O . ALA A 1 298 ? 11.413 3.939 -31.983 1.00 88.00 298 ALA A O 1
ATOM 2389 N N . LEU A 1 299 ? 9.172 3.725 -31.934 1.00 89.38 299 LEU A N 1
ATOM 2390 C CA . LEU A 1 299 ? 9.164 2.345 -32.429 1.00 89.38 299 LEU A CA 1
ATOM 2391 C C . LEU A 1 299 ? 9.805 2.240 -33.817 1.00 89.38 299 LEU A C 1
ATOM 2393 O O . LEU A 1 299 ? 10.650 1.371 -34.031 1.00 89.38 299 LEU A O 1
ATOM 2397 N N . LEU A 1 300 ? 9.413 3.101 -34.761 1.00 87.38 300 LEU A N 1
ATOM 2398 C CA . LEU A 1 300 ? 9.972 3.084 -36.113 1.00 87.38 300 LEU A CA 1
ATOM 2399 C C . LEU A 1 300 ? 11.476 3.351 -36.084 1.00 87.38 300 LEU A C 1
ATOM 2401 O O . LEU A 1 300 ? 12.241 2.641 -36.733 1.00 87.38 300 LEU A O 1
ATOM 2405 N N . THR A 1 301 ? 11.916 4.314 -35.280 1.00 84.56 301 THR A N 1
ATOM 2406 C CA . THR A 1 301 ? 13.338 4.616 -35.111 1.00 84.56 301 THR A CA 1
ATOM 2407 C C . THR A 1 301 ? 14.101 3.375 -34.649 1.00 84.56 301 THR A C 1
ATOM 2409 O O . THR A 1 301 ? 15.130 3.054 -35.236 1.00 84.56 301 THR A O 1
ATOM 2412 N N . VAL A 1 302 ? 13.577 2.611 -33.683 1.00 83.44 302 VAL A N 1
ATOM 2413 C CA . VAL A 1 302 ? 14.184 1.342 -33.235 1.00 83.44 302 VAL A CA 1
ATOM 2414 C C . VAL A 1 302 ? 14.139 0.263 -34.322 1.00 83.44 302 VAL A C 1
ATOM 2416 O O . VAL A 1 302 ? 15.153 -0.389 -34.580 1.00 83.44 302 VAL A O 1
ATOM 2419 N N . LEU A 1 303 ? 12.997 0.081 -34.993 1.00 81.44 303 LEU A N 1
ATOM 2420 C CA . LEU A 1 303 ? 12.819 -0.891 -36.079 1.00 81.44 303 LEU A CA 1
ATOM 2421 C C . LEU A 1 303 ? 13.860 -0.694 -37.186 1.00 81.44 303 LEU A C 1
ATOM 2423 O O . LEU A 1 303 ? 14.516 -1.652 -37.597 1.00 81.44 303 LEU A O 1
ATOM 2427 N N . TYR A 1 304 ? 14.057 0.548 -37.626 1.00 79.50 304 TYR A N 1
ATOM 2428 C CA . TYR A 1 304 ? 15.024 0.875 -38.672 1.00 79.50 304 TYR A CA 1
ATOM 2429 C C . TYR A 1 304 ? 16.465 0.935 -38.150 1.00 79.50 304 TYR A C 1
ATOM 2431 O O . TYR A 1 304 ? 17.378 0.515 -38.858 1.00 79.50 304 TYR A O 1
ATOM 2439 N N . ALA A 1 305 ? 16.700 1.369 -36.909 1.00 73.75 305 ALA A N 1
ATOM 2440 C CA . ALA A 1 305 ? 18.036 1.371 -36.311 1.00 73.75 305 ALA A CA 1
ATOM 2441 C C . ALA A 1 305 ? 18.584 -0.044 -36.067 1.00 73.75 305 ALA A C 1
ATOM 2443 O O . ALA A 1 305 ? 19.763 -0.285 -36.324 1.00 73.75 305 ALA A O 1
ATOM 2444 N N . SER A 1 306 ? 17.737 -0.992 -35.647 1.00 64.31 306 SER A N 1
ATOM 2445 C CA . SER A 1 306 ? 18.124 -2.398 -35.436 1.00 64.31 306 SER A CA 1
ATOM 2446 C C . SER A 1 306 ? 18.685 -3.049 -36.709 1.00 64.31 306 SER A C 1
ATOM 2448 O O . SER A 1 306 ? 19.580 -3.890 -36.646 1.00 64.31 306 SER A O 1
ATOM 2450 N N . TYR A 1 307 ? 18.230 -2.597 -37.883 1.00 54.50 307 TYR A N 1
ATOM 2451 C CA . TYR A 1 307 ? 18.737 -3.023 -39.188 1.00 54.50 307 TYR A CA 1
ATOM 2452 C C . TYR A 1 307 ? 20.118 -2.428 -39.520 1.00 54.50 307 TYR A C 1
ATOM 2454 O O . TYR A 1 307 ? 20.889 -2.999 -40.293 1.00 54.50 307 TYR A O 1
ATOM 2462 N N . HIS A 1 308 ? 20.462 -1.281 -38.932 1.00 48.41 308 HIS A N 1
ATOM 2463 C CA . HIS A 1 308 ? 21.741 -0.603 -39.141 1.00 48.41 308 HIS A CA 1
ATOM 2464 C C . HIS A 1 308 ? 22.839 -1.039 -38.162 1.00 48.41 308 HIS A C 1
ATOM 2466 O O . HIS A 1 308 ? 24.013 -0.856 -38.481 1.00 48.41 308 HIS A O 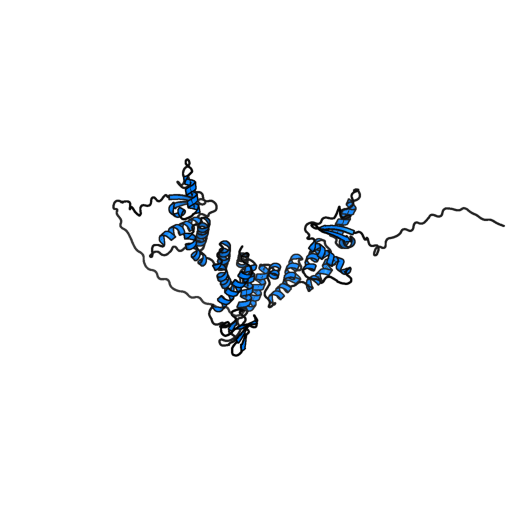1
ATOM 2472 N N . SER A 1 309 ? 22.506 -1.694 -37.042 1.00 47.44 309 SER A N 1
ATOM 2473 C CA . SER A 1 309 ? 23.489 -2.219 -36.074 1.00 47.44 309 SER A CA 1
ATOM 2474 C C . SER A 1 309 ? 24.432 -3.298 -36.639 1.00 47.44 309 SER A C 1
ATOM 2476 O O . SER A 1 309 ? 25.420 -3.644 -36.000 1.00 47.44 309 SER A O 1
ATOM 2478 N N . THR A 1 310 ? 24.198 -3.791 -37.860 1.00 44.69 310 THR A N 1
ATOM 2479 C CA . THR A 1 310 ? 25.156 -4.611 -38.629 1.00 44.69 310 THR A CA 1
ATOM 2480 C C . THR A 1 310 ? 26.299 -3.822 -39.285 1.00 44.69 310 THR A C 1
ATOM 2482 O O . THR A 1 310 ? 27.151 -4.429 -39.936 1.00 44.69 310 THR A O 1
ATOM 2485 N N . ARG A 1 311 ? 26.353 -2.489 -39.149 1.00 47.34 311 ARG A N 1
ATOM 2486 C CA . ARG A 1 311 ? 27.489 -1.673 -39.602 1.00 47.34 311 ARG A CA 1
ATOM 2487 C C . ARG A 1 311 ? 28.394 -1.311 -38.418 1.00 47.34 311 ARG A C 1
ATOM 2489 O O . ARG A 1 311 ? 27.977 -0.507 -37.592 1.00 47.34 311 ARG A O 1
ATOM 2496 N N . PRO A 1 312 ? 29.625 -1.849 -38.346 1.00 49.94 312 PRO A N 1
ATOM 2497 C CA . PRO A 1 312 ? 30.531 -1.638 -37.213 1.00 49.94 312 PRO A CA 1
ATOM 2498 C C . PRO A 1 312 ? 31.024 -0.188 -37.033 1.00 49.94 312 PRO A C 1
ATOM 2500 O O . PRO A 1 312 ? 31.638 0.113 -36.014 1.00 49.94 312 PRO A O 1
ATOM 2503 N N . ASP A 1 313 ? 30.726 0.713 -37.977 1.00 52.12 313 ASP A N 1
ATOM 2504 C CA . ASP A 1 313 ? 31.387 2.021 -38.090 1.00 52.12 313 ASP A CA 1
ATOM 2505 C C . ASP A 1 313 ? 30.469 3.223 -37.786 1.00 52.12 313 ASP A C 1
ATOM 2507 O O . ASP A 1 313 ? 30.898 4.369 -37.922 1.00 52.12 313 ASP A O 1
ATOM 2511 N N . GLN A 1 314 ? 29.201 3.001 -37.409 1.00 49.31 314 GLN A N 1
ATOM 2512 C CA . GLN A 1 314 ? 28.273 4.082 -37.046 1.00 49.31 314 GLN A CA 1
ATOM 2513 C C . GLN A 1 314 ? 27.942 4.063 -35.548 1.00 49.31 314 GLN A C 1
ATOM 2515 O O . GLN A 1 314 ? 27.638 2.995 -35.012 1.00 49.31 314 GLN A O 1
ATOM 2520 N N . PRO A 1 315 ? 27.959 5.228 -34.865 1.00 51.16 315 PRO A N 1
ATOM 2521 C CA . PRO A 1 315 ? 27.464 5.318 -33.500 1.00 51.16 315 PRO A CA 1
ATOM 2522 C C . PRO A 1 315 ? 25.994 4.894 -33.477 1.00 51.16 315 PRO A C 1
ATOM 2524 O O . PRO A 1 315 ? 25.209 5.291 -34.344 1.00 51.16 315 PRO A O 1
ATOM 2527 N N . ALA A 1 316 ? 25.633 4.054 -32.504 1.00 54.97 316 ALA A N 1
ATOM 2528 C CA . ALA A 1 316 ? 24.238 3.715 -32.269 1.00 54.97 316 ALA A CA 1
ATOM 2529 C C . ALA A 1 316 ? 23.444 5.019 -32.070 1.00 54.97 316 ALA A C 1
ATOM 2531 O O . ALA A 1 316 ? 23.962 5.927 -31.414 1.00 54.97 316 ALA A O 1
ATOM 2532 N N . PRO A 1 317 ? 22.228 5.141 -32.631 1.00 57.91 317 PRO A N 1
ATOM 2533 C CA . PRO A 1 317 ? 21.412 6.317 -32.389 1.00 57.91 317 PRO A CA 1
ATOM 2534 C C . PRO A 1 317 ? 21.257 6.524 -30.880 1.00 57.91 317 PRO A C 1
ATOM 2536 O O . PRO A 1 317 ? 20.929 5.588 -30.148 1.00 57.91 317 PRO A O 1
ATOM 2539 N N . GLU A 1 318 ? 21.537 7.737 -30.406 1.00 62.88 318 GLU A N 1
ATOM 2540 C CA . GLU A 1 318 ? 21.285 8.103 -29.017 1.00 62.88 318 GLU A CA 1
ATOM 2541 C C . GLU A 1 318 ? 19.773 8.202 -28.824 1.00 62.88 318 GLU A C 1
ATOM 2543 O O . GLU A 1 318 ? 19.126 9.167 -29.229 1.00 62.88 318 GLU A O 1
ATOM 2548 N N . PHE A 1 319 ? 19.189 7.159 -28.245 1.00 70.56 319 PHE A N 1
ATOM 2549 C CA . PHE A 1 319 ? 17.784 7.168 -27.877 1.00 70.56 319 PHE A CA 1
ATOM 2550 C C . PHE A 1 319 ? 17.623 7.867 -26.527 1.00 70.56 319 PHE A C 1
ATOM 2552 O O . PHE A 1 319 ? 18.266 7.493 -25.545 1.00 70.56 319 PHE A O 1
ATOM 2559 N N . GLY A 1 320 ? 16.727 8.851 -26.452 1.00 81.12 320 GLY A N 1
ATOM 2560 C CA . GLY A 1 320 ? 16.294 9.379 -25.162 1.00 81.12 320 GLY A CA 1
ATOM 2561 C C . GLY A 1 320 ? 15.579 8.295 -24.349 1.00 81.12 320 GLY A C 1
ATOM 2562 O O . GLY A 1 320 ? 14.839 7.487 -24.912 1.00 81.12 320 GLY A O 1
ATOM 2563 N N . ASN A 1 321 ? 15.751 8.292 -23.023 1.00 83.94 321 ASN A N 1
ATOM 2564 C CA . ASN A 1 321 ? 15.143 7.295 -22.126 1.00 83.94 321 ASN A CA 1
ATOM 2565 C C . ASN A 1 321 ? 13.630 7.137 -22.355 1.00 83.94 321 ASN A C 1
ATOM 2567 O O . ASN A 1 321 ? 13.120 6.019 -22.393 1.00 83.94 321 ASN A O 1
ATOM 2571 N N . HIS A 1 322 ? 12.923 8.251 -22.572 1.00 85.19 322 HIS A N 1
ATOM 2572 C CA . HIS A 1 322 ? 11.489 8.246 -22.856 1.00 85.19 322 HIS A CA 1
ATOM 2573 C C . HIS A 1 322 ? 11.151 7.492 -24.152 1.00 85.19 322 HIS A C 1
ATOM 2575 O O . HIS A 1 322 ? 10.248 6.660 -24.158 1.00 85.19 322 HIS A O 1
ATOM 2581 N N . SER A 1 323 ? 11.926 7.707 -25.219 1.00 86.12 323 SER A N 1
ATOM 2582 C CA . SER A 1 323 ? 11.751 7.031 -26.507 1.00 86.12 323 SER A CA 1
ATOM 2583 C C . SER A 1 323 ? 12.032 5.529 -26.414 1.00 86.12 323 SER A C 1
ATOM 2585 O O . SER A 1 323 ? 11.319 4.745 -27.030 1.00 86.12 323 SER A O 1
ATOM 2587 N N . ILE A 1 324 ? 13.020 5.108 -25.612 1.00 88.38 324 ILE A N 1
ATOM 2588 C CA . ILE A 1 324 ? 13.313 3.682 -25.372 1.00 88.38 324 ILE A CA 1
ATOM 2589 C C . ILE A 1 324 ? 12.108 2.995 -24.714 1.00 88.38 324 ILE A C 1
ATOM 2591 O O . ILE A 1 324 ? 11.691 1.921 -25.146 1.00 88.38 324 ILE A O 1
ATOM 2595 N N . ILE A 1 325 ? 11.531 3.620 -23.683 1.00 88.38 325 ILE A N 1
ATOM 2596 C CA . ILE A 1 325 ? 10.385 3.074 -22.943 1.00 88.38 325 ILE A CA 1
ATOM 2597 C C . ILE A 1 325 ? 9.131 3.048 -23.827 1.00 88.38 325 ILE A C 1
ATOM 2599 O O . ILE A 1 325 ? 8.432 2.034 -23.862 1.00 88.38 325 ILE A O 1
ATOM 2603 N N . ALA A 1 326 ? 8.863 4.129 -24.566 1.00 89.00 326 ALA A N 1
ATOM 2604 C CA . ALA A 1 326 ? 7.750 4.209 -25.511 1.00 89.00 326 ALA A CA 1
ATOM 2605 C C . ALA A 1 326 ? 7.856 3.126 -26.597 1.00 89.00 326 ALA A C 1
ATOM 2607 O O . ALA A 1 326 ? 6.915 2.358 -26.805 1.00 89.00 326 ALA A O 1
ATOM 2608 N N . ALA A 1 327 ? 9.037 2.982 -27.208 1.00 90.19 327 ALA A N 1
ATOM 2609 C CA . ALA A 1 327 ? 9.296 1.937 -28.190 1.00 90.19 327 ALA A CA 1
ATOM 2610 C C . ALA A 1 327 ? 9.097 0.537 -27.595 1.00 90.19 327 ALA A C 1
ATOM 2612 O O . ALA A 1 327 ? 8.435 -0.288 -28.218 1.00 90.19 327 ALA A O 1
ATOM 2613 N N . PHE A 1 328 ? 9.596 0.270 -26.380 1.00 90.62 328 PHE A N 1
ATOM 2614 C CA . PHE A 1 328 ? 9.410 -1.028 -25.724 1.00 90.62 328 PHE A CA 1
ATOM 2615 C C . PHE A 1 328 ? 7.931 -1.354 -25.502 1.00 90.62 328 PHE A C 1
ATOM 2617 O O . PHE A 1 328 ? 7.517 -2.486 -25.741 1.00 90.62 328 PHE A O 1
ATOM 2624 N N . ARG A 1 329 ? 7.121 -0.379 -25.069 1.00 89.50 329 ARG A N 1
ATOM 2625 C CA . ARG A 1 329 ? 5.678 -0.577 -24.858 1.00 89.50 329 ARG A CA 1
ATOM 2626 C C . ARG A 1 329 ? 4.975 -0.997 -26.143 1.00 89.50 329 ARG A C 1
ATOM 2628 O O . ARG A 1 329 ? 4.220 -1.965 -26.117 1.00 89.50 329 ARG A O 1
ATOM 2635 N N . LEU A 1 330 ? 5.262 -0.329 -27.261 1.00 90.38 330 LEU A N 1
ATOM 2636 C CA . LEU A 1 330 ? 4.685 -0.686 -28.560 1.00 90.38 330 LEU A CA 1
ATOM 2637 C C . LEU A 1 330 ? 5.220 -2.025 -29.086 1.00 90.38 330 LEU A C 1
ATOM 2639 O O . LEU A 1 330 ? 4.448 -2.846 -29.572 1.00 90.38 330 LEU A O 1
ATOM 2643 N N . VAL A 1 331 ? 6.522 -2.280 -28.923 1.00 90.00 331 VAL A N 1
ATOM 2644 C CA . VAL A 1 331 ? 7.164 -3.569 -29.232 1.00 90.00 331 VAL A CA 1
ATOM 2645 C C . VAL A 1 331 ? 6.493 -4.712 -28.476 1.00 90.00 331 VAL A C 1
ATOM 2647 O O . VAL A 1 331 ? 6.222 -5.755 -29.060 1.00 90.00 331 VAL A O 1
ATOM 2650 N N . HIS A 1 332 ? 6.209 -4.519 -27.190 1.00 87.81 332 HIS A N 1
ATOM 2651 C CA . HIS A 1 332 ? 5.565 -5.521 -26.355 1.00 87.81 332 HIS A CA 1
ATOM 2652 C C . HIS A 1 332 ? 4.085 -5.701 -26.709 1.00 87.81 332 HIS A C 1
ATOM 2654 O O . HIS A 1 332 ? 3.625 -6.832 -26.815 1.00 87.81 332 HIS A O 1
ATOM 2660 N N . MET A 1 333 ? 3.356 -4.603 -26.925 1.00 88.19 333 MET A N 1
ATOM 2661 C CA . MET A 1 333 ? 1.936 -4.618 -27.292 1.00 88.19 333 MET A CA 1
ATOM 2662 C C . MET A 1 333 ? 1.686 -5.307 -28.637 1.00 88.19 333 MET A C 1
ATOM 2664 O O . MET A 1 333 ? 0.690 -6.009 -28.797 1.00 88.19 333 MET A O 1
ATOM 2668 N N . TRP A 1 334 ? 2.580 -5.110 -29.603 1.00 88.75 334 TRP A N 1
ATOM 2669 C CA . TRP A 1 334 ? 2.480 -5.711 -30.932 1.00 88.75 334 TRP A CA 1
ATOM 2670 C C . TRP A 1 334 ? 3.335 -6.967 -31.098 1.00 88.75 334 TRP A C 1
ATOM 2672 O O . TRP A 1 334 ? 3.473 -7.456 -32.210 1.00 88.75 334 TRP A O 1
ATOM 2682 N N . ASP A 1 335 ? 3.886 -7.505 -30.017 1.00 86.62 335 ASP A N 1
ATOM 2683 C CA . ASP A 1 335 ? 4.645 -8.756 -30.000 1.00 86.62 335 ASP A CA 1
ATOM 2684 C C . ASP A 1 335 ? 5.792 -8.835 -31.027 1.00 86.62 335 ASP A C 1
ATOM 2686 O O . ASP A 1 335 ? 5.918 -9.759 -31.831 1.00 86.62 335 ASP A O 1
ATOM 2690 N N . PHE A 1 336 ? 6.654 -7.820 -31.016 1.00 86.38 336 PHE A N 1
ATOM 2691 C CA . PHE A 1 336 ? 7.944 -7.863 -31.701 1.00 86.38 336 PHE A CA 1
ATOM 2692 C C . PHE A 1 336 ? 8.987 -8.531 -30.793 1.00 86.38 336 PHE A C 1
ATOM 2694 O O . PHE A 1 336 ? 9.782 -7.845 -30.145 1.00 86.38 336 PHE A O 1
ATOM 2701 N N . SER A 1 337 ? 8.999 -9.864 -30.721 1.00 84.88 337 SER A N 1
ATOM 2702 C CA . SER A 1 337 ? 9.822 -10.595 -29.742 1.00 84.88 337 SER A CA 1
ATOM 2703 C C . SER A 1 337 ? 11.327 -10.271 -29.841 1.00 84.88 337 SER A C 1
ATOM 2705 O O . SER A 1 337 ? 11.947 -9.957 -28.828 1.00 84.88 337 SER A O 1
ATOM 2707 N N . ASP A 1 338 ? 11.895 -10.211 -31.053 1.00 83.25 338 ASP A N 1
ATOM 2708 C CA . ASP A 1 338 ? 13.319 -9.884 -31.263 1.00 83.25 338 ASP A CA 1
ATOM 2709 C C . ASP A 1 338 ? 13.688 -8.476 -30.763 1.00 83.25 338 ASP A C 1
ATOM 2711 O O . ASP A 1 338 ? 14.749 -8.248 -30.176 1.00 83.25 338 ASP A O 1
ATOM 2715 N N . LEU A 1 339 ? 12.802 -7.499 -30.987 1.00 85.19 339 LEU A N 1
ATOM 2716 C CA . LEU A 1 339 ? 13.028 -6.125 -30.534 1.00 85.19 339 LEU A CA 1
ATOM 2717 C C . LEU A 1 339 ? 12.812 -5.985 -29.037 1.00 85.19 339 LEU A C 1
ATOM 2719 O O . LEU A 1 339 ? 13.438 -5.129 -28.415 1.00 85.19 339 LEU A O 1
ATOM 2723 N N . ARG A 1 340 ? 11.944 -6.816 -28.455 1.00 86.06 340 ARG A N 1
ATOM 2724 C CA . ARG A 1 340 ? 11.730 -6.851 -27.013 1.00 86.06 340 ARG A CA 1
ATOM 2725 C C . ARG A 1 340 ? 13.025 -7.241 -26.316 1.00 86.06 340 ARG A C 1
ATOM 2727 O O . ARG A 1 340 ? 13.444 -6.529 -25.408 1.00 86.06 340 ARG A O 1
ATOM 2734 N N . ASP A 1 341 ? 13.686 -8.292 -26.791 1.00 85.38 341 ASP A N 1
ATOM 2735 C CA . ASP A 1 341 ? 14.963 -8.755 -26.244 1.00 85.38 341 ASP A CA 1
ATOM 2736 C C . ASP A 1 341 ? 16.088 -7.733 -26.461 1.00 85.38 341 ASP A C 1
ATOM 2738 O O . ASP A 1 341 ? 16.914 -7.520 -25.573 1.00 85.38 341 ASP A O 1
ATOM 2742 N N . TYR A 1 342 ? 16.088 -7.038 -27.603 1.00 85.12 342 TYR A N 1
ATOM 2743 C CA . TYR A 1 342 ? 17.033 -5.952 -27.880 1.00 85.12 342 TYR A CA 1
ATOM 2744 C C . TYR A 1 342 ? 16.838 -4.733 -26.961 1.00 85.12 342 TYR A C 1
ATOM 2746 O O . TYR A 1 342 ? 17.810 -4.171 -26.453 1.00 85.12 342 TYR A O 1
ATOM 2754 N N . LEU A 1 343 ? 15.590 -4.309 -26.744 1.00 86.75 343 LEU A N 1
ATOM 2755 C CA . LEU A 1 343 ? 15.266 -3.115 -25.961 1.00 86.75 343 LEU A CA 1
ATOM 2756 C C . LEU A 1 343 ? 15.332 -3.355 -24.454 1.00 86.75 343 LEU A C 1
ATOM 2758 O O . LEU A 1 343 ? 15.588 -2.411 -23.710 1.00 86.75 343 LEU A O 1
ATOM 2762 N N . LEU A 1 344 ? 15.122 -4.585 -23.982 1.00 87.62 344 LEU A N 1
ATOM 2763 C CA . LEU A 1 344 ? 15.010 -4.884 -22.555 1.00 87.62 344 LEU A CA 1
ATOM 2764 C C . LEU A 1 344 ? 16.230 -4.408 -21.726 1.00 87.62 344 LEU A C 1
ATOM 2766 O O . LEU A 1 344 ? 16.017 -3.713 -20.728 1.00 87.62 344 LEU A O 1
ATOM 2770 N N . PRO A 1 345 ? 17.496 -4.648 -22.129 1.00 86.25 345 PRO A N 1
ATOM 2771 C CA . PRO A 1 345 ? 18.661 -4.122 -21.409 1.00 86.25 345 PRO A CA 1
ATOM 2772 C C . PRO A 1 345 ? 18.796 -2.594 -21.493 1.00 86.25 345 PRO A C 1
ATOM 2774 O O . PRO A 1 345 ? 19.358 -1.964 -20.595 1.00 86.25 345 PRO A O 1
ATOM 2777 N N . LEU A 1 346 ? 18.303 -1.980 -22.575 1.00 86.94 346 LEU A N 1
ATOM 2778 C CA . LEU A 1 346 ? 18.316 -0.525 -22.750 1.00 86.94 346 LEU A CA 1
ATOM 2779 C C . LEU A 1 346 ? 17.301 0.138 -21.816 1.00 86.94 346 LEU A C 1
ATOM 2781 O O . LEU A 1 346 ? 17.629 1.127 -21.162 1.00 86.94 346 LEU A O 1
ATOM 2785 N N . VAL A 1 347 ? 16.111 -0.454 -21.686 1.00 89.12 347 VAL A N 1
ATOM 2786 C CA . VAL A 1 347 ? 15.094 -0.039 -20.714 1.00 89.12 347 VAL A CA 1
ATOM 2787 C C . VAL A 1 347 ? 15.633 -0.163 -19.290 1.00 89.12 347 VAL A C 1
ATOM 2789 O O . VAL A 1 347 ? 15.515 0.781 -18.514 1.00 89.12 347 VAL A O 1
ATOM 2792 N N . GLU A 1 348 ? 16.297 -1.273 -18.947 1.00 88.25 348 GLU A N 1
ATOM 2793 C CA . GLU A 1 348 ? 16.856 -1.471 -17.601 1.00 88.25 348 GLU A CA 1
ATOM 2794 C C . GLU A 1 348 ? 17.800 -0.333 -17.179 1.00 88.25 348 GLU A C 1
ATOM 2796 O O . GLU A 1 348 ? 17.806 0.085 -16.015 1.00 88.25 348 GLU A O 1
ATOM 2801 N N . ARG A 1 349 ? 18.594 0.170 -18.131 1.00 86.44 349 ARG A N 1
ATOM 2802 C CA . ARG A 1 349 ? 19.547 1.272 -17.937 1.00 86.44 349 ARG A CA 1
ATOM 2803 C C . ARG A 1 349 ? 18.887 2.649 -17.928 1.00 86.44 349 ARG A C 1
ATOM 2805 O O . ARG A 1 349 ? 19.430 3.554 -17.302 1.00 86.44 349 ARG A O 1
ATOM 2812 N N . ALA A 1 350 ? 17.775 2.808 -18.639 1.00 86.50 350 ALA A N 1
ATOM 2813 C CA . ALA A 1 350 ? 17.055 4.071 -18.764 1.00 86.50 350 ALA A CA 1
ATOM 2814 C C . ALA A 1 350 ? 16.224 4.415 -17.515 1.00 86.50 350 ALA A C 1
ATOM 2816 O O . ALA A 1 350 ? 16.031 5.595 -17.230 1.00 86.50 350 ALA A O 1
ATOM 2817 N N . LEU A 1 351 ? 15.745 3.398 -16.790 1.00 89.38 351 LEU A N 1
ATOM 2818 C CA . LEU A 1 351 ? 14.887 3.555 -15.611 1.00 89.38 351 LEU A CA 1
ATOM 2819 C C . LEU A 1 351 ? 15.690 3.828 -14.332 1.00 89.38 351 LEU A C 1
ATOM 2821 O O . LEU A 1 351 ? 16.746 3.222 -14.098 1.00 89.38 351 LEU A O 1
ATOM 2825 N N . ASP A 1 352 ? 15.149 4.672 -13.451 1.00 90.38 352 ASP A N 1
ATOM 2826 C CA . ASP A 1 352 ? 15.643 4.773 -12.074 1.00 90.38 352 ASP A CA 1
ATOM 2827 C C . ASP A 1 352 ? 15.299 3.511 -11.247 1.00 90.38 352 ASP A C 1
ATOM 2829 O O . ASP A 1 352 ? 14.601 2.609 -11.711 1.00 90.38 352 ASP A O 1
ATOM 2833 N N . ASP A 1 353 ? 15.823 3.380 -10.022 1.00 91.69 353 ASP A N 1
ATOM 2834 C CA . ASP A 1 353 ? 15.590 2.174 -9.210 1.00 91.69 353 ASP A CA 1
ATOM 2835 C C . ASP A 1 353 ? 14.114 1.979 -8.804 1.00 91.69 353 ASP A C 1
ATOM 2837 O O . ASP A 1 353 ? 13.669 0.841 -8.658 1.00 91.69 353 ASP A O 1
ATOM 2841 N N . VAL A 1 354 ? 13.338 3.055 -8.645 1.00 93.12 354 VAL A N 1
ATOM 2842 C CA . VAL A 1 354 ? 11.903 2.992 -8.325 1.00 93.12 354 VAL A CA 1
ATOM 2843 C C . VAL A 1 354 ? 11.103 2.593 -9.556 1.00 93.12 354 VAL A C 1
ATOM 2845 O O . VAL A 1 354 ? 10.312 1.650 -9.502 1.00 93.12 354 VAL A O 1
ATOM 2848 N N . GLU A 1 355 ? 11.341 3.267 -10.675 1.00 92.00 355 GLU A N 1
ATOM 2849 C CA . GLU A 1 355 ? 10.725 2.975 -11.964 1.00 92.00 355 GLU A CA 1
ATOM 2850 C C . GLU A 1 355 ? 11.054 1.556 -12.425 1.00 92.00 355 GLU A C 1
ATOM 2852 O O . GLU A 1 355 ? 10.173 0.853 -12.911 1.00 92.00 355 GLU A O 1
ATOM 2857 N N . ARG A 1 356 ? 12.282 1.079 -12.185 1.00 91.94 356 ARG A N 1
ATOM 2858 C CA . ARG A 1 356 ? 12.684 -0.296 -12.493 1.00 91.94 356 ARG A CA 1
ATOM 2859 C C . ARG A 1 356 ? 11.868 -1.321 -11.708 1.00 91.94 356 ARG A C 1
ATOM 2861 O O . ARG A 1 356 ? 11.502 -2.341 -12.279 1.00 91.94 356 ARG A O 1
ATOM 2868 N N . ILE A 1 357 ? 11.547 -1.068 -10.434 1.00 91.38 357 ILE A N 1
ATOM 2869 C CA . ILE A 1 357 ? 10.688 -1.966 -9.635 1.00 91.38 357 ILE A CA 1
ATOM 2870 C C . ILE A 1 357 ? 9.258 -1.973 -10.173 1.00 91.38 357 ILE A C 1
ATOM 2872 O O . ILE A 1 357 ? 8.664 -3.044 -10.294 1.00 91.38 357 ILE A O 1
ATOM 2876 N N . VAL A 1 358 ? 8.706 -0.798 -10.480 1.00 92.19 358 VAL A N 1
ATOM 2877 C CA . VAL A 1 358 ? 7.343 -0.669 -11.018 1.00 92.19 358 VAL A CA 1
ATOM 2878 C C . VAL A 1 358 ? 7.243 -1.389 -12.361 1.00 92.19 358 VAL A C 1
ATOM 2880 O O . VAL A 1 358 ? 6.433 -2.300 -12.511 1.00 92.19 358 VAL A O 1
ATOM 2883 N N . PHE A 1 359 ? 8.154 -1.082 -13.282 1.00 90.00 359 PHE A N 1
ATOM 2884 C CA . PHE A 1 359 ? 8.225 -1.697 -14.602 1.00 90.00 359 PHE A CA 1
ATOM 2885 C C . PHE A 1 359 ? 8.417 -3.218 -14.526 1.00 90.00 359 PHE A C 1
ATOM 2887 O O . PHE A 1 359 ? 7.765 -3.983 -15.235 1.00 90.00 359 PHE A O 1
ATOM 2894 N N . ALA A 1 360 ? 9.289 -3.683 -13.629 1.00 89.81 360 ALA A N 1
ATOM 2895 C CA . ALA A 1 360 ? 9.513 -5.104 -13.410 1.00 89.81 360 ALA A CA 1
ATOM 2896 C C . ALA A 1 360 ? 8.250 -5.835 -12.939 1.00 89.81 360 ALA A C 1
ATOM 2898 O O . ALA A 1 360 ? 8.024 -6.972 -13.343 1.00 89.81 360 ALA A O 1
ATOM 2899 N N . ARG A 1 361 ? 7.412 -5.202 -12.111 1.00 87.50 361 ARG A N 1
ATOM 2900 C CA . ARG A 1 361 ? 6.130 -5.777 -11.677 1.00 87.50 361 ARG A CA 1
ATOM 2901 C C . ARG A 1 361 ? 5.116 -5.801 -12.811 1.00 87.50 361 ARG A C 1
ATOM 2903 O O . ARG A 1 361 ? 4.529 -6.850 -13.053 1.00 87.50 361 ARG A O 1
ATOM 2910 N N . GLU A 1 362 ? 4.976 -4.690 -13.532 1.00 86.75 362 GLU A N 1
ATOM 2911 C CA . GLU A 1 362 ? 4.063 -4.560 -14.677 1.00 86.75 362 GLU A CA 1
ATOM 2912 C C . GLU A 1 362 ? 4.339 -5.616 -15.757 1.00 86.75 362 GLU A C 1
ATOM 2914 O O . GLU A 1 362 ? 3.410 -6.214 -16.295 1.00 86.75 362 GLU A O 1
ATOM 2919 N N . HIS A 1 363 ? 5.617 -5.896 -16.030 1.00 83.12 363 HIS A N 1
ATOM 2920 C CA . HIS A 1 363 ? 6.041 -6.825 -17.081 1.00 83.12 363 HIS A CA 1
ATOM 2921 C C . HIS A 1 363 ? 6.511 -8.202 -16.571 1.00 83.12 363 HIS A C 1
ATOM 2923 O O . HIS A 1 363 ? 6.970 -9.025 -17.366 1.00 83.12 363 HIS A O 1
ATOM 2929 N N . GLY A 1 364 ? 6.412 -8.478 -15.266 1.00 84.31 364 GLY A N 1
ATOM 2930 C CA . GLY A 1 364 ? 6.765 -9.772 -14.663 1.00 84.31 364 GLY A CA 1
ATOM 2931 C C . GLY A 1 364 ? 8.266 -10.121 -14.639 1.00 84.31 364 GLY A C 1
ATOM 2932 O O . GLY A 1 364 ? 8.618 -11.301 -14.599 1.00 84.31 364 GLY A O 1
ATOM 2933 N N . ILE A 1 365 ? 9.163 -9.131 -14.652 1.00 86.94 365 ILE A N 1
ATOM 2934 C CA . ILE A 1 365 ? 10.627 -9.296 -14.722 1.00 86.94 365 ILE A CA 1
ATOM 2935 C C . ILE A 1 365 ? 11.237 -9.341 -13.312 1.00 86.94 365 ILE A C 1
ATOM 2937 O O . ILE A 1 365 ? 11.796 -8.370 -12.803 1.00 86.94 365 ILE A O 1
ATOM 2941 N N . GLN A 1 366 ? 11.157 -10.494 -12.648 1.00 82.50 366 GLN A N 1
ATOM 2942 C CA . GLN A 1 366 ? 11.543 -10.589 -11.231 1.00 82.50 366 GLN A CA 1
ATOM 2943 C C . GLN A 1 366 ? 13.030 -10.371 -10.939 1.00 82.50 366 GLN A C 1
ATOM 2945 O O . GLN A 1 366 ? 13.389 -9.934 -9.844 1.00 82.50 366 GLN A O 1
ATOM 2950 N N . SER A 1 367 ? 13.898 -10.623 -11.919 1.00 87.75 367 SER A N 1
ATOM 2951 C CA . SER A 1 367 ? 15.344 -10.422 -11.790 1.00 87.75 367 SER A CA 1
ATOM 2952 C C . SER A 1 367 ? 15.728 -8.972 -11.481 1.00 87.75 367 SER A C 1
ATOM 2954 O O . SER A 1 367 ? 16.791 -8.744 -10.910 1.00 87.75 367 SER A O 1
ATOM 2956 N N . TRP A 1 368 ? 14.875 -7.998 -11.811 1.00 90.06 368 TRP A N 1
ATOM 2957 C CA . TRP A 1 368 ? 15.148 -6.571 -11.621 1.00 90.06 368 TRP A CA 1
ATOM 2958 C C . TRP A 1 368 ? 14.740 -6.038 -10.244 1.00 90.06 368 TRP A C 1
ATOM 2960 O O . TRP A 1 368 ? 15.307 -5.051 -9.771 1.00 90.06 368 TRP A O 1
ATOM 2970 N N . VAL A 1 369 ? 13.782 -6.690 -9.575 1.00 87.69 369 VAL A N 1
ATOM 2971 C CA . VAL A 1 369 ? 13.161 -6.177 -8.342 1.00 87.69 369 VAL A CA 1
ATOM 2972 C C . VAL A 1 369 ? 14.156 -6.147 -7.184 1.00 87.69 369 VAL A C 1
ATOM 2974 O O . VAL A 1 369 ? 14.346 -5.108 -6.552 1.00 87.69 369 VAL A O 1
ATOM 2977 N N . VAL A 1 370 ? 14.818 -7.273 -6.901 1.00 87.62 370 VAL A N 1
ATOM 2978 C CA . VAL A 1 370 ? 15.744 -7.376 -5.760 1.00 87.62 370 VAL A CA 1
ATOM 2979 C C . VAL A 1 370 ? 16.957 -6.451 -5.922 1.00 87.62 370 VAL A C 1
ATOM 2981 O O . VAL A 1 370 ? 17.218 -5.687 -4.991 1.00 87.62 370 VAL A O 1
ATOM 2984 N N . PRO A 1 371 ? 17.667 -6.418 -7.070 1.00 87.12 371 PRO A N 1
ATOM 2985 C CA . PRO A 1 371 ? 18.793 -5.501 -7.252 1.00 87.12 371 PRO A CA 1
ATOM 2986 C C . PRO A 1 371 ? 18.410 -4.028 -7.077 1.00 87.12 371 PRO A C 1
ATOM 2988 O O . PRO A 1 371 ? 19.143 -3.272 -6.440 1.00 87.12 371 PRO A O 1
ATOM 2991 N N . ALA A 1 372 ? 17.247 -3.620 -7.590 1.00 88.50 372 ALA A N 1
ATOM 2992 C CA . ALA A 1 372 ? 16.759 -2.255 -7.437 1.00 88.50 372 ALA A CA 1
ATOM 2993 C C . ALA A 1 372 ? 16.408 -1.920 -5.974 1.00 88.50 372 ALA A C 1
ATOM 2995 O O . ALA A 1 372 ? 16.789 -0.864 -5.471 1.00 88.50 372 ALA A O 1
ATOM 2996 N N . LEU A 1 373 ? 15.770 -2.841 -5.240 1.00 86.12 373 LEU A N 1
ATOM 2997 C CA . LEU A 1 373 ? 15.501 -2.660 -3.808 1.00 86.12 373 LEU A CA 1
ATOM 2998 C C . LEU A 1 373 ? 16.781 -2.540 -2.984 1.00 86.12 373 LEU A C 1
ATOM 3000 O O . LEU A 1 373 ? 16.844 -1.713 -2.075 1.00 86.12 373 LEU A O 1
ATOM 3004 N N . VAL A 1 374 ? 17.804 -3.337 -3.299 1.00 82.62 374 VAL A N 1
ATOM 3005 C CA . VAL A 1 374 ? 19.111 -3.256 -2.635 1.00 82.62 374 VAL A CA 1
ATOM 3006 C C . VAL A 1 374 ? 19.722 -1.871 -2.840 1.00 82.62 374 VAL A C 1
ATOM 3008 O O . VAL A 1 374 ? 20.119 -1.242 -1.857 1.00 82.62 374 VAL A O 1
ATOM 3011 N N . LYS A 1 375 ? 19.702 -1.345 -4.072 1.00 83.88 375 LYS A N 1
ATOM 3012 C CA . LYS A 1 375 ? 20.171 0.018 -4.364 1.00 83.88 375 LYS A CA 1
ATOM 3013 C C . LYS A 1 375 ? 19.384 1.078 -3.589 1.00 83.88 375 LYS A C 1
ATOM 3015 O O . LYS A 1 375 ? 19.994 1.931 -2.948 1.00 83.88 375 LYS A O 1
ATOM 3020 N N . LEU A 1 376 ? 18.053 0.977 -3.515 1.00 86.31 376 LEU A N 1
ATOM 3021 C CA . LEU A 1 376 ? 17.226 1.881 -2.695 1.00 86.31 376 LEU A CA 1
ATOM 3022 C C . LEU A 1 376 ? 17.534 1.780 -1.193 1.00 86.31 376 LEU A C 1
ATOM 3024 O O . LEU A 1 376 ? 17.475 2.777 -0.469 1.00 86.31 376 LEU A O 1
ATOM 3028 N N . CYS A 1 377 ? 17.896 0.593 -0.704 1.00 83.56 377 CYS A N 1
ATOM 3029 C CA . CYS A 1 377 ? 18.331 0.397 0.679 1.00 83.56 377 CYS A CA 1
ATOM 3030 C C . CYS A 1 377 ? 19.725 0.981 0.950 1.00 83.56 377 CYS A C 1
ATOM 3032 O O . CYS A 1 377 ? 20.025 1.318 2.097 1.00 83.56 377 CYS A O 1
ATOM 3034 N N . GLN A 1 378 ? 20.558 1.157 -0.077 1.00 73.69 378 GLN A N 1
ATOM 3035 C CA . GLN A 1 378 ? 21.922 1.698 0.013 1.00 73.69 378 GLN A CA 1
ATOM 3036 C C . GLN A 1 378 ? 22.007 3.207 -0.273 1.00 73.69 378 GLN A C 1
ATOM 3038 O O . GLN A 1 378 ? 22.850 3.883 0.310 1.00 73.69 378 GLN A O 1
ATOM 3043 N N . ARG A 1 379 ? 21.098 3.755 -1.090 1.00 76.06 379 ARG A N 1
ATOM 3044 C CA . ARG A 1 379 ? 21.051 5.174 -1.487 1.00 76.06 379 ARG A CA 1
ATOM 3045 C C . ARG A 1 379 ? 20.931 6.133 -0.307 1.00 76.06 379 ARG A C 1
ATOM 3047 O O . ARG A 1 379 ? 19.922 6.089 0.392 1.00 76.06 379 ARG A O 1
ATOM 3054 N N . PHE A 1 380 ? 21.869 7.052 -0.124 1.00 70.88 380 PHE A N 1
ATOM 3055 C CA . PHE A 1 380 ? 21.870 7.989 1.005 1.00 70.88 380 PHE A CA 1
ATOM 3056 C C . PHE A 1 380 ? 20.509 8.674 1.241 1.00 70.88 380 PHE A C 1
ATOM 3058 O O . PHE A 1 380 ? 19.973 8.608 2.346 1.00 70.88 380 PHE A O 1
ATOM 3065 N N . GLU A 1 381 ? 19.877 9.200 0.195 1.00 76.19 381 GLU A N 1
ATOM 3066 C CA . GLU A 1 381 ? 18.625 9.951 0.277 1.00 76.19 381 GLU A CA 1
ATOM 3067 C C . GLU A 1 381 ? 17.439 9.061 0.699 1.00 76.19 381 GLU A C 1
ATOM 3069 O O . GLU A 1 381 ? 17.278 7.954 0.153 1.00 76.19 381 GLU A O 1
ATOM 3074 N N . PRO A 1 382 ? 16.594 9.502 1.658 1.00 80.00 382 PRO A N 1
ATOM 3075 C CA . PRO A 1 382 ? 15.356 8.812 2.030 1.00 80.00 382 PRO A CA 1
ATOM 3076 C C . PRO A 1 382 ? 14.388 8.716 0.853 1.00 80.00 382 PRO A C 1
ATOM 3078 O O . PRO A 1 382 ? 14.521 9.418 -0.149 1.00 80.00 382 PRO A O 1
ATOM 3081 N N . LEU A 1 383 ? 13.390 7.840 0.977 1.00 86.50 383 LEU A N 1
ATOM 3082 C CA . LEU A 1 383 ? 12.304 7.793 0.004 1.00 86.50 383 LEU A CA 1
ATOM 3083 C C . LEU A 1 383 ? 11.498 9.093 0.061 1.00 86.50 383 LEU A C 1
ATOM 3085 O O . LEU A 1 383 ? 11.047 9.539 1.129 1.00 86.50 383 LEU A O 1
ATOM 3089 N N . THR A 1 384 ? 11.284 9.687 -1.106 1.00 88.62 384 THR A N 1
ATOM 3090 C CA . THR A 1 384 ? 10.321 10.770 -1.278 1.00 88.62 384 THR A CA 1
ATOM 3091 C C . THR A 1 384 ? 8.898 10.221 -1.170 1.00 88.62 384 THR A C 1
ATOM 3093 O O . THR A 1 384 ? 8.651 9.016 -1.253 1.00 88.62 384 THR A O 1
ATOM 3096 N N . THR A 1 385 ? 7.932 11.111 -0.950 1.00 85.88 385 THR A N 1
ATOM 3097 C CA . THR A 1 385 ? 6.526 10.701 -0.851 1.00 85.88 385 THR A CA 1
ATOM 3098 C C . THR A 1 385 ? 6.013 10.155 -2.185 1.00 85.88 385 THR A C 1
ATOM 3100 O O . THR A 1 385 ? 5.228 9.214 -2.195 1.00 85.88 385 THR A O 1
ATOM 3103 N N . GLU A 1 386 ? 6.500 10.694 -3.303 1.00 89.62 386 GLU A N 1
ATOM 3104 C CA . GLU A 1 386 ? 6.116 10.238 -4.638 1.00 89.62 386 GLU A CA 1
ATOM 3105 C C . GLU A 1 386 ? 6.671 8.843 -4.950 1.00 89.62 386 GLU A C 1
ATOM 3107 O O . GLU A 1 386 ? 5.929 7.955 -5.364 1.00 89.62 386 GLU A O 1
ATOM 3112 N N . GLU A 1 387 ? 7.947 8.599 -4.641 1.00 90.69 387 GLU A N 1
ATOM 3113 C CA . GLU A 1 387 ? 8.545 7.263 -4.759 1.00 90.69 387 GLU A CA 1
ATOM 3114 C C . GLU A 1 387 ? 7.798 6.233 -3.905 1.00 90.69 387 GLU A C 1
ATOM 3116 O O . GLU A 1 387 ? 7.504 5.129 -4.356 1.00 90.69 387 GLU A O 1
ATOM 3121 N N . ALA A 1 388 ? 7.440 6.596 -2.674 1.00 89.31 388 ALA A N 1
ATOM 3122 C CA . ALA A 1 388 ? 6.718 5.709 -1.772 1.00 89.31 388 ALA A CA 1
ATOM 3123 C C . ALA A 1 388 ? 5.317 5.343 -2.279 1.00 89.31 388 ALA A C 1
ATOM 3125 O O . ALA A 1 388 ? 4.888 4.201 -2.110 1.00 89.31 388 ALA A O 1
ATOM 3126 N N . ARG A 1 389 ? 4.614 6.292 -2.915 1.00 89.12 389 ARG A N 1
ATOM 3127 C CA . ARG A 1 389 ? 3.315 6.034 -3.551 1.00 89.12 389 ARG A CA 1
ATOM 3128 C C . ARG A 1 389 ? 3.457 5.050 -4.705 1.00 89.12 389 ARG A C 1
ATOM 3130 O O . ARG A 1 389 ? 2.700 4.088 -4.750 1.00 89.12 389 ARG A O 1
ATOM 3137 N N . LYS A 1 390 ? 4.464 5.234 -5.567 1.00 90.56 390 LYS A N 1
ATOM 3138 C CA . LYS A 1 390 ? 4.761 4.314 -6.680 1.00 90.56 390 LYS A CA 1
ATOM 3139 C C . LYS A 1 390 ? 5.111 2.900 -6.200 1.00 90.56 390 LYS A C 1
ATOM 3141 O O . LYS A 1 390 ? 4.704 1.918 -6.809 1.00 90.56 390 LYS A O 1
ATOM 3146 N N . LEU A 1 391 ? 5.860 2.780 -5.103 1.00 91.00 391 LEU A N 1
ATOM 3147 C CA . LEU A 1 391 ? 6.325 1.488 -4.583 1.00 91.00 391 LEU A CA 1
ATOM 3148 C C . LEU A 1 391 ? 5.265 0.719 -3.777 1.00 91.00 391 LEU A C 1
ATOM 3150 O O . LEU A 1 391 ? 5.329 -0.517 -3.711 1.00 91.00 391 LEU A O 1
ATOM 3154 N N . GLY A 1 392 ? 4.331 1.430 -3.143 1.00 89.12 392 GLY A N 1
ATOM 3155 C CA . GLY A 1 392 ? 3.331 0.869 -2.236 1.00 89.12 392 GLY A CA 1
ATOM 3156 C C . GLY A 1 392 ? 3.861 0.567 -0.826 1.00 89.12 392 GLY A C 1
ATOM 3157 O O . GLY A 1 392 ? 5.068 0.461 -0.590 1.00 89.12 392 GLY A O 1
ATOM 3158 N N . LEU A 1 393 ? 2.931 0.409 0.125 1.00 86.38 393 LEU A N 1
ATOM 3159 C CA . LEU A 1 393 ? 3.214 0.308 1.565 1.00 86.38 393 LEU A CA 1
ATOM 3160 C C . LEU A 1 393 ? 4.171 -0.836 1.919 1.00 86.38 393 LEU A C 1
ATOM 3162 O O . LEU A 1 393 ? 5.149 -0.613 2.627 1.00 86.38 393 LEU A O 1
ATOM 3166 N N . ASP A 1 394 ? 3.926 -2.039 1.400 1.00 85.88 394 ASP A N 1
ATOM 3167 C CA . ASP A 1 394 ? 4.732 -3.228 1.697 1.00 85.88 394 ASP A CA 1
ATOM 3168 C C . ASP A 1 394 ? 6.202 -3.047 1.296 1.00 85.88 394 ASP A C 1
ATOM 3170 O O . ASP A 1 394 ? 7.117 -3.378 2.053 1.00 85.88 394 ASP A O 1
ATOM 3174 N N . THR A 1 395 ? 6.439 -2.481 0.114 1.00 87.75 395 THR A N 1
ATOM 3175 C CA . THR A 1 395 ? 7.788 -2.216 -0.398 1.00 87.75 395 THR A CA 1
ATOM 3176 C C . THR A 1 395 ? 8.494 -1.149 0.426 1.00 87.75 395 THR A C 1
ATOM 3178 O O . THR A 1 395 ? 9.658 -1.314 0.787 1.00 87.75 395 THR A O 1
ATOM 3181 N N . VAL A 1 396 ? 7.782 -0.068 0.757 1.00 90.56 396 VAL A N 1
ATOM 3182 C CA . VAL A 1 396 ? 8.294 1.012 1.612 1.00 90.56 396 VAL A CA 1
ATOM 3183 C C . VAL A 1 396 ? 8.654 0.473 2.987 1.00 90.56 396 VAL A C 1
ATOM 3185 O O . VAL A 1 396 ? 9.706 0.813 3.523 1.00 90.56 396 VAL A O 1
ATOM 3188 N N . LEU A 1 397 ? 7.831 -0.422 3.529 1.00 86.00 397 LEU A N 1
ATOM 3189 C CA . LEU A 1 397 ? 8.087 -1.074 4.798 1.00 86.00 397 LEU A CA 1
ATOM 3190 C C . LEU A 1 397 ? 9.355 -1.933 4.719 1.00 86.00 397 LEU A C 1
ATOM 3192 O O . LEU A 1 397 ? 10.213 -1.807 5.590 1.00 86.00 397 LEU A O 1
ATOM 3196 N N . ILE A 1 398 ? 9.533 -2.747 3.672 1.00 84.75 398 ILE A N 1
ATOM 3197 C CA . ILE A 1 398 ? 10.771 -3.519 3.455 1.00 84.75 398 ILE A CA 1
ATOM 3198 C C . ILE A 1 398 ? 11.985 -2.586 3.407 1.00 84.75 398 ILE A C 1
ATOM 3200 O O . ILE A 1 398 ? 12.943 -2.808 4.147 1.00 84.75 398 ILE A O 1
ATOM 3204 N N . ILE A 1 399 ? 11.936 -1.526 2.597 1.00 86.44 399 ILE A N 1
ATOM 3205 C CA . ILE A 1 399 ? 13.044 -0.573 2.465 1.00 86.44 399 ILE A CA 1
ATOM 3206 C C . ILE A 1 399 ? 13.335 0.105 3.808 1.00 86.44 399 ILE A C 1
ATOM 3208 O O . ILE A 1 399 ? 14.495 0.181 4.204 1.00 86.44 399 ILE A O 1
ATOM 3212 N N . SER A 1 400 ? 12.308 0.544 4.541 1.00 82.50 400 SER A N 1
ATOM 3213 C CA . SER A 1 400 ? 12.462 1.173 5.857 1.00 82.50 400 SER A CA 1
ATOM 3214 C C . SER A 1 400 ? 13.142 0.239 6.849 1.00 82.50 400 SER A C 1
ATOM 3216 O O . SER A 1 400 ? 14.101 0.643 7.497 1.00 82.50 400 SER A O 1
ATOM 3218 N N . HIS A 1 401 ? 12.687 -1.014 6.943 1.00 80.62 401 HIS A N 1
ATOM 3219 C CA . HIS A 1 401 ? 13.301 -2.013 7.817 1.00 80.62 401 HIS A CA 1
ATOM 3220 C C . HIS A 1 401 ? 14.771 -2.219 7.477 1.00 80.62 401 HIS A C 1
ATOM 3222 O O . HIS A 1 401 ? 15.622 -2.200 8.359 1.00 80.62 401 HIS A O 1
ATOM 3228 N N . MET A 1 402 ? 15.075 -2.420 6.194 1.00 78.56 402 MET A N 1
ATOM 3229 C CA . MET A 1 402 ? 16.447 -2.656 5.764 1.00 78.56 402 MET A CA 1
ATOM 3230 C C . MET A 1 402 ? 17.314 -1.422 6.040 1.00 78.56 402 MET A C 1
ATOM 3232 O O . MET A 1 402 ? 18.385 -1.535 6.624 1.00 78.56 402 MET A O 1
ATOM 3236 N N . ARG A 1 403 ? 16.848 -0.215 5.723 1.00 78.38 403 ARG A N 1
ATOM 3237 C CA . ARG A 1 403 ? 17.604 1.013 6.010 1.00 78.38 403 ARG A CA 1
ATOM 3238 C C . ARG A 1 403 ? 17.827 1.206 7.508 1.00 78.38 403 ARG A C 1
ATOM 3240 O O . ARG A 1 403 ? 18.948 1.498 7.906 1.00 78.38 403 ARG A O 1
ATOM 3247 N N . GLU A 1 404 ? 16.818 0.967 8.340 1.00 72.75 404 GLU A N 1
ATOM 3248 C CA . GLU A 1 404 ? 16.939 1.046 9.799 1.00 72.75 404 GLU A CA 1
ATOM 3249 C C . GLU A 1 404 ? 17.945 0.024 10.341 1.00 72.75 404 GLU A C 1
ATOM 3251 O O . GLU A 1 404 ? 18.816 0.378 11.132 1.00 72.75 404 GLU A O 1
ATOM 3256 N N . MET A 1 405 ? 17.900 -1.218 9.860 1.00 67.88 405 MET A N 1
ATOM 3257 C CA . MET A 1 405 ? 18.823 -2.272 10.286 1.00 67.88 405 MET A CA 1
ATOM 3258 C C . MET A 1 405 ? 20.271 -2.034 9.842 1.00 67.88 405 MET A C 1
ATOM 3260 O O . MET A 1 405 ? 21.193 -2.355 10.585 1.00 67.88 405 MET A O 1
ATOM 3264 N N . PHE A 1 406 ? 20.482 -1.516 8.629 1.00 62.09 406 PHE A N 1
ATOM 3265 C CA . PHE A 1 406 ? 21.807 -1.458 8.002 1.00 62.09 406 PHE A CA 1
ATOM 3266 C C . PHE A 1 406 ? 22.475 -0.070 8.057 1.00 62.09 406 PHE A C 1
ATOM 3268 O O . PHE A 1 406 ? 23.688 0.014 7.878 1.00 62.09 406 PHE A O 1
ATOM 3275 N N . ARG A 1 407 ? 21.736 1.019 8.322 1.00 63.41 407 ARG A N 1
ATOM 3276 C CA . ARG A 1 407 ? 22.295 2.389 8.409 1.00 63.41 407 ARG A CA 1
ATOM 3277 C C . ARG A 1 407 ? 22.449 2.923 9.821 1.00 63.41 407 ARG A C 1
ATOM 3279 O O . ARG A 1 407 ? 23.293 3.786 10.037 1.00 63.41 407 ARG A O 1
ATOM 3286 N N . SER A 1 408 ? 21.674 2.416 10.778 1.00 51.00 408 SER A N 1
ATOM 3287 C CA . SER A 1 408 ? 21.773 2.841 12.182 1.00 51.00 408 SER A CA 1
ATOM 3288 C C . SER A 1 408 ? 23.068 2.383 12.866 1.00 51.00 408 SER A C 1
ATOM 3290 O O . SER A 1 408 ? 23.369 2.831 13.969 1.00 51.00 408 SER A O 1
ATOM 3292 N N . ILE A 1 409 ? 23.859 1.524 12.214 1.00 49.59 409 ILE A N 1
ATOM 3293 C CA . ILE A 1 409 ? 25.033 0.880 12.799 1.00 49.59 409 ILE A CA 1
ATOM 3294 C C . ILE A 1 409 ? 26.291 1.258 12.006 1.00 49.59 409 ILE A C 1
ATOM 3296 O O . ILE A 1 409 ? 26.904 0.435 11.330 1.00 49.59 409 ILE A O 1
ATOM 3300 N N . ARG A 1 410 ? 26.698 2.530 12.084 1.00 47.00 410 ARG A N 1
ATOM 3301 C CA . ARG A 1 410 ? 28.117 2.885 11.931 1.00 47.00 410 ARG A CA 1
ATOM 3302 C C . ARG A 1 410 ? 28.693 3.033 13.337 1.00 47.00 410 ARG A C 1
ATOM 3304 O O . ARG A 1 410 ? 28.301 3.972 14.030 1.00 47.00 410 ARG A O 1
ATOM 3311 N N . PRO A 1 411 ? 29.580 2.132 13.793 1.00 39.88 411 PRO A N 1
ATOM 3312 C CA . PRO A 1 411 ? 30.256 2.328 15.059 1.00 39.88 411 PRO A CA 1
ATOM 3313 C C . PRO A 1 411 ? 31.055 3.626 14.977 1.00 39.88 411 PRO A C 1
ATOM 3315 O O . PRO A 1 411 ? 31.844 3.832 14.053 1.00 39.88 411 PRO A O 1
ATOM 3318 N N . SER A 1 412 ? 30.860 4.497 15.959 1.00 41.47 412 SER A N 1
ATOM 3319 C CA . SER A 1 412 ? 31.819 5.540 16.302 1.00 41.47 412 SER A CA 1
ATOM 3320 C C . SER A 1 412 ? 33.101 4.850 16.782 1.00 41.47 412 SER A C 1
ATOM 3322 O O . SER A 1 412 ? 33.298 4.687 17.979 1.00 41.47 412 SER A O 1
ATOM 3324 N N . GLY A 1 413 ? 33.936 4.354 15.870 1.00 38.31 413 GLY A N 1
ATOM 3325 C CA . GLY A 1 413 ? 35.068 3.504 16.229 1.00 38.31 413 GLY A CA 1
ATOM 3326 C C . GLY A 1 413 ? 36.150 3.521 15.163 1.00 38.31 413 GLY A C 1
ATOM 3327 O O . GLY A 1 413 ? 35.890 3.286 13.989 1.00 38.31 413 GLY A O 1
ATOM 3328 N N . HIS A 1 414 ? 37.356 3.857 15.598 1.00 39.53 414 HIS A N 1
ATOM 3329 C CA . HIS A 1 414 ? 38.565 4.093 14.822 1.00 39.53 414 HIS A CA 1
ATOM 3330 C C . HIS A 1 414 ? 38.917 2.952 13.848 1.00 39.53 414 HIS A C 1
ATOM 3332 O O . HIS A 1 414 ? 38.644 1.778 14.095 1.00 39.53 414 HIS A O 1
ATOM 3338 N N . HIS A 1 415 ? 39.587 3.309 12.748 1.00 37.78 415 HIS A N 1
ATOM 3339 C CA . HIS A 1 415 ? 40.239 2.368 11.838 1.00 37.78 415 HIS A CA 1
ATOM 3340 C C . HIS A 1 415 ? 41.153 1.406 12.622 1.00 37.78 415 HIS A C 1
ATOM 3342 O O . HIS A 1 415 ? 42.239 1.806 13.032 1.00 37.78 415 HIS A O 1
ATOM 3348 N N . GLY A 1 416 ? 40.728 0.152 12.824 1.00 42.06 416 GLY A N 1
ATOM 3349 C CA . GLY A 1 416 ? 41.601 -0.902 13.358 1.00 42.06 416 GLY A CA 1
ATOM 3350 C C . GLY A 1 416 ? 40.989 -1.957 14.286 1.00 42.06 416 GLY A C 1
ATOM 3351 O O . GLY A 1 416 ? 41.673 -2.945 14.534 1.00 42.06 416 GLY A O 1
ATOM 3352 N N . ASP A 1 417 ? 39.750 -1.819 14.779 1.00 44.31 417 ASP A N 1
ATOM 3353 C CA . ASP A 1 417 ? 39.235 -2.754 15.800 1.00 44.31 417 ASP A CA 1
ATOM 3354 C C . ASP A 1 417 ? 38.598 -4.058 15.243 1.00 44.31 417 ASP A C 1
ATOM 3356 O O . ASP A 1 417 ? 37.890 -4.026 14.222 1.00 44.31 417 ASP A O 1
ATOM 3360 N N . PRO A 1 418 ? 38.749 -5.215 15.932 1.00 46.25 418 PRO A N 1
ATOM 3361 C CA . PRO A 1 418 ? 38.044 -6.477 15.647 1.00 46.25 418 PRO A CA 1
ATOM 3362 C C . PRO A 1 418 ? 36.509 -6.408 15.773 1.00 46.25 418 PRO A C 1
ATOM 3364 O O . PRO A 1 418 ? 35.837 -7.405 15.491 1.00 46.25 418 PRO A O 1
ATOM 3367 N N . GLU A 1 419 ? 35.962 -5.263 16.193 1.00 47.69 419 GLU A N 1
ATOM 3368 C CA . GLU A 1 419 ? 34.530 -4.913 16.231 1.00 47.69 419 GLU A CA 1
ATOM 3369 C C . GLU A 1 419 ? 33.977 -4.480 14.858 1.00 47.69 419 GLU A C 1
ATOM 3371 O O . GLU A 1 419 ? 32.782 -4.258 14.685 1.00 47.69 419 GLU A O 1
ATOM 3376 N N . SER A 1 420 ? 34.832 -4.421 13.835 1.00 50.81 420 SER A N 1
ATOM 3377 C CA . SER A 1 420 ? 34.469 -4.117 12.443 1.00 50.81 420 SER A CA 1
ATOM 3378 C C . SER A 1 420 ? 33.894 -5.314 11.666 1.00 50.81 420 SER A C 1
ATOM 3380 O O . SER A 1 420 ? 33.961 -5.336 10.436 1.00 50.81 420 SER A O 1
ATOM 3382 N N . LEU A 1 421 ? 33.363 -6.328 12.356 1.00 54.53 421 LEU A N 1
ATOM 3383 C CA . LEU A 1 421 ? 32.901 -7.591 11.774 1.00 54.53 421 LEU A CA 1
ATOM 3384 C C . LEU A 1 421 ? 31.408 -7.799 12.045 1.00 54.53 421 LEU A C 1
ATOM 3386 O O . LEU A 1 421 ? 31.002 -7.903 13.197 1.00 54.53 421 LEU A O 1
ATOM 3390 N N . TYR A 1 422 ? 30.596 -7.930 10.993 1.00 61.22 422 TYR A N 1
ATOM 3391 C CA . TYR A 1 422 ? 29.170 -8.261 11.114 1.00 61.22 422 TYR A CA 1
ATOM 3392 C C . TYR A 1 422 ? 28.862 -9.640 10.541 1.00 61.22 422 TYR A C 1
ATOM 3394 O O . TYR A 1 422 ? 29.540 -10.139 9.642 1.00 61.22 422 TYR A O 1
ATOM 3402 N N . CYS A 1 423 ? 27.827 -10.277 11.074 1.00 61.12 423 CYS A N 1
ATOM 3403 C CA . CYS A 1 423 ? 27.424 -11.616 10.670 1.00 61.12 423 CYS A CA 1
ATOM 3404 C C . CYS A 1 423 ? 26.647 -11.606 9.344 1.00 61.12 423 CYS A C 1
ATOM 3406 O O . CYS A 1 423 ? 25.683 -10.864 9.185 1.00 61.12 423 CYS A O 1
ATOM 3408 N N . ARG A 1 424 ? 27.007 -12.505 8.425 1.00 60.16 424 ARG A N 1
ATOM 3409 C CA . ARG A 1 424 ? 26.375 -12.724 7.113 1.00 60.16 424 ARG A CA 1
ATOM 3410 C C . ARG A 1 424 ? 24.860 -12.937 7.188 1.00 60.16 424 ARG A C 1
ATOM 3412 O O . ARG A 1 424 ? 24.129 -12.438 6.344 1.00 60.16 424 ARG A O 1
ATOM 3419 N N . ASP A 1 425 ? 24.396 -13.680 8.189 1.00 59.06 425 ASP A N 1
ATOM 3420 C CA . ASP A 1 425 ? 22.998 -14.119 8.273 1.00 59.06 425 ASP A CA 1
ATOM 3421 C C . ASP A 1 425 ? 22.092 -13.034 8.890 1.00 59.06 425 ASP A C 1
ATOM 3423 O O . ASP A 1 425 ? 20.938 -12.858 8.503 1.00 59.06 425 ASP A O 1
ATOM 3427 N N . CYS A 1 426 ? 22.610 -12.313 9.891 1.00 58.97 426 CYS A N 1
ATOM 3428 C CA . CYS A 1 426 ? 21.830 -11.408 10.742 1.00 58.97 426 CYS A CA 1
ATOM 3429 C C . CYS A 1 426 ? 22.189 -9.929 10.547 1.00 58.97 426 CYS A C 1
ATOM 3431 O O . CYS A 1 426 ? 21.368 -9.076 10.880 1.00 58.97 426 CYS A O 1
ATOM 3433 N N . ALA A 1 427 ? 23.369 -9.635 9.995 1.00 57.88 427 ALA A N 1
ATOM 3434 C CA . ALA A 1 427 ? 24.042 -8.333 9.990 1.00 57.88 427 ALA A CA 1
ATOM 3435 C C . ALA A 1 427 ? 24.326 -7.744 11.386 1.00 57.88 427 ALA A C 1
ATOM 3437 O O . ALA A 1 427 ? 24.624 -6.565 11.523 1.00 57.88 427 ALA A O 1
ATOM 3438 N N . GLY A 1 428 ? 24.252 -8.569 12.434 1.00 57.66 428 GLY A N 1
ATOM 3439 C CA . GLY A 1 428 ? 24.617 -8.192 13.797 1.00 57.66 428 GLY A CA 1
ATOM 3440 C C . GLY A 1 428 ? 26.134 -8.142 13.985 1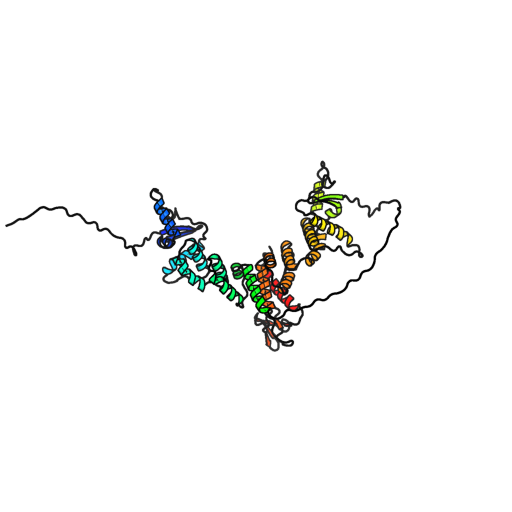.00 57.66 428 GLY A C 1
ATOM 3441 O O . GLY A 1 428 ? 26.851 -8.985 13.444 1.00 57.66 428 GLY A O 1
ATOM 3442 N N . PHE A 1 429 ? 26.596 -7.169 14.768 1.00 51.22 429 PHE A N 1
ATOM 3443 C CA . PHE A 1 429 ? 28.014 -6.902 15.055 1.00 51.22 429 PHE A CA 1
ATOM 3444 C C . PHE A 1 429 ? 28.502 -7.575 16.344 1.00 51.22 429 PHE A C 1
ATOM 3446 O O . PHE A 1 429 ? 29.700 -7.725 16.565 1.00 51.22 429 PHE A O 1
ATOM 3453 N N . ASP A 1 430 ? 27.567 -8.017 17.184 1.00 54.75 430 ASP A N 1
ATOM 3454 C CA . ASP A 1 430 ? 27.877 -8.585 18.487 1.00 54.75 430 ASP A CA 1
ATOM 3455 C C . ASP A 1 430 ? 28.230 -10.076 18.358 1.00 54.75 430 ASP A C 1
ATOM 3457 O O . ASP A 1 430 ? 27.425 -10.898 17.884 1.00 54.75 430 ASP A O 1
ATOM 3461 N N . ARG A 1 431 ? 29.470 -10.412 18.732 1.00 59.84 431 ARG A N 1
ATOM 3462 C CA . ARG A 1 431 ? 30.019 -11.766 18.646 1.00 59.84 431 ARG A CA 1
ATOM 3463 C C . ARG A 1 431 ? 30.803 -12.149 19.891 1.00 59.84 431 ARG A C 1
ATOM 3465 O O . ARG A 1 431 ? 31.621 -11.384 20.385 1.00 59.84 431 ARG A O 1
ATOM 3472 N N . GLN A 1 432 ? 30.646 -13.399 20.314 1.00 56.91 432 GLN A N 1
ATOM 3473 C CA . GLN A 1 432 ? 31.599 -14.049 21.211 1.00 56.91 432 GLN A CA 1
ATOM 3474 C C . GLN A 1 432 ? 32.606 -14.844 20.373 1.00 56.91 432 GLN A C 1
ATOM 3476 O O . GLN A 1 432 ? 32.195 -15.658 19.542 1.00 56.91 432 GLN A O 1
ATOM 3481 N N . SER A 1 433 ? 33.906 -14.614 20.573 1.00 57.59 433 SER A N 1
ATOM 3482 C CA . SER A 1 433 ? 34.970 -15.452 20.010 1.00 57.59 433 SER A CA 1
ATOM 3483 C C . SER A 1 433 ? 35.468 -16.443 21.060 1.00 57.59 433 SER A C 1
ATOM 3485 O O . SER A 1 433 ? 36.021 -16.033 22.079 1.00 57.59 433 SER A O 1
ATOM 3487 N N . SER A 1 434 ? 35.305 -17.737 20.801 1.00 57.75 434 SER A N 1
ATOM 3488 C CA . SER A 1 434 ? 36.142 -18.787 21.396 1.00 57.75 434 SER A CA 1
ATOM 3489 C C . SER A 1 434 ? 37.106 -19.306 20.325 1.00 57.75 434 SER A C 1
ATOM 3491 O O . SER A 1 434 ? 36.838 -19.111 19.140 1.00 57.75 434 SER A O 1
ATOM 3493 N N . GLU A 1 435 ? 38.210 -19.955 20.716 1.00 57.47 435 GLU A N 1
ATOM 3494 C CA . GLU A 1 435 ? 39.370 -20.327 19.871 1.00 57.47 435 GLU A CA 1
ATOM 3495 C C . GLU A 1 435 ? 39.058 -21.053 18.537 1.00 57.47 435 GLU A C 1
ATOM 3497 O O . GLU A 1 435 ? 39.948 -21.186 17.702 1.00 57.47 435 GLU A O 1
ATOM 3502 N N . ALA A 1 436 ? 37.807 -21.462 18.274 1.00 57.00 436 ALA A N 1
ATOM 3503 C CA . ALA A 1 436 ? 37.376 -22.022 16.988 1.00 57.00 436 ALA A CA 1
ATOM 3504 C C . ALA A 1 436 ? 35.964 -21.611 16.491 1.00 57.00 436 ALA A C 1
ATOM 3506 O O . ALA A 1 436 ? 35.569 -22.038 15.403 1.00 57.00 436 ALA A O 1
ATOM 3507 N N . THR A 1 437 ? 35.175 -20.807 17.226 1.00 59.94 437 THR A N 1
ATOM 3508 C CA . THR A 1 437 ? 33.782 -20.482 16.829 1.00 59.94 437 THR A CA 1
ATOM 3509 C C . THR A 1 437 ? 33.369 -19.043 17.140 1.00 59.94 437 THR A C 1
ATOM 3511 O O . THR A 1 437 ? 33.697 -18.505 18.196 1.00 59.94 437 THR A O 1
ATOM 3514 N N . TYR A 1 438 ? 32.596 -18.445 16.229 1.00 64.31 438 TYR A N 1
ATOM 3515 C CA . TYR A 1 438 ? 31.944 -17.145 16.387 1.00 64.31 438 TYR A CA 1
ATOM 3516 C C . TYR A 1 438 ? 30.430 -17.324 16.522 1.00 64.31 438 TYR A C 1
ATOM 3518 O O . TYR A 1 438 ? 29.820 -18.016 15.705 1.00 64.31 438 TYR A O 1
ATOM 3526 N N . LYS A 1 439 ? 29.804 -16.690 17.515 1.00 65.50 439 LYS A N 1
ATOM 3527 C CA . LYS A 1 439 ? 28.345 -16.731 17.725 1.00 65.50 439 LYS A CA 1
ATOM 3528 C C . LYS A 1 439 ? 27.725 -15.341 17.526 1.00 65.50 439 LYS A C 1
ATOM 3530 O O . LYS A 1 439 ? 28.146 -14.430 18.227 1.00 65.50 439 LYS A O 1
ATOM 3535 N N . CYS A 1 440 ? 26.743 -15.170 16.622 1.00 62.38 440 CYS A N 1
ATOM 3536 C CA . CYS A 1 440 ? 26.021 -13.884 16.447 1.00 62.38 440 CYS A CA 1
ATOM 3537 C C . CYS A 1 440 ? 25.005 -13.752 17.575 1.00 62.38 440 CYS A C 1
ATOM 3539 O O . CYS A 1 440 ? 24.109 -14.586 17.655 1.00 62.38 440 CYS A O 1
ATOM 3541 N N . TYR A 1 441 ? 25.077 -12.711 18.405 1.00 62.84 441 TYR A N 1
ATOM 3542 C CA . TYR A 1 441 ? 24.050 -12.485 19.433 1.00 62.84 441 TYR A CA 1
ATOM 3543 C C . TYR A 1 441 ? 22.700 -12.057 18.839 1.00 62.84 441 TYR A C 1
ATOM 3545 O O . TYR A 1 441 ? 21.660 -12.385 19.399 1.00 62.84 441 TYR A O 1
ATOM 3553 N N . ALA A 1 442 ? 22.689 -11.423 17.661 1.00 59.75 442 ALA A N 1
ATOM 3554 C CA . ALA A 1 442 ? 21.449 -10.984 17.013 1.00 59.75 442 ALA A CA 1
ATOM 3555 C C . ALA A 1 442 ? 20.618 -12.121 16.375 1.00 59.75 442 ALA A C 1
ATOM 3557 O O . ALA A 1 442 ? 19.405 -11.990 16.266 1.00 59.75 442 ALA A O 1
ATOM 3558 N N . CYS A 1 443 ? 21.224 -13.237 15.948 1.00 61.97 443 CYS A N 1
ATOM 3559 C CA . CYS A 1 443 ? 20.490 -14.405 15.421 1.00 61.97 443 CYS A CA 1
ATOM 3560 C C . CYS A 1 443 ? 20.817 -15.726 16.114 1.00 61.97 443 CYS A C 1
ATOM 3562 O O . CYS A 1 443 ? 20.371 -16.781 15.669 1.00 61.97 443 CYS A O 1
ATOM 3564 N N . ASN A 1 444 ? 21.623 -15.680 17.173 1.00 63.84 444 ASN A N 1
ATOM 3565 C CA . ASN A 1 444 ? 22.056 -16.816 17.982 1.00 63.84 444 ASN A CA 1
ATOM 3566 C C . ASN A 1 444 ? 22.769 -17.947 17.201 1.00 63.84 444 ASN A C 1
ATOM 3568 O O . ASN A 1 444 ? 22.979 -19.029 17.751 1.00 63.84 444 ASN A O 1
ATOM 3572 N N . ARG A 1 445 ? 23.165 -17.731 15.934 1.00 64.81 445 ARG A N 1
ATOM 3573 C CA . ARG A 1 445 ? 23.846 -18.743 15.107 1.00 64.81 445 ARG A CA 1
ATOM 3574 C C . ARG A 1 445 ? 25.336 -18.816 15.422 1.00 64.81 445 ARG A C 1
ATOM 3576 O O . ARG A 1 445 ? 26.021 -17.793 15.452 1.00 64.81 445 ARG A O 1
ATOM 3583 N N . GLN A 1 446 ? 25.836 -20.039 15.584 1.00 64.50 446 GLN A N 1
ATOM 3584 C CA . GLN A 1 446 ? 27.264 -20.355 15.650 1.00 64.50 446 GLN A CA 1
ATOM 3585 C C . GLN A 1 446 ? 27.837 -20.583 14.247 1.00 64.50 446 GLN A C 1
ATOM 3587 O O . GLN A 1 446 ? 27.219 -21.239 13.409 1.00 64.50 446 GLN A O 1
ATOM 3592 N N . SER A 1 447 ? 29.035 -20.060 13.999 1.00 57.41 447 SER A N 1
ATOM 3593 C CA . SER A 1 447 ? 29.781 -20.244 12.759 1.00 57.41 447 SER A CA 1
ATOM 3594 C C . SER A 1 447 ? 31.266 -20.452 13.020 1.00 57.41 447 SER A C 1
ATOM 3596 O O . SER A 1 447 ? 31.867 -19.789 13.859 1.00 57.41 447 SER A O 1
ATOM 3598 N N . ILE A 1 448 ? 31.882 -21.304 12.206 1.00 55.47 448 ILE A N 1
ATOM 3599 C CA . ILE A 1 448 ? 33.334 -21.458 12.110 1.00 55.47 448 ILE A CA 1
ATOM 3600 C C . ILE A 1 448 ? 33.831 -20.456 11.060 1.00 55.47 448 ILE A C 1
ATOM 3602 O O . ILE A 1 448 ? 33.318 -20.466 9.943 1.00 55.47 448 ILE A O 1
ATOM 3606 N N . GLY A 1 449 ? 34.764 -19.572 11.428 1.00 56.41 449 GLY A N 1
ATOM 3607 C CA . GLY A 1 449 ? 35.675 -18.805 10.552 1.00 56.41 449 GLY A CA 1
ATOM 3608 C C . GLY A 1 449 ? 35.125 -17.823 9.497 1.00 56.41 449 GLY A C 1
ATOM 3609 O O . GLY A 1 449 ? 35.672 -16.737 9.364 1.00 56.41 449 GLY A O 1
ATOM 3610 N N . ALA A 1 450 ? 34.073 -18.163 8.742 1.00 54.66 450 ALA A N 1
ATOM 3611 C CA . ALA A 1 450 ? 33.789 -17.572 7.425 1.00 54.66 450 ALA A CA 1
ATOM 3612 C C . ALA A 1 450 ? 32.427 -16.856 7.272 1.00 54.66 450 ALA A C 1
ATOM 3614 O O . ALA A 1 450 ? 32.086 -16.431 6.170 1.00 54.66 450 ALA A O 1
ATOM 3615 N N . ARG A 1 451 ? 31.620 -16.714 8.336 1.00 57.44 451 ARG A N 1
ATOM 3616 C CA . ARG A 1 451 ? 30.323 -15.991 8.274 1.00 57.44 451 ARG A CA 1
ATOM 3617 C C . ARG A 1 451 ? 30.361 -14.562 8.815 1.00 57.44 451 ARG A C 1
ATOM 3619 O O . ARG A 1 451 ? 29.300 -13.973 8.988 1.00 57.44 451 ARG A O 1
ATOM 3626 N N . TYR A 1 452 ? 31.536 -14.007 9.091 1.00 57.16 452 TYR A N 1
ATOM 3627 C CA . TYR A 1 452 ? 31.684 -12.612 9.509 1.00 57.16 452 TYR A CA 1
ATOM 3628 C C . TYR A 1 452 ? 32.506 -11.840 8.479 1.00 57.16 452 TYR A C 1
ATOM 3630 O O . TYR A 1 452 ? 33.549 -12.329 8.052 1.00 57.16 452 TYR A O 1
ATOM 3638 N N . TYR A 1 453 ? 32.034 -10.658 8.082 1.00 55.31 453 TYR A N 1
ATOM 3639 C CA . TYR A 1 453 ? 32.656 -9.828 7.044 1.00 55.31 453 TYR A CA 1
ATOM 3640 C C . TYR A 1 453 ? 33.109 -8.472 7.587 1.00 55.31 453 TYR A C 1
ATOM 3642 O O . TYR A 1 453 ? 32.452 -7.907 8.460 1.00 55.31 453 TYR A O 1
ATOM 3650 N N . HIS A 1 454 ? 34.226 -7.954 7.065 1.00 51.25 454 HIS A N 1
ATOM 3651 C CA . HIS A 1 454 ? 34.780 -6.659 7.463 1.00 51.25 454 HIS A CA 1
ATOM 3652 C C . HIS A 1 454 ? 33.997 -5.478 6.869 1.00 51.25 454 HIS A C 1
ATOM 3654 O O . HIS A 1 454 ? 33.701 -5.452 5.675 1.00 51.25 454 HIS A O 1
ATOM 3660 N N . VAL A 1 455 ? 33.762 -4.451 7.692 1.00 49.03 455 VAL A N 1
ATOM 3661 C CA . VAL A 1 455 ? 33.112 -3.175 7.323 1.00 49.03 455 VAL A CA 1
ATOM 3662 C C . VAL A 1 455 ? 33.870 -2.408 6.227 1.00 49.03 455 VAL A C 1
ATOM 3664 O O . VAL A 1 455 ? 33.267 -1.642 5.484 1.00 49.03 455 VAL A O 1
ATOM 3667 N N . SER A 1 456 ? 35.182 -2.618 6.086 1.00 45.94 456 SER A N 1
ATOM 3668 C CA . SER A 1 456 ? 36.034 -1.929 5.103 1.00 45.94 456 SER A CA 1
ATOM 3669 C C . SER A 1 456 ? 35.976 -2.506 3.681 1.00 45.94 456 SER A C 1
ATOM 3671 O O . SER A 1 456 ? 36.593 -1.944 2.772 1.00 45.94 456 SER A O 1
ATOM 3673 N N . GLY A 1 457 ? 35.239 -3.598 3.451 1.00 42.16 457 GLY A N 1
ATOM 3674 C CA . GLY A 1 457 ? 34.971 -4.092 2.101 1.00 42.16 457 GLY A CA 1
ATOM 3675 C C . GLY A 1 457 ? 33.946 -3.197 1.408 1.00 42.16 457 GLY A C 1
ATOM 3676 O O . GLY A 1 457 ? 32.770 -3.257 1.756 1.00 42.16 457 GLY A O 1
ATOM 3677 N N . ARG A 1 458 ? 34.385 -2.372 0.444 1.00 40.91 458 ARG A N 1
ATOM 3678 C CA . ARG A 1 458 ? 33.503 -1.548 -0.408 1.00 40.91 458 ARG A CA 1
ATOM 3679 C C . ARG A 1 458 ? 32.330 -2.390 -0.916 1.00 40.91 458 ARG A C 1
ATOM 3681 O O . ARG A 1 458 ? 32.561 -3.35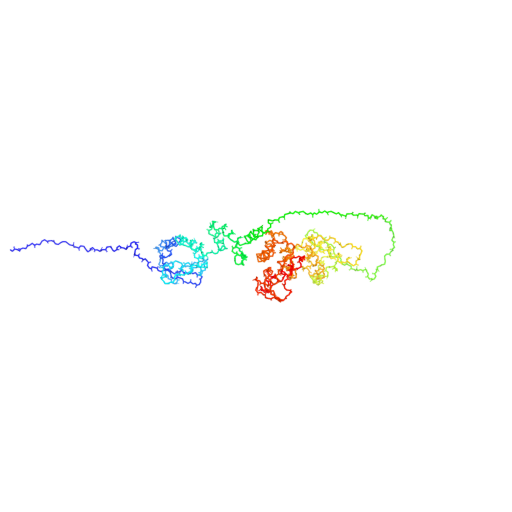1 -1.642 1.00 40.91 458 ARG A O 1
ATOM 3688 N N . ASP A 1 459 ? 31.121 -2.020 -0.503 1.00 42.38 459 ASP A N 1
ATOM 3689 C CA . ASP A 1 459 ? 29.787 -2.416 -0.982 1.00 42.38 459 ASP A CA 1
ATOM 3690 C C . ASP A 1 459 ? 29.414 -3.912 -1.052 1.00 42.38 459 ASP A C 1
ATOM 3692 O O . ASP A 1 459 ? 28.234 -4.240 -0.936 1.00 42.38 459 ASP A O 1
ATOM 3696 N N . GLY A 1 460 ? 30.353 -4.852 -1.169 1.00 45.50 460 GLY A N 1
ATOM 3697 C CA . GLY A 1 460 ? 30.065 -6.254 -1.489 1.00 45.50 460 GLY A CA 1
ATOM 3698 C C . GLY A 1 460 ? 29.282 -6.997 -0.407 1.00 45.50 460 GLY A C 1
ATOM 3699 O O . GLY A 1 460 ? 28.245 -7.593 -0.684 1.00 45.50 460 GLY A O 1
ATOM 3700 N N . ALA A 1 461 ? 29.719 -6.918 0.850 1.00 47.69 461 ALA A N 1
ATOM 3701 C CA . ALA A 1 461 ? 29.135 -7.745 1.904 1.00 47.69 461 ALA A CA 1
ATOM 3702 C C . ALA A 1 461 ? 27.774 -7.202 2.424 1.00 47.69 461 ALA A C 1
ATOM 3704 O O . ALA A 1 461 ? 26.910 -7.985 2.828 1.00 47.69 461 ALA A O 1
ATOM 3705 N N . THR A 1 462 ? 27.525 -5.883 2.338 1.00 57.66 462 THR A N 1
ATOM 3706 C CA . THR A 1 462 ? 26.216 -5.280 2.669 1.00 57.66 462 THR A CA 1
ATOM 3707 C C . THR A 1 462 ? 25.207 -5.570 1.562 1.00 57.66 462 THR A C 1
ATOM 3709 O O . THR A 1 462 ? 24.046 -5.849 1.846 1.00 57.66 462 THR A O 1
ATOM 3712 N N . THR A 1 463 ? 25.659 -5.559 0.302 1.00 63.88 463 THR A N 1
ATOM 3713 C CA . THR A 1 463 ? 24.856 -5.956 -0.864 1.00 63.88 463 THR A CA 1
ATOM 3714 C C . THR A 1 463 ? 24.425 -7.416 -0.753 1.00 63.88 463 THR A C 1
ATOM 3716 O O . THR A 1 463 ? 23.241 -7.697 -0.913 1.00 63.88 463 THR A O 1
ATOM 3719 N N . GLU A 1 464 ? 25.331 -8.339 -0.411 1.00 63.84 464 GLU A N 1
ATOM 3720 C CA . GLU A 1 464 ? 25.005 -9.762 -0.218 1.00 63.84 464 GLU A CA 1
ATOM 3721 C C . GLU A 1 464 ? 23.982 -9.981 0.907 1.00 63.84 464 GLU A C 1
ATOM 3723 O O . GLU A 1 464 ? 22.992 -10.687 0.713 1.00 63.84 464 GLU A O 1
ATOM 3728 N N . ALA A 1 465 ? 24.178 -9.349 2.070 1.00 62.97 465 ALA A N 1
ATOM 3729 C CA . ALA A 1 465 ? 23.271 -9.487 3.211 1.00 62.97 465 ALA A CA 1
ATOM 3730 C C . ALA A 1 465 ? 21.888 -8.860 2.951 1.00 62.97 465 ALA A C 1
ATOM 3732 O O . ALA A 1 465 ? 20.866 -9.450 3.314 1.00 62.97 465 ALA A O 1
ATOM 3733 N N . LEU A 1 466 ? 21.845 -7.689 2.300 1.00 67.62 466 LEU A N 1
ATOM 3734 C CA . LEU A 1 466 ? 20.600 -7.062 1.850 1.00 67.62 466 LEU A CA 1
ATOM 3735 C C . LEU A 1 466 ? 19.889 -7.956 0.838 1.00 67.62 466 LEU A C 1
ATOM 3737 O O . LEU A 1 466 ? 18.715 -8.253 1.027 1.00 67.62 466 LEU A O 1
ATOM 3741 N N . THR A 1 467 ? 20.605 -8.438 -0.180 1.00 73.62 467 THR A N 1
ATOM 3742 C CA . THR A 1 467 ? 20.058 -9.330 -1.210 1.00 73.62 467 THR A CA 1
ATOM 3743 C C . THR A 1 467 ? 19.455 -10.575 -0.570 1.00 73.62 467 THR A C 1
ATOM 3745 O O . THR A 1 467 ? 18.290 -10.865 -0.803 1.00 73.62 467 THR A O 1
ATOM 3748 N N . ALA A 1 468 ? 20.190 -11.265 0.308 1.00 69.81 468 ALA A N 1
ATOM 3749 C CA . ALA A 1 468 ? 19.706 -12.476 0.966 1.00 69.81 468 ALA A CA 1
ATOM 3750 C C . ALA A 1 468 ? 18.452 -12.225 1.822 1.00 69.81 468 ALA A C 1
ATOM 3752 O O . ALA A 1 468 ? 17.482 -12.973 1.724 1.00 69.81 468 ALA A O 1
ATOM 3753 N N . LYS A 1 469 ? 18.428 -11.164 2.641 1.00 69.81 469 LYS A N 1
ATOM 3754 C CA . LYS A 1 469 ? 17.265 -10.860 3.495 1.00 69.81 469 LYS A CA 1
ATOM 3755 C C . LYS A 1 469 ? 16.050 -10.379 2.716 1.00 69.81 469 LYS A C 1
ATOM 3757 O O . LYS A 1 469 ? 14.924 -10.701 3.092 1.00 69.81 469 LYS A O 1
ATOM 3762 N N . ILE A 1 470 ? 16.274 -9.582 1.675 1.00 73.69 470 ILE A N 1
ATOM 3763 C CA . ILE A 1 470 ? 15.222 -9.138 0.769 1.00 73.69 470 ILE A 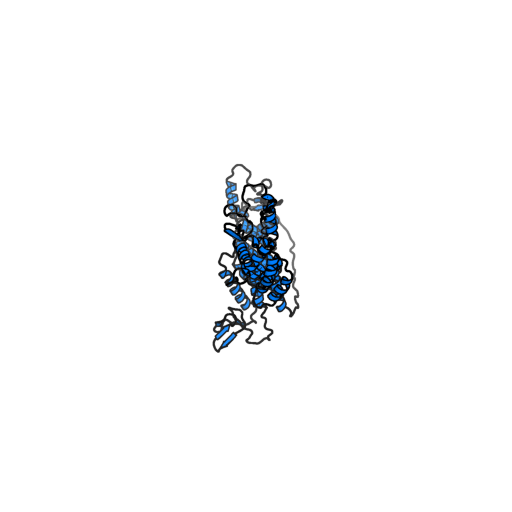CA 1
ATOM 3764 C C . ILE A 1 470 ? 14.641 -10.385 0.093 1.00 73.69 470 ILE A C 1
ATOM 3766 O O . ILE A 1 470 ? 13.457 -10.644 0.278 1.00 73.69 470 ILE A O 1
ATOM 3770 N N . SER A 1 471 ? 15.465 -11.221 -0.547 1.00 75.25 471 SER A N 1
ATOM 3771 C CA . SER A 1 471 ? 15.024 -12.463 -1.199 1.00 75.25 471 SER A CA 1
ATOM 3772 C C . SER A 1 471 ? 14.249 -13.398 -0.267 1.00 75.25 471 SER A C 1
ATOM 3774 O O . SER A 1 471 ? 13.173 -13.843 -0.645 1.00 75.25 471 SER A O 1
ATOM 3776 N N . LEU A 1 472 ? 14.705 -13.623 0.973 1.00 71.88 472 LEU A N 1
ATOM 3777 C CA . LEU A 1 472 ? 13.977 -14.451 1.949 1.00 71.88 472 LEU A CA 1
ATOM 3778 C C . LEU A 1 472 ? 12.572 -13.907 2.257 1.00 71.88 472 LEU A C 1
ATOM 3780 O O . LEU A 1 472 ? 11.606 -14.665 2.275 1.00 71.88 472 LEU A O 1
ATOM 3784 N N . ARG A 1 473 ? 12.426 -12.585 2.439 1.00 66.12 473 ARG A N 1
ATOM 3785 C CA . ARG A 1 473 ? 11.103 -11.962 2.639 1.00 66.12 473 ARG A CA 1
ATOM 3786 C C . ARG A 1 473 ? 10.198 -12.077 1.406 1.00 66.12 473 ARG A C 1
ATOM 3788 O O . ARG A 1 473 ? 8.979 -12.018 1.559 1.00 66.12 473 ARG A O 1
ATOM 3795 N N . PHE A 1 474 ? 10.773 -12.210 0.211 1.00 63.47 474 PHE A N 1
ATOM 3796 C CA . PHE A 1 474 ? 10.028 -12.449 -1.028 1.00 63.47 474 PHE A CA 1
ATOM 3797 C C . PHE A 1 474 ? 9.674 -13.931 -1.231 1.00 63.47 474 PHE A C 1
ATOM 3799 O O . PHE A 1 474 ? 8.609 -14.220 -1.771 1.00 63.47 474 PHE A O 1
ATOM 3806 N N . GLU A 1 475 ? 10.504 -14.866 -0.765 1.00 59.81 475 GLU A N 1
ATOM 3807 C CA . GLU A 1 475 ? 10.228 -16.309 -0.817 1.00 59.81 475 GLU A CA 1
ATOM 3808 C C . GLU A 1 475 ? 9.114 -16.722 0.164 1.00 59.81 475 GLU A C 1
ATOM 3810 O O . GLU A 1 475 ? 8.208 -17.464 -0.223 1.00 59.81 475 GLU A O 1
ATOM 3815 N N . ASP A 1 476 ? 9.107 -16.169 1.384 1.00 51.88 476 ASP A N 1
ATOM 3816 C CA . ASP A 1 476 ? 8.097 -16.466 2.416 1.00 51.88 476 ASP A CA 1
ATOM 3817 C C . ASP A 1 476 ? 6.679 -15.978 2.053 1.00 51.88 476 ASP A C 1
ATOM 3819 O O . ASP A 1 476 ? 5.689 -16.538 2.524 1.00 51.88 476 ASP A O 1
ATOM 3823 N N . LYS A 1 477 ? 6.546 -14.956 1.192 1.00 49.94 477 LYS A N 1
ATOM 3824 C CA . LYS A 1 477 ? 5.237 -14.424 0.759 1.00 49.94 477 LYS A CA 1
ATOM 3825 C C . LYS A 1 477 ? 4.579 -15.217 -0.383 1.00 49.94 477 LYS A C 1
ATOM 3827 O O . LYS A 1 477 ? 3.472 -14.876 -0.801 1.00 49.94 477 LYS A O 1
ATOM 3832 N N . GLY A 1 478 ? 5.208 -16.297 -0.853 1.00 40.25 478 GLY A N 1
ATOM 3833 C CA . GLY A 1 478 ? 4.685 -17.149 -1.918 1.00 40.25 478 GLY A CA 1
ATOM 3834 C C . GLY A 1 478 ? 4.598 -16.444 -3.278 1.00 40.25 478 GLY A C 1
ATOM 3835 O O . GLY A 1 478 ? 4.589 -15.221 -3.399 1.00 40.25 478 GLY A O 1
ATOM 3836 N N . LYS A 1 479 ? 4.484 -17.232 -4.352 1.00 41.41 479 LYS A N 1
ATOM 3837 C CA . LYS A 1 479 ? 4.385 -16.745 -5.743 1.00 41.41 479 LYS A CA 1
ATOM 3838 C C . LYS A 1 479 ? 3.097 -15.944 -6.060 1.00 41.41 479 LYS A C 1
ATOM 3840 O O . LYS A 1 479 ? 2.753 -15.796 -7.226 1.00 41.41 479 LYS A O 1
ATOM 3845 N N . LEU A 1 480 ? 2.369 -15.460 -5.055 1.00 38.97 480 LEU A N 1
ATOM 3846 C CA . LEU A 1 480 ? 1.099 -14.737 -5.186 1.00 38.97 480 LEU A CA 1
ATOM 3847 C C . LEU A 1 480 ? 1.182 -13.251 -4.804 1.00 38.97 480 LEU A C 1
ATOM 3849 O O . LEU A 1 480 ? 0.229 -12.528 -5.062 1.00 38.97 480 LEU A O 1
ATOM 3853 N N . ALA A 1 481 ? 2.313 -12.765 -4.282 1.00 41.06 481 ALA A N 1
ATOM 3854 C CA . ALA A 1 481 ? 2.536 -11.336 -4.013 1.00 41.06 481 ALA A CA 1
ATOM 3855 C C . ALA A 1 481 ? 3.066 -10.546 -5.235 1.00 41.06 481 ALA A C 1
ATOM 3857 O O . ALA A 1 481 ? 3.622 -9.461 -5.080 1.00 41.06 481 ALA A O 1
ATOM 3858 N N . TRP A 1 482 ? 2.949 -11.110 -6.445 1.00 49.50 482 TRP A N 1
ATOM 3859 C CA . TRP A 1 482 ? 3.491 -10.545 -7.691 1.00 49.50 482 TRP A CA 1
ATOM 3860 C C . TRP A 1 482 ? 2.474 -9.740 -8.521 1.00 49.50 482 TRP A C 1
ATOM 3862 O O . TRP A 1 482 ? 2.768 -9.440 -9.676 1.00 49.50 482 TRP A O 1
ATOM 3872 N N . LYS A 1 483 ? 1.293 -9.421 -7.980 1.00 33.59 483 LYS A N 1
ATOM 3873 C CA . LYS A 1 483 ? 0.297 -8.558 -8.634 1.00 33.59 483 LYS A CA 1
ATOM 3874 C C . LYS A 1 483 ? -0.019 -7.343 -7.786 1.00 33.59 483 LYS A C 1
ATOM 3876 O O . LYS A 1 483 ? -0.212 -7.535 -6.564 1.00 33.59 483 LYS A O 1
#